Protein 5DEU (pdb70)

Radius of gyration: 21.01 Å; Cα contacts (8 Å, |Δi|>4): 962; chains: 1; bounding box: 49×50×62 Å

Secondary structure (DSSP, 8-state):
---SSSS--HHHH-----TT-EESSHHHHHHHHHHHHT--GGGEEEEEEEE-----B-TTS-B--SEEE----TT--EEEEEEEPTT--STTSEEEEEEEESS-S-HHHHHHHHHHHHHHHHHHPPP---GGGS-TTS-B-TT-S-TTTS-EEEEEE--EETTTTEETTTT-SS--TT--SS--HHHHHHHHHHHHHHHHHHHHHHHHH-HHHHHHHTTTTTT-GGG---SSS-----EEEEEES----SB--TTBPTT--EEEEEEE-TTS-STT---S----EEETTEEE-SS-TTS-HHHHHHHHHHTSEEE----EEEEEEESS------EEEEEEE-HHHHH-TTS--EEE-PPTT-EEEE-TTTS-BEEPPPSS--TTS-SEEEEEEE-BTT--SGGGGHHHHHHH-

Foldseek 3Di:
DADLDPDDDCLQFNDDDALLHFFQALVVVQVVQCVLVVHHDQQEFEFEKGFLNFFFAWPQQAADFQKAQEDQDPSHFKYWYKYQGPRGRDGGRIHTFKMKGQQAFPLVLLVVCLVLVLVLCLVWADFDDDPQLAGPQLWFQLQHDDPSFGKTKGKFFWDADPVQNFTPCLPPPDDQRQHTHDDDVVSSVVVLVSVLVVQQSNQVVCCSRRVSQQCVQCVQCVQAVSQFGYDDPRTSFRMKMKIFLGWGGWDFPAQFAPSHKKKKWKRFFPQFADPPGDRPKAKKKKQFRIAGDCATSVGHNVVSVVCCVSSSMPRDDKDKDWGWTHPDRDDPCPIDIDIMMSHVQRVDNRGHIYIYGRGRNMMMIRHRNRTTMIMHRIPHGGSSRGRMMMMMTGHGPRHNHYPRCNVVVVVVD

Solvent-accessible surface area: 19357 Å² total; per-residue (Å²): 143,45,193,45,56,149,121,64,69,69,171,89,12,0,13,60,12,58,14,0,3,24,3,56,74,7,69,18,0,31,127,50,0,26,139,31,34,63,78,158,37,146,10,3,23,2,3,38,3,73,34,32,34,101,59,1,91,9,70,42,22,11,11,5,9,7,30,0,1,66,39,58,35,69,95,2,53,0,0,0,0,0,2,82,8,73,65,22,130,23,132,12,6,4,0,0,1,0,0,0,10,4,100,17,7,76,105,90,51,0,58,101,1,15,54,45,1,6,86,16,3,108,100,68,13,60,92,41,140,72,159,7,19,26,5,147,112,31,17,10,16,12,22,25,88,70,100,126,36,20,4,3,2,4,34,8,1,1,18,55,15,130,157,56,100,11,5,85,27,2,146,44,176,147,36,74,36,6,106,2,100,62,105,54,91,133,32,15,119,95,2,68,55,33,2,19,82,2,2,28,73,0,7,65,35,0,109,116,2,0,39,80,0,10,71,52,2,45,120,74,6,140,134,0,65,68,1,8,2,12,107,119,116,12,60,0,2,0,0,0,7,2,13,0,1,8,0,10,8,37,28,97,29,126,80,11,35,131,85,4,8,3,0,8,0,0,0,3,40,102,59,30,79,132,111,67,37,201,36,109,20,44,9,16,6,0,3,3,14,1,49,21,8,95,23,14,12,148,36,44,84,102,24,0,60,91,35,68,170,89,26,7,0,65,82,53,93,37,52,191,126,140,48,118,63,38,70,124,80,68,184,117,174,97,30,90,94,35,158,8,34,2,77,129,5,44,118,44,94,49,29,0,0,1,0,2,8,7,47,14,0,0,0,1,0,2,1,2,40,72,2,19,12,0,15,15,42,11,148,119,17,46,33,41,76,0,3,5,0,7,0,26,0,20,8,14,77,52,2,45,65,62,115,17,10,49,66,79,54,112,83,122,156

Structure (mmCIF, N/CA/C/O backbone):
data_5DEU
#
_entry.id   5DEU
#
_cell.length_a   48.262
_cell.length_b   87.522
_cell.length_c   260.864
_cell.angle_alpha   90.000
_cell.angle_beta   90.000
_cell.angle_gamma   90.000
#
_symmetry.space_group_name_H-M   'C 2 2 21'
#
loop_
_entity.id
_entity.type
_entity.pdbx_description
1 polymer 'Methylcytosine dioxygenase TET2, chimeric construct'
2 polymer "DNA (5'-D(*AP*CP*CP*AP*CP*(5HC)P*GP*GP*TP*GP*GP*T)-3')"
3 polymer "DNA (5'-D(P*CP*CP*AP*CP*(5HC)P*GP*GP*TP*GP*GP*T)-3')"
4 non-polymer N-OXALYLGLYCINE
5 non-polymer '2-(N-MORPHOLINO)-ETHANESULFONIC ACID'
6 non-polymer 'FE (III) ION'
7 non-polymer 'ZINC ION'
8 non-polymer 'CHLORIDE ION'
9 water water
#
loop_
_atom_site.group_PDB
_atom_site.id
_atom_site.type_symbol
_atom_site.label_atom_id
_atom_site.label_alt_id
_atom_site.label_comp_id
_atom_site.label_asym_id
_atom_site.label_entity_id
_atom_site.label_seq_id
_atom_site.pdbx_PDB_ins_code
_atom_site.Cartn_x
_atom_site.Cartn_y
_atom_site.Cartn_z
_atom_site.occupancy
_atom_site.B_iso_or_equiv
_atom_site.auth_seq_id
_atom_site.auth_comp_id
_atom_site.auth_asym_id
_atom_site.auth_atom_id
_atom_site.pdbx_PDB_model_num
ATOM 1 N N . SER A 1 6 ? 21.807 26.346 -50.957 1.00 81.74 1132 SER A N 1
ATOM 2 C CA . SER A 1 6 ? 20.943 25.374 -50.294 1.00 81.13 1132 SER A CA 1
ATOM 3 C C . SER A 1 6 ? 19.919 26.066 -49.395 1.00 82.31 1132 SER A C 1
ATOM 4 O O . SER A 1 6 ? 20.160 26.249 -48.199 1.00 85.08 1132 SER A O 1
ATOM 7 N N . CYS A 1 7 ? 18.753 26.397 -49.950 1.00 81.69 1133 CYS A N 1
ATOM 8 C CA . CYS A 1 7 ? 18.318 25.886 -51.246 1.00 72.72 1133 CYS A CA 1
ATOM 9 C C . CYS A 1 7 ? 17.404 26.877 -51.973 1.00 68.69 1133 CYS A C 1
ATOM 10 O O . CYS A 1 7 ? 16.628 27.587 -51.333 1.00 72.31 1133 CYS A O 1
ATOM 13 N N . ARG A 1 8 ? 17.487 26.923 -53.304 1.00 59.18 1134 ARG A N 1
ATOM 14 C CA . ARG A 1 8 ? 16.644 27.838 -54.089 1.00 63.49 1134 ARG A CA 1
ATOM 15 C C . ARG A 1 8 ? 15.793 27.115 -55.138 1.00 63.84 1134 ARG A C 1
ATOM 16 O O . ARG A 1 8 ? 15.060 27.750 -55.895 1.00 70.05 1134 ARG A O 1
ATOM 24 N N . CYS A 1 9 ? 15.905 25.789 -55.177 1.00 59.99 1135 CYS A N 1
ATOM 25 C CA . CYS A 1 9 ? 15.128 24.949 -56.094 1.00 62.81 1135 CYS A CA 1
ATOM 26 C C . CYS A 1 9 ? 13.620 25.180 -55.976 1.00 69.48 1135 CYS A C 1
ATOM 27 O O . CYS A 1 9 ? 12.904 25.185 -56.978 1.00 74.70 1135 CYS A O 1
ATOM 30 N N . VAL A 1 10 ? 13.146 25.349 -54.745 1.00 76.76 1136 VAL A N 1
ATOM 31 C CA . VAL A 1 10 ? 11.745 25.660 -54.472 1.00 81.90 1136 VAL A CA 1
ATOM 32 C C . VAL A 1 10 ? 11.681 26.693 -53.350 1.00 83.52 1136 VAL A C 1
ATOM 33 O O . VAL A 1 10 ? 12.567 26.736 -52.493 1.00 80.32 1136 VAL A O 1
ATOM 37 N N . GLU A 1 11 ? 10.641 27.523 -53.350 1.00 90.09 1137 GLU A N 1
ATOM 38 C CA . GLU A 1 11 ? 10.491 28.555 -52.323 1.00 96.12 1137 GLU A CA 1
ATOM 39 C C . GLU A 1 11 ? 10.277 27.927 -50.945 1.00 94.77 1137 GLU A C 1
ATOM 40 O O . GLU A 1 11 ? 10.765 28.438 -49.936 1.00 94.75 1137 GLU A O 1
ATOM 46 N N . GLN A 1 12 ? 9.559 26.807 -50.912 1.00 90.44 1138 GLN A N 1
ATOM 47 C CA . GLN A 1 12 ? 9.309 26.092 -49.665 1.00 87.28 1138 GLN A CA 1
ATOM 48 C C . GLN A 1 12 ? 9.592 24.592 -49.783 1.00 83.97 1138 GLN A C 1
ATOM 49 O O . GLN A 1 12 ? 9.145 23.931 -50.724 1.00 81.19 1138 GLN A O 1
ATOM 55 N N . ILE A 1 13 ? 10.349 24.063 -48.827 1.00 79.75 1139 ILE A N 1
ATOM 56 C CA . ILE A 1 13 ? 10.562 22.626 -48.737 1.00 76.42 1139 ILE A CA 1
ATOM 57 C C . ILE A 1 13 ? 9.363 22.010 -48.043 1.00 75.79 1139 ILE A C 1
ATOM 58 O O . ILE A 1 13 ? 9.179 22.174 -46.835 1.00 79.72 1139 ILE A O 1
ATOM 63 N N . ILE A 1 14 ? 8.532 21.320 -48.815 1.00 64.81 1140 ILE A N 1
ATOM 64 C CA . ILE A 1 14 ? 7.327 20.721 -48.268 1.00 58.31 1140 ILE A CA 1
ATOM 65 C C . ILE A 1 14 ? 7.600 19.248 -48.014 1.00 58.89 1140 ILE A C 1
ATOM 66 O O . ILE A 1 14 ? 7.524 18.427 -48.927 1.00 55.85 1140 ILE A O 1
ATOM 71 N N . GLU A 1 15 ? 7.934 18.930 -46.766 1.00 62.31 1141 GLU A N 1
ATOM 72 C CA . GLU A 1 15 ? 8.413 17.597 -46.410 1.00 57.61 1141 GLU A CA 1
ATOM 73 C C . GLU A 1 15 ? 7.370 16.488 -46.598 1.00 55.99 1141 GLU A C 1
ATOM 74 O O . GLU A 1 15 ? 7.724 15.324 -46.785 1.00 53.40 1141 GLU A O 1
ATOM 80 N N . LYS A 1 16 ? 6.090 16.835 -46.574 1.00 58.88 1142 LYS A N 1
ATOM 81 C CA . LYS A 1 16 ? 5.061 15.827 -46.832 1.00 62.44 1142 LYS A CA 1
ATOM 82 C C . LYS A 1 16 ? 4.957 15.495 -48.327 1.00 63.13 1142 LYS A C 1
ATOM 83 O O . LYS A 1 16 ? 4.292 14.530 -48.719 1.00 65.92 1142 LYS A O 1
ATOM 89 N N . ASP A 1 17 ? 5.627 16.295 -49.151 1.00 54.86 1143 ASP A N 1
ATOM 90 C CA . ASP A 1 17 ? 5.688 16.060 -50.591 1.00 52.01 1143 ASP A CA 1
ATOM 91 C C . ASP A 1 17 ? 6.988 15.353 -50.975 1.00 51.56 1143 ASP A C 1
ATOM 92 O O . ASP A 1 17 ? 6.976 14.372 -51.720 1.00 55.58 1143 ASP A O 1
ATOM 97 N N . GLU A 1 18 ? 8.111 15.850 -50.469 1.00 45.71 1144 GLU A N 1
ATOM 98 C CA . GLU A 1 18 ? 9.410 15.329 -50.891 1.00 42.74 1144 GLU A CA 1
ATOM 99 C C . GLU A 1 18 ? 10.068 14.425 -49.855 1.00 39.37 1144 GLU A C 1
ATOM 100 O O . GLU A 1 18 ? 11.116 13.824 -50.123 1.00 40.32 1144 GLU A O 1
ATOM 106 N N . GLY A 1 19 ? 9.458 14.324 -48.679 1.00 39.52 1145 GLY A N 1
ATOM 107 C CA . GLY A 1 19 ? 10.050 13.552 -47.589 1.00 36.86 1145 GLY A CA 1
ATOM 108 C C . GLY A 1 19 ? 10.870 14.433 -46.660 1.00 43.41 1145 GLY A C 1
ATOM 109 O O . GLY A 1 19 ? 11.186 15.576 -47.010 1.00 37.88 1145 GLY A O 1
ATOM 110 N N . PRO A 1 20 ? 11.228 13.908 -45.476 1.00 34.95 1146 PRO A N 1
ATOM 111 C CA . PRO A 1 20 ? 12.010 14.692 -44.509 1.00 34.93 1146 PRO A CA 1
ATOM 112 C C . PRO A 1 20 ? 13.389 15.035 -45.063 1.00 33.73 1146 PRO A C 1
ATOM 113 O O . PRO A 1 20 ? 14.019 14.175 -45.670 1.00 32.38 1146 PRO A O 1
ATOM 117 N N . PHE A 1 21 ? 13.852 16.267 -44.865 1.00 35.13 1147 PHE A N 1
ATOM 118 C CA . PHE A 1 21 ? 15.160 16.654 -45.387 1.00 35.19 1147 PHE A CA 1
ATOM 119 C C . PHE A 1 21 ? 16.224 16.654 -44.303 1.00 33.48 1147 PHE A C 1
ATOM 120 O O . PHE A 1 21 ? 16.070 17.319 -43.274 1.00 34.88 1147 PHE A O 1
ATOM 128 N N . TYR A 1 22 ? 17.294 15.899 -44.542 1.00 36.88 1148 TYR A N 1
ATOM 129 C CA . TYR A 1 22 ? 18.464 15.878 -43.663 1.00 35.02 1148 TYR A CA 1
ATOM 130 C C . TYR A 1 22 ? 19.641 15.348 -44.474 1.00 34.24 1148 TYR A C 1
ATOM 131 O O . TYR A 1 22 ? 19.456 14.626 -45.450 1.00 40.47 1148 TYR A O 1
ATOM 140 N N . THR A 1 23 ? 20.856 15.706 -44.079 1.00 33.02 1149 THR A N 1
ATOM 141 C CA . THR A 1 23 ? 22.017 15.351 -44.882 1.00 34.43 1149 THR A CA 1
ATOM 142 C C . THR A 1 23 ? 23.077 14.617 -44.082 1.00 38.09 1149 THR A C 1
ATOM 143 O O . THR A 1 23 ? 24.133 14.290 -44.621 1.00 36.29 1149 THR A O 1
ATOM 147 N N . HIS A 1 24 ? 22.804 14.350 -42.806 1.00 33.67 1150 HIS A N 1
ATOM 148 C CA . HIS A 1 24 ? 23.843 13.830 -41.920 1.00 30.52 1150 HIS A CA 1
ATOM 149 C C . HIS A 1 24 ? 24.216 12.351 -42.135 1.00 34.21 1150 HIS A C 1
ATOM 150 O O . HIS A 1 24 ? 25.165 11.862 -41.525 1.00 33.43 1150 HIS A O 1
ATOM 157 N N . LEU A 1 25 ? 23.481 11.636 -42.983 1.00 32.77 1151 LEU A N 1
ATOM 158 C CA . LEU A 1 25 ? 23.944 10.320 -43.406 1.00 31.15 1151 LEU A CA 1
ATOM 159 C C . LEU A 1 25 ? 24.690 10.422 -44.729 1.00 35.34 1151 LEU A C 1
ATOM 160 O O . LEU A 1 25 ? 25.383 9.486 -45.138 1.00 36.72 1151 LEU A O 1
ATOM 165 N N . GLY A 1 26 ? 24.547 11.558 -45.406 1.00 38.68 1152 GLY A N 1
ATOM 166 C CA . GLY A 1 26 ? 25.208 11.742 -46.682 1.00 31.50 1152 GLY A CA 1
ATOM 167 C C . GLY A 1 26 ? 24.307 12.402 -47.706 1.00 35.56 1152 GLY A C 1
ATOM 168 O O . GLY A 1 26 ? 23.090 12.175 -47.728 1.00 33.65 1152 GLY A O 1
ATOM 169 N N . ALA A 1 27 ? 24.904 13.223 -48.566 1.00 35.78 1153 ALA A N 1
ATOM 170 C CA . ALA A 1 27 ? 24.131 13.965 -49.551 1.00 35.76 1153 ALA A CA 1
ATOM 171 C C . ALA A 1 27 ? 25.018 14.401 -50.708 1.00 37.66 1153 ALA A C 1
ATOM 172 O O . ALA A 1 27 ? 26.225 14.566 -50.536 1.00 39.85 1153 ALA A O 1
ATOM 174 N N . GLY A 1 28 ? 24.413 14.605 -51.876 1.00 36.54 1154 GLY A N 1
ATOM 175 C CA . GLY A 1 28 ? 25.146 15.019 -53.060 1.00 37.33 1154 GLY A CA 1
ATOM 176 C C . GLY A 1 28 ? 24.228 15.494 -54.169 1.00 37.92 1154 GLY A C 1
ATOM 177 O O . GLY A 1 28 ? 23.004 15.404 -54.051 1.00 38.88 1154 GLY A O 1
ATOM 178 N N . PRO A 1 29 ? 24.813 16.014 -55.259 1.00 40.38 1155 PRO A N 1
ATOM 179 C CA . PRO A 1 29 ? 24.012 16.508 -56.384 1.00 40.48 1155 PRO A CA 1
ATOM 180 C C . PRO A 1 29 ? 23.363 15.404 -57.203 1.00 45.37 1155 PRO A C 1
ATOM 181 O O . PRO A 1 29 ? 22.365 15.671 -57.864 1.00 49.11 1155 PRO A O 1
ATOM 185 N N . ASN A 1 30 ? 23.912 14.194 -57.158 1.00 42.51 1156 ASN A N 1
ATOM 186 C CA . ASN A 1 30 ? 23.368 13.085 -57.943 1.00 36.70 1156 ASN A CA 1
ATOM 187 C C . ASN A 1 30 ? 23.807 11.760 -57.346 1.00 35.08 1156 ASN A C 1
ATOM 188 O O . ASN A 1 30 ? 24.616 11.732 -56.417 1.00 34.45 1156 ASN A O 1
ATOM 193 N N . VAL A 1 31 ? 23.281 10.661 -57.880 1.00 39.19 1157 VAL A N 1
ATOM 194 C CA . VAL A 1 31 ? 23.566 9.349 -57.311 1.00 37.19 1157 VAL A CA 1
ATOM 195 C C . VAL A 1 31 ? 25.063 9.026 -57.408 1.00 35.51 1157 VAL A C 1
ATOM 196 O O . VAL A 1 31 ? 25.646 8.461 -56.479 1.00 36.36 1157 VAL A O 1
ATOM 200 N N . ALA A 1 32 ? 25.676 9.404 -58.526 1.00 35.99 1158 ALA A N 1
ATOM 201 C CA . ALA A 1 32 ? 27.110 9.187 -58.725 1.00 41.39 1158 ALA A CA 1
ATOM 202 C C . ALA A 1 32 ? 27.948 9.797 -57.599 1.00 43.45 1158 ALA A C 1
ATOM 203 O O . ALA A 1 32 ? 28.922 9.194 -57.148 1.00 40.05 1158 ALA A O 1
ATOM 205 N N . ALA A 1 33 ? 27.569 10.986 -57.142 1.00 44.74 1159 ALA A N 1
ATOM 206 C CA . ALA A 1 33 ? 28.284 11.627 -56.038 1.00 40.37 1159 ALA A CA 1
ATOM 207 C C . ALA A 1 33 ? 28.180 10.808 -54.759 1.00 41.32 1159 ALA A C 1
ATOM 208 O O . ALA A 1 33 ? 29.124 10.762 -53.968 1.00 38.96 1159 ALA A O 1
ATOM 210 N N . ILE A 1 34 ? 27.027 10.171 -54.550 1.00 36.93 1160 ILE A N 1
ATOM 211 C CA . ILE A 1 34 ? 26.841 9.342 -53.368 1.00 33.60 1160 ILE A CA 1
ATOM 212 C C . ILE A 1 34 ? 27.778 8.130 -53.418 1.00 34.47 1160 ILE A C 1
ATOM 213 O O . ILE A 1 34 ? 28.377 7.763 -52.400 1.00 38.70 1160 ILE A O 1
ATOM 218 N N . ARG A 1 35 ? 27.912 7.517 -54.595 1.00 37.01 1161 ARG A N 1
ATOM 219 C CA . ARG A 1 35 ? 28.813 6.365 -54.743 1.00 40.19 1161 ARG A CA 1
ATOM 220 C C . ARG A 1 35 ? 30.241 6.771 -54.396 1.00 38.52 1161 ARG A C 1
ATOM 221 O O . ARG A 1 35 ? 30.948 6.039 -53.702 1.00 41.41 1161 ARG A O 1
ATOM 229 N N . GLU A 1 36 ? 30.654 7.940 -54.874 1.00 33.34 1162 GLU A N 1
ATOM 230 C CA . GLU A 1 36 ? 31.979 8.473 -54.546 1.00 41.53 1162 GLU A CA 1
ATOM 231 C C . GLU A 1 36 ? 32.172 8.651 -53.045 1.00 43.55 1162 GLU A C 1
ATOM 232 O O . GLU A 1 36 ? 33.225 8.312 -52.496 1.00 40.39 1162 GLU A O 1
ATOM 238 N N . ILE A 1 37 ? 31.162 9.209 -52.386 1.00 41.21 1163 ILE A N 1
ATOM 239 C CA . ILE A 1 37 ? 31.236 9.411 -50.942 1.00 42.04 1163 ILE A CA 1
ATOM 240 C C . ILE A 1 37 ? 31.332 8.065 -50.231 1.00 42.51 1163 ILE A C 1
ATOM 241 O O . ILE A 1 37 ? 32.190 7.876 -49.360 1.00 41.28 1163 ILE A O 1
ATOM 246 N N . MET A 1 38 ? 30.472 7.123 -50.618 1.00 36.64 1164 MET A N 1
ATOM 247 C CA . MET A 1 38 ? 30.421 5.836 -49.943 1.00 33.53 1164 MET A CA 1
ATOM 248 C C . MET A 1 38 ? 31.651 4.985 -50.246 1.00 35.73 1164 MET A C 1
ATOM 249 O O . MET A 1 38 ? 32.115 4.242 -49.385 1.00 38.54 1164 MET A O 1
ATOM 254 N N . GLU A 1 39 ? 32.176 5.093 -51.464 1.00 36.57 1165 GLU A N 1
ATOM 255 C CA . GLU A 1 39 ? 33.417 4.408 -51.813 1.00 38.11 1165 GLU A CA 1
ATOM 256 C C . GLU A 1 39 ? 34.581 4.915 -50.959 1.00 40.61 1165 GLU A C 1
ATOM 257 O O . GLU A 1 39 ? 35.379 4.115 -50.451 1.00 45.02 1165 GLU A O 1
ATOM 263 N N . GLU A 1 40 ? 34.663 6.233 -50.792 1.00 38.99 1166 GLU A N 1
ATOM 264 C CA . GLU A 1 40 ? 35.689 6.844 -49.947 1.00 44.63 1166 GLU A CA 1
ATOM 265 C C . GLU A 1 40 ? 35.550 6.400 -48.494 1.00 42.42 1166 GLU A C 1
ATOM 266 O O . GLU A 1 40 ? 36.535 6.020 -47.852 1.00 44.69 1166 GLU A O 1
ATOM 272 N N . ARG A 1 41 ? 34.325 6.438 -47.977 1.00 39.40 1167 ARG A N 1
ATOM 273 C CA . ARG A 1 41 ? 34.096 6.103 -46.576 1.00 36.39 1167 ARG A CA 1
ATOM 274 C C . ARG A 1 41 ? 34.394 4.640 -46.292 1.00 35.79 1167 ARG A C 1
ATOM 275 O O . ARG A 1 41 ? 35.062 4.312 -45.320 1.00 40.88 1167 ARG A O 1
ATOM 283 N N . PHE A 1 42 ? 33.885 3.767 -47.150 1.00 37.07 1168 PHE A N 1
ATOM 284 C CA . PHE A 1 42 ? 33.991 2.335 -46.928 1.00 39.34 1168 PHE A CA 1
ATOM 285 C C . PHE A 1 42 ? 35.367 1.771 -47.283 1.00 43.09 1168 PHE A C 1
ATOM 286 O O . PHE A 1 42 ? 35.770 0.739 -46.749 1.00 41.55 1168 PHE A O 1
ATOM 294 N N . GLY A 1 43 ? 36.082 2.440 -48.183 1.00 42.95 1169 GLY A N 1
ATOM 295 C CA . GLY A 1 43 ? 37.423 2.011 -48.556 1.00 45.71 1169 GLY A CA 1
ATOM 296 C C . GLY A 1 43 ? 37.481 1.041 -49.727 1.00 49.64 1169 GLY A C 1
ATOM 297 O O . GLY A 1 43 ? 38.546 0.507 -50.039 1.00 55.49 1169 GLY A O 1
ATOM 298 N N . GLN A 1 44 ? 36.338 0.798 -50.366 1.00 44.12 1170 GLN A N 1
ATOM 299 C CA . GLN A 1 44 ? 36.290 -0.055 -51.556 1.00 54.30 1170 GLN A CA 1
ATOM 300 C C . GLN A 1 44 ? 35.452 0.593 -52.649 1.00 55.51 1170 GLN A C 1
ATOM 301 O O . GLN A 1 44 ? 34.696 1.526 -52.384 1.00 53.08 1170 GLN A O 1
ATOM 307 N N . LYS A 1 45 ? 35.569 0.080 -53.871 1.00 55.11 1171 LYS A N 1
ATOM 308 C CA . LYS A 1 45 ? 34.793 0.597 -54.993 1.00 54.11 1171 LYS A CA 1
ATOM 309 C C . LYS A 1 45 ? 33.975 -0.495 -55.676 1.00 51.71 1171 LYS A C 1
ATOM 310 O O . LYS A 1 45 ? 34.011 -1.662 -55.279 1.00 60.05 1171 LYS A O 1
ATOM 316 N N . GLY A 1 46 ? 33.221 -0.099 -56.694 1.00 44.50 1172 GLY A N 1
ATOM 317 C CA . GLY A 1 46 ? 32.501 -1.036 -57.533 1.00 47.06 1172 GLY A CA 1
ATOM 318 C C . GLY A 1 46 ? 31.480 -1.893 -56.811 1.00 42.90 1172 GLY A C 1
ATOM 319 O O . GLY A 1 46 ? 30.704 -1.410 -55.978 1.00 41.76 1172 GLY A O 1
ATOM 320 N N . LYS A 1 47 ? 31.511 -3.180 -57.135 1.00 41.08 1173 LYS A N 1
ATOM 321 C CA . LYS A 1 47 ? 30.503 -4.151 -56.716 1.00 36.70 1173 LYS A CA 1
ATOM 322 C C . LYS A 1 47 ? 30.274 -4.228 -55.206 1.00 38.33 1173 LYS A C 1
ATOM 323 O O . LYS A 1 47 ? 29.188 -4.595 -54.763 1.00 36.93 1173 LYS A O 1
ATOM 329 N N . ALA A 1 48 ? 31.286 -3.883 -54.411 1.00 33.19 1174 ALA A N 1
ATOM 330 C CA . ALA A 1 48 ? 31.154 -3.951 -52.948 1.00 37.57 1174 ALA A CA 1
ATOM 331 C C . ALA A 1 48 ? 30.062 -3.031 -52.420 1.00 33.64 1174 ALA A C 1
ATOM 332 O O . ALA A 1 48 ? 29.461 -3.278 -51.364 1.00 31.14 1174 ALA A O 1
ATOM 334 N N . ILE A 1 49 ? 29.812 -1.955 -53.150 1.00 34.66 1175 ILE A N 1
ATOM 335 C CA . ILE A 1 49 ? 28.782 -1.014 -52.745 1.00 30.68 1175 ILE A CA 1
ATOM 336 C C . ILE A 1 49 ? 27.582 -1.098 -53.675 1.00 32.05 1175 ILE A C 1
ATOM 337 O O . ILE A 1 49 ? 27.736 -1.156 -54.901 1.00 33.60 1175 ILE A O 1
ATOM 342 N N . ARG A 1 50 ? 26.388 -1.146 -53.086 1.00 31.32 1176 ARG A N 1
ATOM 343 C CA . ARG A 1 50 ? 25.150 -1.189 -53.862 1.00 31.75 1176 ARG A CA 1
ATOM 344 C C . ARG A 1 50 ? 24.282 -0.021 -53.422 1.00 30.65 1176 ARG A C 1
ATOM 345 O O . ARG A 1 50 ? 24.103 0.213 -52.222 1.00 31.08 1176 ARG A O 1
ATOM 353 N N . ILE A 1 51 ? 23.764 0.726 -54.389 1.00 29.01 1177 ILE A N 1
ATOM 354 C CA . ILE A 1 51 ? 22.867 1.835 -54.086 1.00 31.83 1177 ILE A CA 1
ATOM 355 C C . ILE A 1 51 ? 21.507 1.575 -54.711 1.00 31.08 1177 ILE A C 1
ATOM 356 O O . ILE A 1 51 ? 21.424 1.245 -55.892 1.00 33.95 1177 ILE A O 1
ATOM 361 N N . GLU A 1 52 ? 20.441 1.704 -53.922 1.00 25.30 1178 GLU A N 1
ATOM 362 C CA . GLU A 1 52 ? 19.083 1.572 -54.463 1.00 30.45 1178 GLU A CA 1
ATOM 363 C C . GLU A 1 52 ? 18.391 2.915 -54.335 1.00 29.50 1178 GLU A C 1
ATOM 364 O O . GLU A 1 52 ? 18.413 3.512 -53.263 1.00 29.97 1178 GLU A O 1
ATOM 370 N N . ARG A 1 53 ? 17.766 3.380 -55.414 1.00 30.19 1179 ARG A N 1
ATOM 371 C CA . ARG A 1 53 ? 16.973 4.601 -55.353 1.00 32.21 1179 ARG A CA 1
ATOM 372 C C . ARG A 1 53 ? 15.594 4.222 -54.857 1.00 31.73 1179 ARG A C 1
ATOM 373 O O . ARG A 1 53 ? 14.950 3.340 -55.430 1.00 31.22 1179 ARG A O 1
ATOM 381 N N . VAL A 1 54 ? 15.134 4.881 -53.803 1.00 30.76 1180 VAL A N 1
ATOM 382 C CA . VAL A 1 54 ? 13.767 4.675 -53.344 1.00 27.96 1180 VAL A CA 1
ATOM 383 C C . VAL A 1 54 ? 13.002 5.988 -53.453 1.00 33.79 1180 VAL A C 1
ATOM 384 O O . VAL A 1 54 ? 13.582 7.061 -53.346 1.00 32.78 1180 VAL A O 1
ATOM 388 N N . ILE A 1 55 ? 11.699 5.896 -53.675 1.00 31.31 1181 ILE A N 1
ATOM 389 C CA . ILE A 1 55 ? 10.895 7.077 -53.936 1.00 30.36 1181 ILE A CA 1
ATOM 390 C C . ILE A 1 55 ? 9.885 7.319 -52.818 1.00 32.58 1181 ILE A C 1
ATOM 391 O O . ILE A 1 55 ? 9.099 6.438 -52.468 1.00 30.05 1181 ILE A O 1
ATOM 396 N N . TYR A 1 56 ? 9.925 8.512 -52.239 1.00 33.36 1182 TYR A N 1
ATOM 397 C CA . TYR A 1 56 ? 8.969 8.876 -51.200 1.00 30.66 1182 TYR A CA 1
ATOM 398 C C . TYR A 1 56 ? 7.590 9.119 -51.793 1.00 34.49 1182 TYR A C 1
ATOM 399 O O . TYR A 1 56 ? 7.409 9.988 -52.652 1.00 36.97 1182 TYR A O 1
ATOM 408 N N . THR A 1 57 ? 6.607 8.345 -51.345 1.00 31.94 1183 THR A N 1
ATOM 409 C CA . THR A 1 57 ? 5.242 8.536 -51.827 1.00 37.12 1183 THR A CA 1
ATOM 410 C C . THR A 1 57 ? 4.344 9.116 -50.754 1.00 31.83 1183 THR A C 1
ATOM 411 O O . THR A 1 57 ? 3.295 9.690 -51.061 1.00 34.28 1183 THR A O 1
ATOM 415 N N . GLY A 1 58 ? 4.732 8.933 -49.495 1.00 36.10 1184 GLY A N 1
ATOM 416 C CA . GLY A 1 58 ? 3.972 9.465 -48.376 1.00 38.93 1184 GLY A CA 1
ATOM 417 C C . GLY A 1 58 ? 2.685 8.712 -48.084 1.00 37.30 1184 GLY A C 1
ATOM 418 O O . GLY A 1 58 ? 1.894 9.150 -47.253 1.00 38.07 1184 GLY A O 1
ATOM 419 N N . LYS A 1 59 ? 2.479 7.581 -48.763 1.00 34.93 1185 LYS A N 1
ATOM 420 C CA . LYS A 1 59 ? 1.269 6.782 -48.590 1.00 32.71 1185 LYS A CA 1
ATOM 421 C C . LYS A 1 59 ? 1.659 5.467 -47.948 1.00 34.93 1185 LYS A C 1
ATOM 422 O O . LYS A 1 59 ? 2.428 4.703 -48.527 1.00 34.22 1185 LYS A O 1
ATOM 428 N N . GLU A 1 60 ? 1.119 5.193 -46.763 1.00 33.26 1186 GLU A N 1
ATOM 429 C CA . GLU A 1 60 ? 1.671 4.141 -45.905 1.00 35.89 1186 GLU A CA 1
ATOM 430 C C . GLU A 1 60 ? 1.135 2.753 -46.235 1.00 34.77 1186 GLU A C 1
ATOM 431 O O . GLU A 1 60 ? -0.077 2.531 -46.227 1.00 34.43 1186 GLU A O 1
ATOM 437 N N . GLY A 1 61 ? 2.037 1.821 -46.515 1.00 33.41 1187 GLY A N 1
ATOM 438 C CA . GLY A 1 61 ? 1.646 0.434 -46.692 1.00 37.68 1187 GLY A CA 1
ATOM 439 C C . GLY A 1 61 ? 1.343 -0.188 -45.348 1.00 30.34 1187 GLY A C 1
ATOM 440 O O . GLY A 1 61 ? 2.182 -0.150 -44.453 1.00 32.01 1187 GLY A O 1
ATOM 441 N N . LYS A 1 62 ? 0.143 -0.747 -45.203 1.00 32.34 1188 LYS A N 1
ATOM 442 C CA . LYS A 1 62 ? -0.238 -1.421 -43.961 1.00 35.21 1188 LYS A CA 1
ATOM 443 C C . LYS A 1 62 ? -1.328 -2.436 -44.247 1.00 39.21 1188 LYS A C 1
ATOM 444 O O . LYS A 1 62 ? -2.038 -2.323 -45.249 1.00 36.91 1188 LYS A O 1
ATOM 450 N N . SER A 1 63 ? -1.480 -3.429 -43.374 1.00 35.69 1189 SER A N 1
ATOM 451 C CA . SER A 1 63 ? -2.543 -4.415 -43.578 1.00 37.97 1189 SER A CA 1
ATOM 452 C C . SER A 1 63 ? -3.900 -3.777 -43.301 1.00 44.52 1189 SER A C 1
ATOM 453 O O . SER A 1 63 ? -3.972 -2.640 -42.822 1.00 39.61 1189 SER A O 1
ATOM 456 N N . SER A 1 64 ? -4.974 -4.503 -43.607 1.00 42.82 1190 SER A N 1
ATOM 457 C CA . SER A 1 64 ? -6.324 -4.017 -43.342 1.00 47.39 1190 SER A CA 1
ATOM 458 C C . SER A 1 64 ? -6.534 -3.751 -41.852 1.00 46.15 1190 SER A C 1
ATOM 459 O O . SER A 1 64 ? -7.439 -3.018 -41.471 1.00 46.21 1190 SER A O 1
ATOM 462 N N . GLN A 1 65 ? -5.687 -4.345 -41.016 1.00 52.11 1191 GLN A N 1
ATOM 463 C CA . GLN A 1 65 ? -5.780 -4.184 -39.568 1.00 49.22 1191 GLN A CA 1
ATOM 464 C C . GLN A 1 65 ? -4.824 -3.113 -39.036 1.00 46.57 1191 GLN A C 1
ATOM 465 O O . GLN A 1 65 ? -4.827 -2.805 -37.844 1.00 50.27 1191 GLN A O 1
ATOM 471 N N . GLY A 1 66 ? -4.002 -2.555 -39.920 1.00 41.61 1192 GLY A N 1
ATOM 472 C CA . GLY A 1 66 ? -3.115 -1.459 -39.557 1.00 41.16 1192 GLY A CA 1
ATOM 473 C C . GLY A 1 66 ? -1.723 -1.913 -39.159 1.00 41.92 1192 GLY A C 1
ATOM 474 O O . GLY A 1 66 ? -0.971 -1.168 -38.526 1.00 40.95 1192 GLY A O 1
ATOM 475 N N . CYS A 1 67 ? -1.369 -3.132 -39.546 1.00 34.63 1193 CYS A N 1
ATOM 476 C CA . CYS A 1 67 ? -0.100 -3.717 -39.125 1.00 34.97 1193 CYS A CA 1
ATOM 477 C C . CYS A 1 67 ? 0.920 -3.754 -40.274 1.00 34.76 1193 CYS A C 1
ATOM 478 O O . CYS A 1 67 ? 0.543 -3.648 -41.440 1.00 33.67 1193 CYS A O 1
ATOM 481 N N . PRO A 1 68 ? 2.221 -3.838 -39.947 1.00 30.63 1194 PRO A N 1
ATOM 482 C CA . PRO A 1 68 ? 3.246 -3.609 -40.978 1.00 30.27 1194 PRO A CA 1
ATOM 483 C C . PRO A 1 68 ? 3.245 -4.640 -42.095 1.00 33.13 1194 PRO A C 1
ATOM 484 O O . PRO A 1 68 ? 3.043 -5.836 -41.846 1.00 30.81 1194 PRO A O 1
ATOM 488 N N . ILE A 1 69 ? 3.489 -4.180 -43.319 1.00 30.50 1195 ILE A N 1
ATOM 489 C CA . ILE A 1 69 ? 3.657 -5.088 -44.447 1.00 31.41 1195 ILE A CA 1
ATOM 490 C C . ILE A 1 69 ? 4.804 -4.598 -45.309 1.00 35.33 1195 ILE A C 1
ATOM 491 O O . ILE A 1 69 ? 5.142 -3.421 -45.290 1.00 31.69 1195 ILE A O 1
ATOM 496 N N . ALA A 1 70 ? 5.412 -5.513 -46.054 1.00 32.67 1196 ALA A N 1
ATOM 497 C CA . ALA A 1 70 ? 6.422 -5.169 -47.048 1.00 29.18 1196 ALA A CA 1
ATOM 498 C C . ALA A 1 70 ? 5.786 -5.349 -48.412 1.00 31.29 1196 ALA A C 1
ATOM 499 O O . ALA A 1 70 ? 4.993 -6.279 -48.611 1.00 31.95 1196 ALA A O 1
ATOM 501 N N . LYS A 1 71 ? 6.140 -4.501 -49.368 1.00 27.17 1197 LYS A N 1
ATOM 502 C CA . LYS A 1 71 ? 5.709 -4.733 -50.756 1.00 28.51 1197 LYS A CA 1
ATOM 503 C C . LYS A 1 71 ? 6.893 -5.153 -51.626 1.00 31.07 1197 LYS A C 1
ATOM 504 O O . LYS A 1 71 ? 6.731 -5.865 -52.636 1.00 30.01 1197 LYS A O 1
ATOM 510 N N . TRP A 1 72 ? 8.076 -4.684 -51.244 1.00 29.98 1198 TRP A N 1
ATOM 511 C CA . TRP A 1 72 ? 9.314 -5.052 -51.928 1.00 30.51 1198 TRP A CA 1
ATOM 512 C C . TRP A 1 72 ? 10.353 -5.370 -50.870 1.00 30.41 1198 TRP A C 1
ATOM 513 O O . TRP A 1 72 ? 10.382 -4.738 -49.806 1.00 30.18 1198 TRP A O 1
ATOM 524 N N . VAL A 1 73 ? 11.214 -6.339 -51.153 1.00 26.36 1199 VAL A N 1
ATOM 525 C CA . VAL A 1 73 ? 12.301 -6.634 -50.226 1.00 26.58 1199 VAL A CA 1
ATOM 526 C C . VAL A 1 73 ? 13.640 -6.513 -50.919 1.00 28.29 1199 VAL A C 1
ATOM 527 O O . VAL A 1 73 ? 13.911 -7.233 -51.893 1.00 31.94 1199 VAL A O 1
ATOM 531 N N . VAL A 1 74 ? 14.473 -5.617 -50.408 1.00 26.50 1200 VAL A N 1
ATOM 532 C CA . VAL A 1 74 ? 15.850 -5.490 -50.874 1.00 26.08 1200 VAL A CA 1
ATOM 533 C C . VAL A 1 74 ? 16.684 -6.522 -50.119 1.00 24.30 1200 VAL A C 1
ATOM 534 O O . VAL A 1 74 ? 16.765 -6.482 -48.891 1.00 27.65 1200 VAL A O 1
ATOM 538 N N . ARG A 1 75 ? 17.287 -7.452 -50.851 1.00 29.07 1201 ARG A N 1
ATOM 539 C CA . ARG A 1 75 ? 18.046 -8.531 -50.229 1.00 28.71 1201 ARG A CA 1
ATOM 540 C C . ARG A 1 75 ? 19.483 -8.487 -50.713 1.00 36.64 1201 ARG A C 1
ATOM 541 O O . ARG A 1 75 ? 19.746 -8.067 -51.842 1.00 34.08 1201 ARG A O 1
ATOM 549 N N . ARG A 1 76 ? 20.411 -8.922 -49.866 1.00 32.39 1202 ARG A N 1
ATOM 550 C CA . ARG A 1 76 ? 21.822 -8.942 -50.251 1.00 31.48 1202 ARG A CA 1
ATOM 551 C C . ARG A 1 76 ? 21.991 -9.749 -51.527 1.00 32.31 1202 ARG A C 1
ATOM 552 O O . ARG A 1 76 ? 21.554 -10.906 -51.605 1.00 30.08 1202 ARG A O 1
ATOM 560 N N . SER A 1 77 ? 22.603 -9.140 -52.538 1.00 31.88 1203 SER A N 1
ATOM 561 C CA . SER A 1 77 ? 22.641 -9.739 -53.875 1.00 33.09 1203 SER A CA 1
ATOM 562 C C . SER A 1 77 ? 23.630 -10.890 -53.977 1.00 37.04 1203 SER A C 1
ATOM 563 O O . SER A 1 77 ? 23.368 -11.869 -54.671 1.00 37.40 1203 SER A O 1
ATOM 566 N N . SER A 1 78 ? 24.776 -10.747 -53.313 1.00 33.56 1204 SER A N 1
ATOM 567 C CA . SER A 1 78 ? 25.791 -11.800 -53.269 1.00 37.68 1204 SER A CA 1
ATOM 568 C C . SER A 1 78 ? 26.726 -11.531 -52.104 1.00 35.30 1204 SER A C 1
ATOM 569 O O . SER A 1 78 ? 26.655 -10.470 -51.476 1.00 32.02 1204 SER A O 1
ATOM 572 N N . SER A 1 79 ? 27.614 -12.476 -51.813 1.00 39.47 1205 SER A N 1
ATOM 573 C CA . SER A 1 79 ? 28.608 -12.256 -50.766 1.00 41.64 1205 SER A CA 1
ATOM 574 C C . SER A 1 79 ? 29.585 -11.139 -51.147 1.00 40.80 1205 SER A C 1
ATOM 575 O O . SER A 1 79 ? 30.277 -10.595 -50.288 1.00 43.53 1205 SER A O 1
ATOM 578 N N . GLU A 1 80 ? 29.633 -10.790 -52.431 1.00 36.27 1206 GLU A N 1
ATOM 579 C CA . GLU A 1 80 ? 30.469 -9.674 -52.879 1.00 40.72 1206 GLU A CA 1
ATOM 580 C C . GLU A 1 80 ? 29.915 -8.307 -52.495 1.00 35.75 1206 GLU A C 1
ATOM 581 O O . GLU A 1 80 ? 30.673 -7.342 -52.361 1.00 40.07 1206 GLU A O 1
ATOM 587 N N . GLU A 1 81 ? 28.594 -8.214 -52.345 1.00 33.67 1207 GLU A N 1
ATOM 588 C CA . GLU A 1 81 ? 27.963 -6.971 -51.899 1.00 33.90 1207 GLU A CA 1
ATOM 589 C C . GLU A 1 81 ? 28.246 -6.771 -50.412 1.00 35.55 1207 GLU A C 1
ATOM 590 O O . GLU A 1 81 ? 27.869 -7.617 -49.593 1.00 34.35 1207 GLU A O 1
ATOM 596 N N . LYS A 1 82 ? 28.907 -5.662 -50.068 1.00 28.31 1208 LYS A N 1
ATOM 597 C CA . LYS A 1 82 ? 29.347 -5.405 -48.692 1.00 30.66 1208 LYS A CA 1
ATOM 598 C C . LYS A 1 82 ? 28.547 -4.316 -48.007 1.00 29.55 1208 LYS A C 1
ATOM 599 O O . LYS A 1 82 ? 28.373 -4.341 -46.786 1.00 29.65 1208 LYS A O 1
ATOM 605 N N . LEU A 1 83 ? 28.082 -3.347 -48.794 1.00 29.11 1209 LEU A N 1
ATOM 606 C CA . LEU A 1 83 ? 27.407 -2.169 -48.248 1.00 25.33 1209 LEU A CA 1
ATOM 607 C C . LEU A 1 83 ? 26.226 -1.774 -49.120 1.00 29.17 1209 LEU A C 1
ATOM 608 O O . LEU A 1 83 ? 26.379 -1.592 -50.335 1.00 31.20 1209 LEU A O 1
ATOM 613 N N . LEU A 1 84 ? 25.056 -1.636 -48.501 1.00 26.26 1210 LEU A N 1
ATOM 614 C CA . LEU A 1 84 ? 23.848 -1.214 -49.217 1.00 24.07 1210 LEU A CA 1
ATOM 615 C C . LEU A 1 84 ? 23.485 0.182 -48.758 1.00 26.22 1210 LEU A C 1
ATOM 616 O O . LEU A 1 84 ? 23.467 0.450 -47.565 1.00 33.38 1210 LEU A O 1
ATOM 621 N N . CYS A 1 85 ? 23.192 1.070 -49.700 1.00 28.10 1211 CYS A N 1
ATOM 622 C CA . CYS A 1 85 ? 22.744 2.422 -49.353 1.00 25.25 1211 CYS A CA 1
ATOM 623 C C . CYS A 1 85 ? 21.429 2.672 -50.069 1.00 27.54 1211 CYS A C 1
ATOM 624 O O . CYS A 1 85 ? 21.340 2.461 -51.280 1.00 32.68 1211 CYS A O 1
ATOM 627 N N . LEU A 1 86 ? 20.409 3.097 -49.329 1.00 26.97 1212 LEU A N 1
ATOM 628 C CA . LEU A 1 86 ? 19.173 3.545 -49.965 1.00 28.44 1212 LEU A CA 1
ATOM 629 C C . LEU A 1 86 ? 19.263 5.053 -50.054 1.00 27.10 1212 LEU A C 1
ATOM 630 O O . LEU A 1 86 ? 19.636 5.708 -49.080 1.00 28.75 1212 LEU A O 1
ATOM 635 N N . VAL A 1 87 ? 18.959 5.601 -51.228 1.00 28.14 1213 VAL A N 1
ATOM 636 C CA . VAL A 1 87 ? 19.021 7.043 -51.436 1.00 28.34 1213 VAL A CA 1
ATOM 637 C C . VAL A 1 87 ? 17.685 7.566 -51.936 1.00 29.33 1213 VAL A C 1
ATOM 638 O O . VAL A 1 87 ? 16.959 6.875 -52.658 1.00 29.64 1213 VAL A O 1
ATOM 642 N N . ARG A 1 88 ? 17.375 8.802 -51.550 1.00 27.67 1214 ARG A N 1
ATOM 643 C CA . ARG A 1 88 ? 16.187 9.482 -52.035 1.00 30.61 1214 ARG A CA 1
ATOM 644 C C . ARG A 1 88 ? 16.631 10.630 -52.914 1.00 35.05 1214 ARG A C 1
ATOM 645 O O . ARG A 1 88 ? 17.383 11.511 -52.469 1.00 31.88 1214 ARG A O 1
ATOM 653 N N . GLU A 1 89 ? 16.200 10.615 -54.170 1.00 34.39 1215 GLU A N 1
ATOM 654 C CA . GLU A 1 89 ? 16.389 11.783 -55.020 1.00 38.34 1215 GLU A CA 1
ATOM 655 C C . GLU A 1 89 ? 15.206 12.690 -54.734 1.00 45.48 1215 GLU A C 1
ATOM 656 O O . GLU A 1 89 ? 14.055 12.303 -54.922 1.00 40.03 1215 GLU A O 1
ATOM 662 N N . ARG A 1 90 ? 15.485 13.889 -54.249 1.00 43.35 1216 ARG A N 1
ATOM 663 C CA . ARG A 1 90 ? 14.425 14.751 -53.770 1.00 42.45 1216 ARG A CA 1
ATOM 664 C C . ARG A 1 90 ? 13.682 15.372 -54.942 1.00 47.80 1216 ARG A C 1
ATOM 665 O O . ARG A 1 90 ? 14.292 16.001 -55.819 1.00 52.99 1216 ARG A O 1
ATOM 673 N N . ALA A 1 91 ? 12.365 15.159 -54.961 1.00 52.20 1217 ALA A N 1
ATOM 674 C CA . ALA A 1 91 ? 11.500 15.608 -56.051 1.00 55.78 1217 ALA A CA 1
ATOM 675 C C . ALA A 1 91 ? 11.743 17.060 -56.413 1.00 59.08 1217 ALA A C 1
ATOM 676 O O . ALA A 1 91 ? 11.551 17.947 -55.586 1.00 54.75 1217 ALA A O 1
ATOM 678 N N . GLY A 1 92 ? 12.185 17.285 -57.647 1.00 62.03 1218 GLY A N 1
ATOM 679 C CA . GLY A 1 92 ? 12.361 18.623 -58.181 1.00 64.48 1218 GLY A CA 1
ATOM 680 C C . GLY A 1 92 ? 13.523 19.449 -57.653 1.00 63.73 1218 GLY A C 1
ATOM 681 O O . GLY A 1 92 ? 13.410 20.672 -57.564 1.00 64.66 1218 GLY A O 1
ATOM 682 N N . HIS A 1 93 ? 14.638 18.799 -57.315 1.00 53.15 1219 HIS A N 1
ATOM 683 C CA . HIS A 1 93 ? 15.838 19.505 -56.840 1.00 53.85 1219 HIS A CA 1
ATOM 684 C C . HIS A 1 93 ? 17.051 19.329 -57.765 1.00 56.12 1219 HIS A C 1
ATOM 685 O O . HIS A 1 93 ? 17.276 18.242 -58.313 1.00 55.79 1219 HIS A O 1
ATOM 692 N N . THR A 1 94 ? 17.834 20.401 -57.903 1.00 52.31 1220 THR A N 1
ATOM 693 C CA . THR A 1 94 ? 18.989 20.457 -58.797 1.00 60.21 1220 THR A CA 1
ATOM 694 C C . THR A 1 94 ? 20.237 20.916 -58.038 1.00 59.93 1220 THR A C 1
ATOM 695 O O . THR A 1 94 ? 21.251 21.268 -58.646 1.00 63.55 1220 THR A O 1
ATOM 699 N N . CYS A 1 95 ? 20.155 20.922 -56.711 1.00 54.79 1221 CYS A N 1
ATOM 700 C CA . CYS A 1 95 ? 21.191 21.524 -55.870 1.00 53.67 1221 CYS A CA 1
ATOM 701 C C . CYS A 1 95 ? 22.186 20.502 -55.321 1.00 52.18 1221 CYS A C 1
ATOM 702 O O . CYS A 1 95 ? 22.068 19.293 -55.573 1.00 49.64 1221 CYS A O 1
ATOM 705 N N . GLU A 1 96 ? 23.148 20.985 -54.539 1.00 45.88 1222 GLU A N 1
ATOM 706 C CA . GLU A 1 96 ? 24.213 20.122 -54.016 1.00 48.67 1222 GLU A CA 1
ATOM 707 C C . GLU A 1 96 ? 23.752 19.054 -53.024 1.00 45.70 1222 GLU A C 1
ATOM 708 O O . GLU A 1 96 ? 24.517 18.155 -52.674 1.00 42.42 1222 GLU A O 1
ATOM 714 N N . ALA A 1 97 ? 22.508 19.151 -52.570 1.00 44.22 1223 ALA A N 1
ATOM 715 C CA . ALA A 1 97 ? 21.953 18.141 -51.675 1.00 42.32 1223 ALA A CA 1
ATOM 716 C C . ALA A 1 97 ? 20.659 17.573 -52.255 1.00 42.25 1223 ALA A C 1
ATOM 717 O O . ALA A 1 97 ? 19.718 17.273 -51.521 1.00 39.30 1223 ALA A O 1
ATOM 719 N N . ALA A 1 98 ? 20.631 17.423 -53.579 1.00 39.53 1224 ALA A N 1
ATOM 720 C CA . ALA A 1 98 ? 19.453 16.939 -54.293 1.00 39.67 1224 ALA A CA 1
ATOM 721 C C . ALA A 1 98 ? 19.156 15.491 -53.951 1.00 35.23 1224 ALA A C 1
ATOM 722 O O . ALA A 1 98 ? 18.000 15.064 -53.963 1.00 40.67 1224 ALA A O 1
ATOM 724 N N . VAL A 1 99 ? 20.207 14.725 -53.682 1.00 34.73 1225 VAL A N 1
ATOM 725 C CA . VAL A 1 99 ? 20.061 13.322 -53.310 1.00 30.10 1225 VAL A CA 1
ATOM 726 C C . VAL A 1 99 ? 20.593 13.129 -51.887 1.00 33.25 1225 VAL A C 1
ATOM 727 O O . VAL A 1 99 ? 21.676 13.614 -51.550 1.00 37.54 1225 VAL A O 1
ATOM 731 N N . ILE A 1 100 ? 19.833 12.442 -51.040 1.00 30.70 1226 ILE A N 1
ATOM 732 C CA . ILE A 1 100 ? 20.283 12.198 -49.669 1.00 31.53 1226 ILE A CA 1
ATOM 733 C C . ILE A 1 100 ? 20.252 10.710 -49.353 1.00 33.78 1226 ILE A C 1
ATOM 734 O O . ILE A 1 100 ? 19.475 9.945 -49.936 1.00 29.38 1226 ILE A O 1
ATOM 739 N N . VAL A 1 101 ? 21.123 10.298 -48.441 1.00 30.56 1227 VAL A N 1
ATOM 740 C CA . VAL A 1 101 ? 21.170 8.914 -47.989 1.00 30.77 1227 VAL A CA 1
ATOM 741 C C . VAL A 1 101 ? 20.156 8.744 -46.872 1.00 27.58 1227 VAL A C 1
ATOM 742 O O . VAL A 1 101 ? 20.150 9.536 -45.935 1.00 27.24 1227 VAL A O 1
ATOM 746 N N . ILE A 1 102 ? 19.304 7.721 -46.955 1.00 27.21 1228 ILE A N 1
ATOM 747 C CA . ILE A 1 102 ? 18.323 7.501 -45.890 1.00 21.92 1228 ILE A CA 1
ATOM 748 C C . ILE A 1 102 ? 18.525 6.176 -45.133 1.00 28.19 1228 ILE A C 1
ATOM 749 O O . ILE A 1 102 ? 17.915 5.961 -44.083 1.00 25.47 1228 ILE A O 1
ATOM 754 N N . LEU A 1 103 ? 19.364 5.292 -45.659 1.00 23.55 1229 LEU A N 1
ATOM 755 C CA . LEU A 1 103 ? 19.641 4.035 -44.945 1.00 25.68 1229 LEU A CA 1
ATOM 756 C C . LEU A 1 103 ? 20.976 3.471 -45.394 1.00 21.50 1229 LEU A C 1
ATOM 757 O O . LEU A 1 103 ? 21.274 3.446 -46.595 1.00 27.15 1229 LEU A O 1
ATOM 762 N N . ILE A 1 104 ? 21.783 3.005 -44.438 1.00 23.88 1230 ILE A N 1
ATOM 763 C CA . ILE A 1 104 ? 23.041 2.351 -44.769 1.00 21.58 1230 ILE A CA 1
ATOM 764 C C . ILE A 1 104 ? 23.050 1.002 -44.079 1.00 23.36 1230 ILE A C 1
ATOM 765 O O . ILE A 1 104 ? 22.744 0.920 -42.893 1.00 28.63 1230 ILE A O 1
ATOM 770 N N . LEU A 1 105 ? 23.376 -0.054 -44.820 1.00 23.83 1231 LEU A N 1
ATOM 771 C CA . LEU A 1 105 ? 23.397 -1.403 -44.243 1.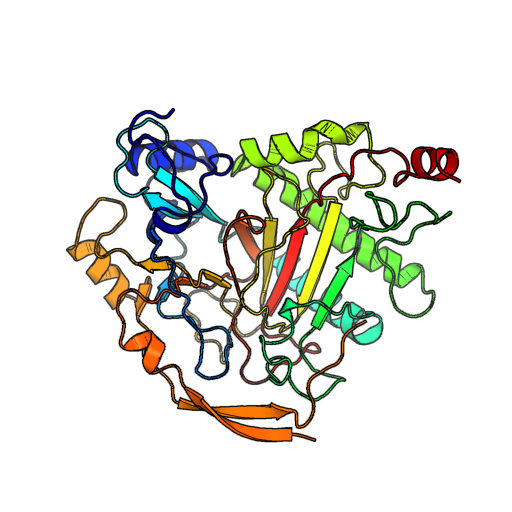00 22.93 1231 LEU A CA 1
ATOM 772 C C . LEU A 1 105 ? 24.750 -2.049 -44.522 1.00 27.20 1231 LEU A C 1
ATOM 773 O O .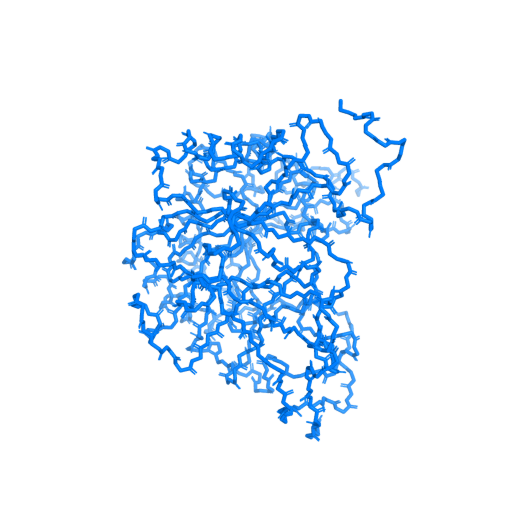 LEU A 1 105 ? 25.099 -2.276 -45.682 1.00 28.33 1231 LEU A O 1
ATOM 778 N N . VAL A 1 106 ? 25.519 -2.309 -43.459 1.00 27.24 1232 VAL A N 1
ATOM 779 C CA . VAL A 1 106 ? 26.775 -3.044 -43.572 1.00 29.77 1232 VAL A CA 1
ATOM 780 C C . VAL A 1 106 ? 26.441 -4.496 -43.334 1.00 25.17 1232 VAL A C 1
ATOM 781 O O . VAL A 1 106 ? 26.113 -4.862 -42.200 1.00 28.28 1232 VAL A O 1
ATOM 785 N N . TRP A 1 107 ? 26.537 -5.320 -44.374 1.00 27.55 1233 TRP A N 1
ATOM 786 C CA . TRP A 1 107 ? 26.113 -6.712 -44.267 1.00 26.29 1233 TRP A CA 1
ATOM 787 C C . TRP A 1 107 ? 26.981 -7.466 -43.276 1.00 27.84 1233 TRP A C 1
ATOM 788 O O . TRP A 1 107 ? 26.483 -8.252 -42.464 1.00 29.85 1233 TRP A O 1
ATOM 799 N N . GLU A 1 108 ? 28.284 -7.212 -43.332 1.00 28.90 1234 GLU A N 1
ATOM 800 C CA . GLU A 1 108 ? 29.221 -7.875 -42.437 1.00 31.35 1234 GLU A CA 1
ATOM 801 C C . GLU A 1 108 ? 29.634 -6.894 -41.347 1.00 37.35 1234 GLU A C 1
ATOM 802 O O . GLU A 1 108 ? 30.714 -6.315 -41.403 1.00 38.30 1234 GLU A O 1
ATOM 808 N N . GLY A 1 109 ? 28.757 -6.703 -40.362 1.00 31.25 1235 GLY A N 1
ATOM 809 C CA . GLY A 1 109 ? 28.933 -5.660 -39.365 1.00 33.58 1235 GLY A CA 1
ATOM 810 C C . GLY A 1 109 ? 29.808 -6.030 -38.188 1.00 32.86 1235 GLY A C 1
ATOM 811 O O . GLY A 1 109 ? 30.752 -5.302 -37.861 1.00 31.02 1235 GLY A O 1
ATOM 812 N N . ILE A 1 110 ? 29.492 -7.142 -37.525 1.00 26.01 1236 ILE A N 1
ATOM 813 C CA . ILE A 1 110 ? 30.315 -7.613 -36.422 1.00 27.24 1236 ILE A CA 1
ATOM 814 C C . ILE A 1 110 ? 30.765 -9.039 -36.734 1.00 29.76 1236 ILE A C 1
ATOM 815 O O . ILE A 1 110 ? 30.175 -9.686 -37.602 1.00 36.48 1236 ILE A O 1
ATOM 820 N N . PRO A 1 111 ? 31.806 -9.525 -36.045 1.00 30.28 1237 PRO A N 1
ATOM 821 C CA . PRO A 1 111 ? 32.257 -10.890 -36.353 1.00 37.86 1237 PRO A CA 1
ATOM 822 C C . PRO A 1 111 ? 31.160 -11.931 -36.100 1.00 35.16 1237 PRO A C 1
ATOM 823 O O . PRO A 1 111 ? 30.404 -11.797 -35.139 1.00 33.54 1237 PRO A O 1
ATOM 827 N N . LEU A 1 112 ? 31.084 -12.966 -36.932 1.00 36.65 1238 LEU A N 1
ATOM 828 C CA . LEU A 1 112 ? 29.977 -13.910 -36.821 1.00 29.87 1238 LEU A CA 1
ATOM 829 C C . LEU A 1 112 ? 30.025 -14.721 -35.519 1.00 33.22 1238 LEU A C 1
ATOM 830 O O . LEU A 1 112 ? 28.982 -15.115 -34.990 1.00 36.07 1238 LEU A O 1
ATOM 835 N N . SER A 1 113 ? 31.226 -14.965 -35.003 1.00 35.19 1239 SER A N 1
ATOM 836 C CA . SER A 1 113 ? 31.362 -15.727 -33.764 1.00 37.28 1239 SER A CA 1
ATOM 837 C C . SER A 1 113 ? 30.767 -14.918 -32.616 1.00 40.36 1239 SER A C 1
ATOM 838 O O . SER A 1 113 ? 30.130 -15.479 -31.711 1.00 33.22 1239 SER A O 1
ATOM 841 N N . LEU A 1 114 ? 30.948 -13.596 -32.674 1.00 33.36 1240 LEU A N 1
ATOM 842 C CA . LEU A 1 114 ? 30.378 -12.688 -31.677 1.00 33.18 1240 LEU A CA 1
ATOM 843 C C . LEU A 1 114 ? 28.851 -12.621 -31.796 1.00 31.08 1240 LEU A C 1
ATOM 844 O O . LEU A 1 114 ? 28.124 -12.664 -30.796 1.00 30.29 1240 LEU A O 1
ATOM 849 N N . ALA A 1 115 ? 28.361 -12.509 -33.026 1.00 27.66 1241 ALA A N 1
ATOM 850 C CA . ALA A 1 115 ? 26.920 -12.489 -33.258 1.00 29.66 1241 ALA A CA 1
ATOM 851 C C . ALA A 1 115 ? 26.265 -13.781 -32.769 1.00 27.30 1241 ALA A C 1
ATOM 852 O O . ALA A 1 115 ? 25.164 -13.737 -32.213 1.00 27.66 1241 ALA A O 1
ATOM 854 N N . ASP A 1 116 ? 26.919 -14.918 -33.011 1.00 30.14 1242 ASP A N 1
ATOM 855 C CA . ASP A 1 116 ? 26.407 -16.212 -32.542 1.00 29.78 1242 ASP A CA 1
ATOM 856 C C . ASP A 1 116 ? 26.273 -16.209 -31.018 1.00 33.14 1242 ASP A C 1
ATOM 857 O O . ASP A 1 116 ? 25.290 -16.703 -30.446 1.00 31.25 1242 ASP A O 1
ATOM 862 N N . LYS A 1 117 ? 27.291 -15.672 -30.357 1.00 32.95 1243 LYS A N 1
ATOM 863 C CA . LYS A 1 117 ? 27.358 -15.710 -28.902 1.00 31.39 1243 LYS A CA 1
ATOM 864 C C . LYS A 1 117 ? 26.353 -14.752 -28.258 1.00 33.04 1243 LYS A C 1
ATOM 865 O O . LYS A 1 117 ? 25.698 -15.103 -27.276 1.00 32.78 1243 LYS A O 1
ATOM 871 N N . LEU A 1 118 ? 26.235 -13.540 -28.802 1.00 27.47 1244 LEU A N 1
ATOM 872 C CA . LEU A 1 118 ? 25.264 -12.580 -28.292 1.00 29.35 1244 LEU A CA 1
ATOM 873 C C . LEU A 1 118 ? 23.844 -13.133 -28.407 1.00 27.82 1244 LEU A C 1
ATOM 874 O O . LEU A 1 118 ? 23.027 -12.954 -27.510 1.00 29.48 1244 LEU A O 1
ATOM 879 N N . TYR A 1 119 ? 23.561 -13.827 -29.498 1.00 27.38 1245 TYR A N 1
ATOM 880 C CA . TYR A 1 119 ? 22.214 -14.339 -29.710 1.00 27.58 1245 TYR A CA 1
ATOM 881 C C . TYR A 1 119 ? 21.851 -15.318 -28.580 1.00 27.31 1245 TYR A C 1
ATOM 882 O O . TYR A 1 119 ? 20.787 -15.198 -27.984 1.00 29.85 1245 TYR A O 1
ATOM 891 N N . SER A 1 120 ? 22.750 -16.253 -28.278 1.00 28.01 1246 SER A N 1
ATOM 892 C CA . SER A 1 120 ? 22.551 -17.224 -27.190 1.00 31.29 1246 SER A CA 1
ATOM 893 C C . SER A 1 120 ? 22.385 -16.532 -25.847 1.00 36.45 1246 SER A C 1
ATOM 894 O O . SER A 1 120 ? 21.449 -16.809 -25.090 1.00 38.09 1246 SER A O 1
ATOM 897 N N . GLU A 1 121 ? 23.335 -15.654 -25.545 1.00 32.47 1247 GLU A N 1
ATOM 898 C CA . GLU A 1 121 ? 23.476 -15.119 -24.199 1.00 34.93 1247 GLU A CA 1
ATOM 899 C C . GLU A 1 121 ? 22.389 -14.114 -23.888 1.00 29.18 1247 GLU A C 1
ATOM 900 O O . GLU A 1 121 ? 21.875 -14.078 -22.768 1.00 40.03 1247 GLU A O 1
ATOM 906 N N . LEU A 1 122 ? 22.031 -13.312 -24.880 1.00 27.47 1248 LEU A N 1
ATOM 907 C CA . LEU A 1 122 ? 20.960 -12.336 -24.684 1.00 32.12 1248 LEU A CA 1
ATOM 908 C C . LEU A 1 122 ? 19.600 -13.030 -24.569 1.00 27.36 1248 LEU A C 1
ATOM 909 O O . LEU A 1 122 ? 18.786 -12.683 -23.708 1.00 33.76 1248 LEU A O 1
ATOM 914 N N . THR A 1 123 ? 19.364 -14.016 -25.419 1.00 29.03 1249 THR A N 1
ATOM 915 C CA . THR A 1 123 ? 18.113 -14.780 -25.324 1.00 31.92 1249 THR A CA 1
ATOM 916 C C . THR A 1 123 ? 17.958 -15.398 -23.937 1.00 32.12 1249 THR A C 1
ATOM 917 O O . THR A 1 123 ? 16.916 -15.242 -23.298 1.00 33.76 1249 THR A O 1
ATOM 921 N N . GLU A 1 124 ? 18.995 -16.086 -23.464 1.00 30.03 1250 GLU A N 1
ATOM 922 C CA . GLU A 1 124 ? 18.932 -16.746 -22.160 1.00 35.25 1250 GLU A CA 1
ATOM 923 C C . GLU A 1 124 ? 18.755 -15.755 -21.014 1.00 37.17 1250 GLU A C 1
ATOM 924 O O . GLU A 1 124 ? 17.959 -15.982 -20.099 1.00 36.42 1250 GLU A O 1
ATOM 930 N N . THR A 1 125 ? 19.522 -14.673 -21.045 1.00 35.69 1251 THR A N 1
ATOM 931 C CA . THR A 1 125 ? 19.463 -13.693 -19.965 1.00 38.10 1251 THR A CA 1
ATOM 932 C C . THR A 1 125 ? 18.111 -12.991 -19.910 1.00 31.16 1251 THR A C 1
ATOM 933 O O . THR A 1 125 ? 17.526 -12.846 -18.835 1.00 38.46 1251 THR A O 1
ATOM 937 N N . LEU A 1 126 ? 17.615 -12.570 -21.067 1.00 29.18 1252 LEU A N 1
ATOM 938 C CA . LEU A 1 126 ? 16.391 -11.769 -21.124 1.00 30.67 1252 LEU A CA 1
ATOM 939 C C . LEU A 1 126 ? 15.141 -12.610 -20.884 1.00 37.22 1252 LEU A C 1
ATOM 940 O O . LEU A 1 126 ? 14.145 -12.115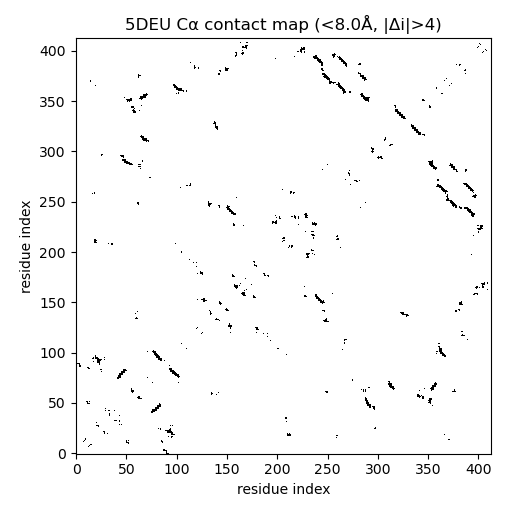 -20.366 1.00 43.96 1252 LEU A O 1
ATOM 945 N N . ARG A 1 127 ? 15.186 -13.876 -21.269 1.00 37.35 1253 ARG A N 1
ATOM 946 C CA . ARG A 1 127 ? 14.052 -14.755 -21.006 1.00 42.73 1253 ARG A CA 1
ATOM 947 C C . ARG A 1 127 ? 13.945 -15.059 -19.509 1.00 43.53 1253 ARG A C 1
ATOM 948 O O . ARG A 1 127 ? 12.841 -15.176 -18.978 1.00 55.53 1253 ARG A O 1
ATOM 956 N N . LYS A 1 128 ? 15.085 -15.161 -18.827 1.00 43.20 1254 LYS A N 1
ATOM 957 C CA . LYS A 1 128 ? 15.108 -15.476 -17.395 1.00 53.38 1254 LYS A CA 1
ATOM 958 C C . LYS A 1 128 ? 14.999 -14.252 -16.474 1.00 52.52 1254 LYS A C 1
ATOM 959 O O . LYS A 1 128 ? 14.437 -14.345 -15.381 1.00 49.88 1254 LYS A O 1
ATOM 965 N N . TYR A 1 129 ? 15.536 -13.113 -16.906 1.00 44.98 1255 TYR A N 1
ATOM 966 C CA . TYR A 1 129 ? 15.654 -11.966 -16.008 1.00 44.49 1255 TYR A CA 1
ATOM 967 C C . TYR A 1 129 ? 15.177 -10.633 -16.585 1.00 36.70 1255 TYR A C 1
ATOM 968 O O . TYR A 1 129 ? 15.160 -9.631 -15.874 1.00 40.35 1255 TYR A O 1
ATOM 977 N N . GLY A 1 130 ? 14.800 -10.612 -17.858 1.00 35.87 1256 GLY A N 1
ATOM 978 C CA . GLY A 1 130 ? 14.404 -9.366 -18.500 1.00 37.34 1256 GLY A CA 1
ATOM 979 C C . GLY A 1 130 ? 13.101 -8.771 -17.987 1.00 41.10 1256 GLY A C 1
ATOM 980 O O . GLY A 1 130 ? 12.118 -9.484 -17.791 1.00 43.60 1256 GLY A O 1
ATOM 981 N N . THR A 1 131 ? 13.089 -7.458 -17.759 1.00 40.38 1257 THR A N 1
ATOM 982 C CA . THR A 1 131 ? 11.831 -6.776 -17.464 1.00 46.81 1257 THR A CA 1
ATOM 983 C C . THR A 1 131 ? 11.416 -6.032 -18.726 1.00 40.86 1257 THR A C 1
ATOM 984 O O . THR A 1 131 ? 12.155 -5.188 -19.224 1.00 46.64 1257 THR A O 1
ATOM 988 N N . LEU A 1 132 ? 10.268 -6.384 -19.292 1.00 45.66 1258 LEU A N 1
ATOM 989 C CA . LEU A 1 132 ? 9.935 -5.816 -20.592 1.00 48.90 1258 LEU A CA 1
ATOM 990 C C . LEU A 1 132 ? 9.559 -4.343 -20.500 1.00 40.50 1258 LEU A C 1
ATOM 991 O O . LEU A 1 132 ? 9.064 -3.873 -19.477 1.00 44.22 1258 LEU A O 1
ATOM 996 N N A THR A 1 133 ? 9.826 -3.599 -21.564 0.12 36.16 1259 THR A N 1
ATOM 997 N N B THR A 1 133 ? 9.827 -3.627 -21.588 0.88 34.62 1259 THR A N 1
ATOM 998 C CA A THR A 1 133 ? 9.432 -2.201 -21.605 0.12 36.75 1259 THR A CA 1
ATOM 999 C CA B THR A 1 133 ? 9.498 -2.213 -21.718 0.88 36.16 1259 THR A CA 1
ATOM 1000 C C A THR A 1 133 ? 8.331 -2.040 -22.630 0.12 37.67 1259 THR A C 1
ATOM 1001 C C B THR A 1 133 ? 8.307 -2.076 -22.660 0.88 37.38 1259 THR A C 1
ATOM 1002 O O A THR A 1 133 ? 8.503 -2.380 -23.800 0.12 36.83 1259 THR A O 1
ATOM 1003 O O B THR A 1 133 ? 8.394 -2.467 -23.822 0.88 37.84 1259 THR A O 1
ATOM 1010 N N . ASN A 1 134 ? 7.189 -1.540 -22.180 1.00 40.55 1260 ASN A N 1
ATOM 1011 C CA . ASN A 1 134 ? 6.050 -1.340 -23.067 1.00 42.66 1260 ASN A CA 1
ATOM 1012 C C . ASN A 1 134 ? 6.232 -0.076 -23.899 1.00 47.22 1260 ASN A C 1
ATOM 1013 O O . ASN A 1 134 ? 6.525 0.990 -23.359 1.00 55.50 1260 ASN A O 1
ATOM 1018 N N . ARG A 1 135 ? 6.071 -0.205 -25.213 1.00 39.12 1261 ARG A N 1
ATOM 1019 C CA . ARG A 1 135 ? 6.184 0.939 -26.119 1.00 33.81 1261 ARG A CA 1
ATOM 1020 C C . ARG A 1 135 ? 4.926 1.075 -26.955 1.00 35.24 1261 ARG A C 1
ATOM 1021 O O . ARG A 1 135 ? 4.188 0.095 -27.156 1.00 32.29 1261 ARG A O 1
ATOM 1029 N N . ARG A 1 136 ? 4.694 2.290 -27.434 1.00 34.20 1262 ARG A N 1
ATOM 1030 C CA . ARG A 1 136 ? 3.536 2.607 -28.259 1.00 37.89 1262 ARG A CA 1
ATOM 1031 C C . ARG A 1 136 ? 3.490 1.710 -29.480 1.00 33.49 1262 ARG A C 1
ATOM 1032 O O . ARG A 1 136 ? 2.424 1.235 -29.866 1.00 35.42 1262 ARG A O 1
ATOM 1040 N N . CYS A 1 137 ? 4.653 1.475 -30.085 1.00 30.98 1263 CYS A N 1
ATOM 1041 C CA . CYS A 1 137 ? 4.703 0.810 -31.387 1.00 34.19 1263 CYS A CA 1
ATOM 1042 C C . CYS A 1 137 ? 4.551 -0.708 -31.277 1.00 33.31 1263 CYS A C 1
ATOM 1043 O O . CYS A 1 137 ? 4.629 -1.419 -32.274 1.00 31.35 1263 CYS A O 1
ATOM 1046 N N . ALA A 1 138 ? 4.319 -1.200 -30.062 1.00 30.99 1264 ALA A N 1
ATOM 1047 C CA . ALA A 1 138 ? 4.049 -2.621 -29.851 1.00 34.78 1264 ALA A CA 1
ATOM 1048 C C . ALA A 1 138 ? 2.661 -3.000 -30.370 1.00 37.67 1264 ALA A C 1
ATOM 1049 O O . ALA A 1 138 ? 2.373 -4.179 -30.629 1.00 36.49 1264 ALA A O 1
ATOM 1051 N N . LEU A 1 139 ? 1.795 -2.002 -30.525 1.00 33.45 1265 LEU A N 1
ATOM 1052 C CA . LEU A 1 139 ? 0.433 -2.265 -30.972 1.00 36.20 1265 LEU A CA 1
ATOM 1053 C C . LEU A 1 139 ? 0.039 -1.397 -32.158 1.00 37.54 1265 LEU A C 1
ATOM 1054 O O . LEU A 1 139 ? 0.675 -0.372 -32.426 1.00 38.42 1265 LEU A O 1
ATOM 1059 N N . ASN A 1 140 ? -1.016 -1.802 -32.861 1.00 38.99 1266 ASN A N 1
ATOM 1060 C CA . ASN A 1 140 ? -1.553 -0.982 -33.932 1.00 40.75 1266 ASN A CA 1
ATOM 1061 C C . ASN A 1 140 ? -2.321 0.197 -33.351 1.00 43.14 1266 ASN A C 1
ATOM 1062 O O . ASN A 1 140 ? -2.405 0.345 -32.135 1.00 43.31 1266 ASN A O 1
ATOM 1067 N N . GLU A 1 141 ? -2.892 1.017 -34.226 1.00 45.27 1267 GLU A N 1
ATOM 1068 C CA . GLU A 1 141 ? -3.630 2.207 -33.825 1.00 47.98 1267 GLU A CA 1
ATOM 1069 C C . GLU A 1 141 ? -4.798 1.872 -32.896 1.00 51.24 1267 GLU A C 1
ATOM 1070 O O . GLU A 1 141 ? -5.017 2.542 -31.882 1.00 55.70 1267 GLU A O 1
ATOM 1076 N N . GLU A 1 142 ? -5.549 0.831 -33.250 1.00 51.64 1268 GLU A N 1
ATOM 1077 C CA . GLU A 1 142 ? -6.729 0.424 -32.486 1.00 54.43 1268 GLU A CA 1
ATOM 1078 C C . GLU A 1 142 ? -6.386 -0.233 -31.144 1.00 57.44 1268 GLU A C 1
ATOM 1079 O O . GLU A 1 142 ? -7.279 -0.470 -30.323 1.00 55.25 1268 GLU A O 1
ATOM 1085 N N . ARG A 1 143 ? -5.102 -0.530 -30.937 1.00 55.09 1269 ARG A N 1
ATOM 1086 C CA . ARG A 1 143 ? -4.617 -1.180 -29.713 1.00 53.66 1269 ARG A CA 1
ATOM 1087 C C . ARG A 1 143 ? -5.236 -2.565 -29.475 1.00 53.20 1269 ARG A C 1
ATOM 1088 O O . ARG A 1 143 ? -5.428 -2.970 -28.329 1.00 49.32 1269 ARG A O 1
ATOM 1096 N N . THR A 1 144 ? -5.543 -3.286 -30.553 1.00 57.25 1270 THR A N 1
ATOM 1097 C CA . THR A 1 144 ? -6.244 -4.567 -30.438 1.00 53.60 1270 THR A CA 1
ATOM 1098 C C . THR A 1 144 ? -5.592 -5.745 -31.167 1.00 54.13 1270 THR A C 1
ATOM 1099 O O . THR A 1 144 ? -6.094 -6.867 -31.090 1.00 61.19 1270 THR A O 1
ATOM 1103 N N . CYS A 1 145 ? -4.493 -5.502 -31.876 1.00 45.96 1271 CYS A N 1
ATOM 1104 C CA . CYS A 1 145 ? -3.828 -6.581 -32.602 1.00 47.27 1271 CYS A CA 1
ATOM 1105 C C . CYS A 1 145 ? -3.072 -7.505 -31.647 1.00 51.98 1271 CYS A C 1
ATOM 1106 O O . CYS A 1 145 ? -2.932 -7.205 -30.460 1.00 51.37 1271 CYS A O 1
ATOM 1109 N N . ALA A 1 146 ? -2.588 -8.627 -32.177 1.00 46.58 1272 ALA A N 1
ATOM 1110 C CA . ALA A 1 146 ? -1.855 -9.622 -31.389 1.00 42.50 1272 ALA A CA 1
ATOM 1111 C C . ALA A 1 146 ? -0.583 -10.030 -32.121 1.00 44.06 1272 ALA A C 1
ATOM 1112 O O . ALA A 1 146 ? -0.181 -11.204 -32.113 1.00 46.10 1272 ALA A O 1
ATOM 1114 N N . CYS A 1 147 ? 0.055 -9.040 -32.739 1.00 41.91 1273 CYS A N 1
ATOM 1115 C CA . CYS A 1 147 ? 1.240 -9.265 -33.551 1.00 37.61 1273 CYS A CA 1
ATOM 1116 C C . CYS A 1 147 ? 2.423 -9.826 -32.766 1.00 38.59 1273 CYS A C 1
ATOM 1117 O O . CYS A 1 147 ? 3.292 -10.479 -33.346 1.00 34.45 1273 CYS A O 1
ATOM 1120 N N . GLN A 1 148 ? 2.475 -9.549 -31.464 1.00 35.50 1274 GLN A N 1
ATOM 1121 C CA . GLN A 1 148 ? 3.583 -10.038 -30.644 1.00 32.01 1274 GLN A CA 1
ATOM 1122 C C . GLN A 1 148 ? 3.349 -11.479 -30.223 1.00 35.94 1274 GLN A C 1
ATOM 1123 O O . GLN A 1 148 ? 4.277 -12.158 -29.779 1.00 33.83 1274 GLN A O 1
ATOM 1129 N N . GLY A 1 149 ? 2.117 -11.937 -30.388 1.00 33.90 1275 GLY A N 1
ATOM 1130 C CA . GLY A 1 149 ? 1.691 -13.225 -29.867 1.00 38.33 1275 GLY A CA 1
ATOM 1131 C C . GLY A 1 149 ? 0.871 -13.005 -28.607 1.00 41.65 1275 GLY A C 1
ATOM 1132 O O . GLY A 1 149 ? 0.924 -11.928 -28.017 1.00 44.26 1275 GLY A O 1
ATOM 1133 N N . LEU A 1 150 ? 0.125 -14.020 -28.181 1.00 44.69 1276 LEU A N 1
ATOM 1134 C CA . LEU A 1 150 ? -0.761 -13.866 -27.027 1.00 56.97 1276 LEU A CA 1
ATOM 1135 C C . LEU A 1 150 ? -0.285 -14.598 -25.774 1.00 58.29 1276 LEU A C 1
ATOM 1136 O O . LEU A 1 150 ? -0.853 -14.420 -24.690 1.00 58.30 1276 LEU A O 1
ATOM 1141 N N . ASP A 1 151 ? 0.741 -15.429 -25.926 1.00 49.65 1277 ASP A N 1
ATOM 1142 C CA . ASP A 1 151 ? 1.314 -16.129 -24.786 1.00 48.70 1277 ASP A CA 1
ATOM 1143 C C . ASP A 1 151 ? 2.313 -15.194 -24.133 1.00 45.47 1277 ASP A C 1
ATOM 1144 O O . ASP A 1 151 ? 3.361 -14.902 -24.708 1.00 42.15 1277 ASP A O 1
ATOM 1149 N N . PRO A 1 152 ? 1.990 -14.707 -22.927 1.00 50.23 1278 PRO A N 1
ATOM 1150 C CA . PRO A 1 152 ? 2.858 -13.700 -22.304 1.00 49.38 1278 PRO A CA 1
ATOM 1151 C C . PRO A 1 152 ? 4.251 -14.244 -21.993 1.00 49.72 1278 PRO A C 1
ATOM 1152 O O . PRO A 1 152 ? 5.198 -13.469 -21.869 1.00 47.42 1278 PRO A O 1
ATOM 1156 N N . GLU A 1 153 ? 4.370 -15.563 -21.882 1.00 50.52 1279 GLU A N 1
ATOM 1157 C CA . GLU A 1 153 ? 5.663 -16.182 -21.616 1.00 50.47 1279 GLU A CA 1
ATOM 1158 C C . GLU A 1 153 ? 6.557 -16.129 -22.842 1.00 45.50 1279 GLU A C 1
ATOM 1159 O O . GLU A 1 153 ? 7.777 -16.070 -22.722 1.00 49.83 1279 GLU A O 1
ATOM 1165 N N . THR A 1 154 ? 5.951 -16.160 -24.026 1.00 42.53 1280 THR A N 1
ATOM 1166 C CA . THR A 1 154 ? 6.725 -16.286 -25.260 1.00 33.49 1280 THR A CA 1
ATOM 1167 C C . THR A 1 154 ? 6.580 -15.138 -26.257 1.00 34.88 1280 THR A C 1
ATOM 1168 O O . THR A 1 154 ? 7.317 -15.092 -27.237 1.00 32.51 1280 THR A O 1
ATOM 1172 N N . CYS A 1 155 ? 5.640 -14.223 -26.034 1.00 35.36 1281 CYS A N 1
ATOM 1173 C CA . CYS A 1 155 ? 5.406 -13.155 -27.015 1.00 34.76 1281 CYS A CA 1
ATOM 1174 C C . CYS A 1 155 ? 6.623 -12.273 -27.297 1.00 36.33 1281 CYS A C 1
ATOM 1175 O O . CYS A 1 155 ? 7.510 -12.104 -26.444 1.00 33.89 1281 CYS A O 1
ATOM 1178 N N . GLY A 1 156 ? 6.657 -11.692 -28.495 1.00 31.90 1282 GLY A N 1
ATOM 1179 C CA . GLY A 1 156 ? 7.703 -10.742 -28.838 1.00 29.18 1282 GLY A CA 1
ATOM 1180 C C . GLY A 1 156 ? 7.736 -9.599 -27.841 1.00 31.52 1282 GLY A C 1
ATOM 1181 O O . GLY A 1 156 ? 6.698 -9.222 -27.290 1.00 32.64 1282 GLY A O 1
ATOM 1182 N N . ALA A 1 157 ? 8.919 -9.055 -27.583 1.00 30.47 1283 ALA A N 1
ATOM 1183 C CA . ALA A 1 157 ? 9.055 -8.017 -26.560 1.00 31.50 1283 ALA A CA 1
ATOM 1184 C C . ALA A 1 157 ? 10.265 -7.121 -26.796 1.00 32.93 1283 ALA A C 1
ATOM 1185 O O . ALA A 1 157 ? 11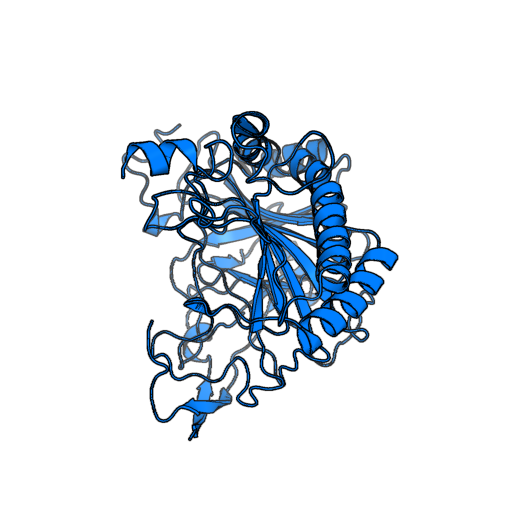.207 -7.502 -27.496 1.00 29.66 1283 ALA A O 1
ATOM 1187 N N . SER A 1 158 ? 10.228 -5.937 -26.195 1.00 28.91 1284 SER A N 1
ATOM 1188 C CA . SER A 1 158 ? 11.346 -4.998 -26.206 1.00 27.79 1284 SER A CA 1
ATOM 1189 C C . SER A 1 158 ? 11.888 -4.849 -24.794 1.00 26.66 1284 SER A C 1
ATOM 1190 O O . SER A 1 158 ? 11.112 -4.793 -23.834 1.00 33.68 1284 SER A O 1
ATOM 1193 N N . PHE A 1 159 ? 13.212 -4.762 -24.664 1.00 24.02 1285 PHE A N 1
ATOM 1194 C CA . PHE A 1 159 ? 13.848 -4.568 -23.359 1.00 26.97 1285 PHE A CA 1
ATOM 1195 C C . PHE A 1 159 ? 14.824 -3.402 -23.471 1.00 30.05 1285 PHE A C 1
ATOM 1196 O O . PHE A 1 159 ? 15.770 -3.472 -24.256 1.00 32.21 1285 PHE A O 1
ATOM 1204 N N . SER A 1 160 ? 14.619 -2.334 -22.700 1.00 27.73 1286 SER A N 1
ATOM 1205 C CA . SER A 1 160 ? 15.424 -1.128 -22.886 1.00 27.76 1286 SER A CA 1
ATOM 1206 C C . SER A 1 160 ? 16.463 -0.972 -21.786 1.00 31.67 1286 SER A C 1
ATOM 1207 O O . SER A 1 160 ? 16.202 -1.276 -20.617 1.00 34.78 1286 SER A O 1
ATOM 1210 N N . PHE A 1 161 ? 17.643 -0.502 -22.169 1.00 29.79 1287 PHE A N 1
ATOM 1211 C CA . PHE A 1 161 ? 18.753 -0.369 -21.244 1.00 27.31 1287 PHE A CA 1
ATOM 1212 C C . PHE A 1 161 ? 19.445 0.958 -21.492 1.00 26.82 1287 PHE A C 1
ATOM 1213 O O . PHE A 1 161 ? 19.128 1.654 -22.467 1.00 29.95 1287 PHE A O 1
ATOM 1221 N N . GLY A 1 162 ? 20.389 1.307 -20.624 1.00 30.11 1288 GLY A N 1
ATOM 1222 C CA . GLY A 1 162 ? 21.091 2.577 -20.762 1.00 34.53 1288 GLY A CA 1
ATOM 1223 C C . GLY A 1 162 ? 20.271 3.741 -20.235 1.00 36.52 1288 GLY A C 1
ATOM 1224 O O . GLY A 1 162 ? 19.426 3.565 -19.349 1.00 33.74 1288 GLY A O 1
ATOM 1225 N N . CYS A 1 163 ? 20.526 4.938 -20.763 1.00 31.43 1289 CYS A N 1
ATOM 1226 C CA . CYS A 1 163 ? 19.796 6.121 -20.323 1.00 26.63 1289 CYS A CA 1
ATOM 1227 C C . CYS A 1 163 ? 18.701 6.476 -21.307 1.00 28.87 1289 CYS A C 1
ATOM 1228 O O . CYS A 1 163 ? 18.802 6.177 -22.499 1.00 32.42 1289 CYS A O 1
ATOM 1231 N N . SER A 1 164 ? 17.658 7.126 -20.803 1.00 29.99 1290 SER A N 1
ATOM 1232 C CA . SER A 1 164 ? 16.559 7.584 -21.640 1.00 28.44 1290 SER A CA 1
ATOM 1233 C C . SER A 1 164 ? 16.130 8.944 -21.149 1.00 28.81 1290 SER A C 1
ATOM 1234 O O . SER A 1 164 ? 16.232 9.234 -19.959 1.00 31.33 1290 SER A O 1
ATOM 1237 N N . TRP A 1 165 ? 15.620 9.747 -22.070 1.00 34.29 1291 TRP A N 1
ATOM 1238 C CA . TRP A 1 165 ? 15.047 11.040 -21.749 1.00 33.22 1291 TRP A CA 1
ATOM 1239 C C . TRP A 1 165 ? 13.701 10.876 -21.056 1.00 32.65 1291 TRP A C 1
ATOM 1240 O O . TRP A 1 165 ? 12.946 9.938 -21.344 1.00 32.14 1291 TRP A O 1
ATOM 1251 N N . SER A 1 166 ? 13.411 11.803 -20.150 1.00 34.33 1292 SER A N 1
ATOM 1252 C CA . SER A 1 166 ? 12.176 11.796 -19.382 1.00 35.44 1292 SER A CA 1
ATOM 1253 C C . SER A 1 166 ? 11.579 13.187 -19.399 1.00 35.67 1292 SER A C 1
ATOM 1254 O O . SER A 1 166 ? 12.262 14.171 -19.080 1.00 36.84 1292 SER A O 1
ATOM 1257 N N . MET A 1 167 ? 10.305 13.276 -19.772 1.00 33.37 1293 MET A N 1
ATOM 1258 C CA . MET A 1 167 ? 9.600 14.556 -19.764 1.00 41.62 1293 MET A CA 1
ATOM 1259 C C . MET A 1 167 ? 9.553 15.159 -18.368 1.00 40.26 1293 MET A C 1
ATOM 1260 O O . MET A 1 167 ? 9.482 16.382 -18.205 1.00 43.16 1293 MET A O 1
ATOM 1265 N N . TYR A 1 168 ? 9.601 14.304 -17.354 1.00 37.31 1294 TYR A N 1
ATOM 1266 C CA . TYR A 1 168 ? 9.465 14.773 -15.981 1.00 39.74 1294 TYR A CA 1
ATOM 1267 C C . TYR A 1 168 ? 10.661 15.613 -15.544 1.00 43.73 1294 TYR A C 1
ATOM 1268 O O . TYR A 1 168 ? 10.526 16.505 -14.714 1.00 44.98 1294 TYR A O 1
ATOM 1277 N N . TYR A 1 169 ? 11.826 15.333 -16.120 1.00 40.75 1295 TYR A N 1
ATOM 1278 C CA . TYR A 1 169 ? 13.047 16.035 -15.744 1.00 45.93 1295 TYR A CA 1
ATOM 1279 C C . TYR A 1 169 ? 13.564 16.904 -16.893 1.00 47.20 1295 TYR A C 1
ATOM 1280 O O . TYR A 1 169 ? 14.487 17.698 -16.721 1.00 46.79 1295 TYR A O 1
ATOM 1289 N N . ASN A 1 170 ? 12.918 16.778 -18.047 1.00 45.03 1296 ASN A N 1
ATOM 1290 C CA . ASN A 1 170 ? 13.457 17.259 -19.322 1.00 47.00 1296 ASN A CA 1
ATOM 1291 C C . ASN A 1 170 ? 14.932 16.897 -19.461 1.00 47.57 1296 ASN A C 1
ATOM 1292 O O . ASN A 1 170 ? 15.773 17.742 -19.769 1.00 45.92 1296 ASN A O 1
ATOM 1297 N N . GLY A 1 171 ? 15.232 15.627 -19.211 1.00 42.11 1297 GLY A N 1
ATOM 1298 C CA . GLY A 1 171 ? 16.594 15.140 -19.230 1.00 38.55 1297 GLY A CA 1
ATOM 1299 C C . GLY A 1 171 ? 16.586 13.688 -18.814 1.00 34.54 1297 GLY A C 1
ATOM 1300 O O . GLY A 1 171 ? 15.530 13.042 -18.826 1.00 35.72 1297 GLY A O 1
ATOM 1301 N N . CYS A 1 172 ? 17.747 13.170 -18.432 1.00 32.88 1298 CYS A N 1
ATOM 1302 C CA . CYS A 1 172 ? 17.862 11.738 -18.155 1.00 31.93 1298 CYS A CA 1
ATOM 1303 C C . CYS A 1 172 ? 16.910 11.259 -17.060 1.00 32.77 1298 CYS A C 1
ATOM 1304 O O . CYS A 1 172 ? 16.680 11.954 -16.061 1.00 34.70 1298 CYS A O 1
ATOM 1307 N N . LYS A 1 173 ? 16.359 10.062 -17.256 1.00 31.67 1299 LYS A N 1
ATOM 1308 C CA . LYS A 1 173 ? 15.421 9.480 -16.303 1.00 34.74 1299 LYS A CA 1
ATOM 1309 C C . LYS A 1 173 ? 16.089 9.089 -14.977 1.00 40.01 1299 LYS A C 1
ATOM 1310 O O . LYS A 1 173 ? 15.405 8.751 -14.003 1.00 36.05 1299 LYS A O 1
ATOM 1316 N N . PHE A 1 174 ? 17.420 9.130 -14.930 1.00 35.98 1300 PHE A N 1
ATOM 1317 C CA . PHE A 1 174 ? 18.129 8.769 -13.705 1.00 35.17 1300 PHE A CA 1
ATOM 1318 C C . PHE A 1 174 ? 18.495 9.988 -12.861 1.00 38.21 1300 PHE A C 1
ATOM 1319 O O . PHE A 1 174 ? 19.323 9.892 -11.965 1.00 38.68 1300 PHE A O 1
ATOM 1327 N N . ALA A 1 175 ? 17.853 11.121 -13.139 1.00 40.31 1301 ALA A N 1
ATOM 1328 C CA . ALA A 1 175 ? 18.103 12.371 -12.405 1.00 40.62 1301 ALA A CA 1
ATOM 1329 C C . ALA A 1 175 ? 18.121 12.231 -10.888 1.00 45.76 1301 ALA A C 1
ATOM 1330 O O . ALA A 1 175 ? 18.839 12.958 -10.190 1.00 51.96 1301 ALA A O 1
ATOM 1332 N N . ARG A 1 176 ? 17.312 11.314 -10.377 1.00 44.14 1302 ARG A N 1
ATOM 1333 C CA . ARG A 1 176 ? 17.138 11.174 -8.937 1.00 46.27 1302 ARG A CA 1
ATOM 1334 C C . ARG A 1 176 ? 17.696 9.865 -8.391 1.00 48.41 1302 ARG A C 1
ATOM 1335 O O . ARG A 1 176 ? 17.499 9.543 -7.222 1.00 47.57 1302 ARG A O 1
ATOM 1343 N N . SER A 1 177 ? 18.394 9.116 -9.236 1.00 45.21 1303 SER A N 1
ATOM 1344 C CA . SER A 1 177 ? 18.928 7.822 -8.830 1.00 45.70 1303 SER A CA 1
ATOM 1345 C C . SER A 1 177 ? 20.344 7.933 -8.300 1.00 49.77 1303 SER A C 1
ATOM 1346 O O . SER A 1 177 ? 21.258 8.277 -9.051 1.00 52.22 1303 SER A O 1
ATOM 1349 N N . LYS A 1 178 ? 20.519 7.638 -7.012 1.00 53.16 1304 LYS A N 1
ATOM 1350 C CA . LYS A 1 178 ? 21.845 7.587 -6.400 1.00 68.22 1304 LYS A CA 1
ATOM 1351 C C . LYS A 1 178 ? 22.780 6.665 -7.185 1.00 69.57 1304 LYS A C 1
ATOM 1352 O O . LYS A 1 178 ? 23.833 7.092 -7.667 1.00 72.15 1304 LYS A O 1
ATOM 1358 N N . ILE A 1 179 ? 22.381 5.405 -7.320 1.00 66.63 1305 ILE A N 1
ATOM 1359 C CA . ILE A 1 179 ? 23.184 4.422 -8.037 1.00 66.34 1305 ILE A CA 1
ATOM 1360 C C . ILE A 1 179 ? 22.366 3.814 -9.175 1.00 58.88 1305 ILE A C 1
ATOM 1361 O O . ILE A 1 179 ? 21.752 2.758 -9.005 1.00 61.51 1305 ILE A O 1
ATOM 1366 N N . PRO A 1 180 ? 22.356 4.483 -10.345 1.00 49.74 1306 PRO A N 1
ATOM 1367 C CA . PRO A 1 180 ? 21.549 4.038 -11.488 1.00 43.38 1306 PRO A CA 1
ATOM 1368 C C . PRO A 1 180 ? 21.990 2.673 -12.006 1.00 44.66 1306 PRO A C 1
ATOM 1369 O O . PRO A 1 180 ? 23.191 2.394 -12.085 1.00 41.03 1306 PRO A O 1
ATOM 1373 N N . ARG A 1 181 ? 21.027 1.824 -12.344 1.00 46.32 1307 ARG A N 1
ATOM 1374 C CA . ARG A 1 181 ? 21.349 0.534 -12.934 1.00 45.07 1307 ARG A CA 1
ATOM 1375 C C . ARG A 1 181 ? 20.886 0.544 -14.383 1.00 40.45 1307 ARG A C 1
ATOM 1376 O O . ARG A 1 181 ? 19.702 0.342 -14.683 1.00 39.15 1307 ARG A O 1
ATOM 1384 N N . LYS A 1 182 ? 21.831 0.813 -15.279 1.00 39.61 1308 LYS A N 1
ATOM 1385 C CA . LYS A 1 182 ? 21.541 0.924 -16.704 1.00 35.53 1308 LYS A CA 1
ATOM 1386 C C . LYS A 1 182 ? 21.082 -0.406 -17.293 1.00 32.66 1308 LYS A C 1
ATOM 1387 O O . LYS A 1 182 ? 20.464 -0.440 -18.355 1.00 35.41 1308 LYS A O 1
ATOM 1393 N N . PHE A 1 183 ? 21.395 -1.499 -16.602 1.00 34.57 1309 PHE A N 1
ATOM 1394 C CA . PHE A 1 183 ? 21.147 -2.830 -17.143 1.00 34.81 1309 PHE A CA 1
ATOM 1395 C C . PHE A 1 183 ? 20.330 -3.649 -16.170 1.00 37.31 1309 PHE A C 1
ATOM 1396 O O . PHE A 1 183 ? 20.577 -4.843 -15.948 1.00 37.87 1309 PHE A O 1
ATOM 1404 N N . LYS A 1 184 ? 19.332 -2.970 -15.611 1.00 42.99 1310 LYS A N 1
ATOM 1405 C CA . LYS A 1 184 ? 18.436 -3.532 -14.614 1.00 43.08 1310 LYS A CA 1
ATOM 1406 C C . LYS A 1 184 ? 17.689 -4.744 -15.140 1.00 41.01 1310 LYS A C 1
ATOM 1407 O O . LYS A 1 184 ? 17.014 -4.673 -16.175 1.00 41.81 1310 LYS A O 1
ATOM 1413 N N . LEU A 1 185 ? 17.830 -5.844 -14.412 1.00 43.10 1311 LEU A N 1
ATOM 1414 C CA . LEU A 1 185 ? 17.110 -7.083 -14.682 1.00 48.66 1311 LEU A CA 1
ATOM 1415 C C . LEU A 1 185 ? 16.229 -7.376 -13.480 1.00 55.45 1311 LEU A C 1
ATOM 1416 O O . LEU A 1 185 ? 16.300 -6.674 -12.470 1.00 59.38 1311 LEU A O 1
ATOM 1421 N N . LEU A 1 186 ? 15.405 -8.411 -13.586 1.00 54.20 1312 LEU A N 1
ATOM 1422 C CA . LEU A 1 186 ? 14.517 -8.788 -12.494 1.00 57.21 1312 LEU A CA 1
ATOM 1423 C C . LEU A 1 186 ? 15.278 -9.074 -11.212 1.00 55.42 1312 LEU A C 1
ATOM 1424 O O . LEU A 1 186 ? 16.401 -9.583 -11.240 1.00 53.05 1312 LEU A O 1
ATOM 1429 N N . GLY A 1 187 ? 14.655 -8.733 -10.089 1.00 62.88 1313 GLY A N 1
ATOM 1430 C CA . GLY A 1 187 ? 15.269 -8.902 -8.787 1.00 62.66 1313 GLY A CA 1
ATOM 1431 C C . GLY A 1 187 ? 16.440 -7.965 -8.573 1.00 66.73 1313 GLY A C 1
ATOM 1432 O O . GLY A 1 187 ? 16.398 -6.785 -8.938 1.00 65.24 1313 GLY A O 1
ATOM 1433 N N . ASP A 1 188 ? 17.492 -8.507 -7.976 1.00 71.45 1314 ASP A N 1
ATOM 1434 C CA . ASP A 1 188 ? 18.707 -7.759 -7.710 1.00 75.65 1314 ASP A CA 1
ATOM 1435 C C . ASP A 1 188 ? 19.855 -8.758 -7.752 1.00 70.89 1314 ASP A C 1
ATOM 1436 O O . ASP A 1 188 ? 20.344 -9.213 -6.712 1.00 76.60 1314 ASP A O 1
ATOM 1441 N N . ASP A 1 189 ? 20.252 -9.116 -8.970 1.00 59.45 1315 ASP A N 1
ATOM 1442 C CA . ASP A 1 189 ? 21.334 -10.064 -9.211 1.00 65.81 1315 ASP A CA 1
ATOM 1443 C C . ASP A 1 189 ? 22.451 -9.329 -9.944 1.00 65.21 1315 ASP A C 1
ATOM 1444 O O . ASP A 1 189 ? 22.530 -9.384 -11.177 1.00 61.12 1315 ASP A O 1
ATOM 1449 N N . PRO A 1 190 ? 23.313 -8.627 -9.185 1.00 68.27 1316 PRO A N 1
ATOM 1450 C CA . PRO A 1 190 ? 24.383 -7.805 -9.761 1.00 64.47 1316 PRO A CA 1
ATOM 1451 C C . PRO A 1 190 ? 25.255 -8.591 -10.738 1.00 57.81 1316 PRO A C 1
ATOM 1452 O O . PRO A 1 190 ? 25.721 -8.019 -11.718 1.00 53.48 1316 PRO A O 1
ATOM 1456 N N . LYS A 1 191 ? 25.451 -9.884 -10.492 1.00 54.80 1317 LYS A N 1
ATOM 1457 C CA . LYS A 1 191 ? 26.301 -10.684 -11.368 1.00 54.29 1317 LYS A CA 1
ATOM 1458 C C . LYS A 1 191 ? 25.713 -10.847 -12.775 1.00 48.88 1317 LYS A C 1
ATOM 1459 O O . LYS A 1 191 ? 26.431 -10.721 -13.770 1.00 53.86 1317 LYS A O 1
ATOM 1465 N N . GLU A 1 192 ? 24.412 -11.120 -12.866 1.00 44.45 1318 GLU A N 1
ATOM 1466 C CA . GLU A 1 192 ? 23.770 -11.252 -14.174 1.00 48.43 1318 GLU A CA 1
ATOM 1467 C C . GLU A 1 192 ? 23.708 -9.911 -14.884 1.00 45.39 1318 GLU A C 1
ATOM 1468 O O . GLU A 1 192 ? 23.857 -9.840 -16.108 1.00 43.53 1318 GLU A O 1
ATOM 1474 N N . GLU A 1 193 ? 23.470 -8.847 -14.123 1.00 44.04 1319 GLU A N 1
ATOM 1475 C CA . GLU A 1 193 ? 23.433 -7.511 -14.712 1.00 42.72 1319 GLU A CA 1
ATOM 1476 C C . GLU A 1 193 ? 24.821 -7.131 -15.193 1.00 34.63 1319 GLU A C 1
ATOM 1477 O O . GLU A 1 193 ? 24.967 -6.466 -16.217 1.00 39.60 1319 GLU A O 1
ATOM 1483 N N . GLU A 1 194 ? 25.839 -7.564 -14.457 1.00 38.21 1320 GLU A N 1
ATOM 1484 C CA . GLU A 1 194 ? 27.214 -7.257 -14.823 1.00 43.01 1320 GLU A CA 1
ATOM 1485 C C . GLU A 1 194 ? 27.565 -7.928 -16.149 1.00 37.53 1320 GLU A C 1
ATOM 1486 O O . GLU A 1 194 ? 28.173 -7.307 -17.016 1.00 38.51 1320 GLU A O 1
ATOM 1492 N N . LYS A 1 195 ? 27.188 -9.198 -16.294 1.00 41.58 1321 LYS A N 1
ATOM 1493 C CA . LYS A 1 195 ? 27.388 -9.932 -17.542 1.00 40.03 1321 LYS A CA 1
ATOM 1494 C C . LYS A 1 195 ? 26.684 -9.259 -18.716 1.00 37.73 1321 LYS A C 1
ATOM 1495 O O . LYS A 1 195 ? 27.257 -9.108 -19.805 1.00 33.72 1321 LYS A O 1
ATOM 1501 N N . LEU A 1 196 ? 25.431 -8.866 -18.510 1.00 38.40 1322 LEU A N 1
ATOM 1502 C CA . LEU A 1 196 ? 24.676 -8.212 -19.566 1.00 34.20 1322 LEU A CA 1
ATOM 1503 C C . LEU A 1 196 ? 25.296 -6.867 -19.938 1.00 34.84 1322 LEU A C 1
ATOM 1504 O O . LEU A 1 196 ? 25.429 -6.526 -21.126 1.00 32.37 1322 LEU A O 1
ATOM 1509 N N . GLU A 1 197 ? 25.658 -6.090 -18.925 1.00 34.02 1323 GLU A N 1
ATOM 1510 C CA . GLU A 1 197 ? 26.341 -4.816 -19.169 1.00 37.25 1323 GLU A CA 1
ATOM 1511 C C . GLU A 1 197 ? 27.597 -5.010 -20.020 1.00 34.36 1323 GLU A C 1
ATOM 1512 O O . GLU A 1 197 ? 27.803 -4.309 -21.015 1.00 35.42 1323 GLU A O 1
ATOM 1518 N N . SER A 1 198 ? 28.417 -5.980 -19.634 1.00 32.72 1324 SER A N 1
ATOM 1519 C CA . SER A 1 198 ? 29.649 -6.276 -20.363 1.00 38.64 1324 SER A CA 1
ATOM 1520 C C . SER A 1 198 ? 29.365 -6.571 -21.841 1.00 36.54 1324 SER A C 1
ATOM 1521 O O . SER A 1 198 ? 30.056 -6.068 -22.727 1.00 37.65 1324 SER A O 1
ATOM 1524 N N . HIS A 1 199 ? 28.341 -7.368 -22.120 1.00 33.16 1325 HIS A N 1
ATOM 1525 C CA . HIS A 1 199 ? 28.040 -7.675 -23.516 1.00 32.98 1325 HIS A CA 1
ATOM 1526 C C . HIS A 1 199 ? 27.669 -6.415 -24.298 1.00 30.54 1325 HIS A C 1
ATOM 1527 O O . HIS A 1 199 ? 28.181 -6.176 -25.396 1.00 36.54 1325 HIS A O 1
ATOM 1534 N N . LEU A 1 200 ? 26.741 -5.635 -23.755 1.00 29.71 1326 LEU A N 1
ATOM 1535 C CA . LEU A 1 200 ? 26.234 -4.467 -24.468 1.00 28.69 1326 LEU A CA 1
ATOM 1536 C C . LEU A 1 200 ? 27.242 -3.316 -24.520 1.00 29.49 1326 LEU A C 1
ATOM 1537 O O . LEU A 1 200 ? 27.284 -2.583 -25.505 1.00 32.03 1326 LEU A O 1
ATOM 1542 N N . GLN A 1 201 ? 28.057 -3.171 -23.479 1.00 31.94 1327 GLN A N 1
ATOM 1543 C CA . GLN A 1 201 ? 29.139 -2.181 -23.485 1.00 30.94 1327 GLN A CA 1
ATOM 1544 C C . GLN A 1 201 ? 30.203 -2.532 -24.526 1.00 33.77 1327 GLN A C 1
ATOM 1545 O O . GLN A 1 201 ? 30.666 -1.664 -25.268 1.00 35.22 1327 GLN A O 1
ATOM 1551 N N . ASN A 1 202 ? 30.608 -3.800 -24.557 1.00 34.29 1328 ASN A N 1
ATOM 1552 C CA . ASN A 1 202 ? 31.551 -4.255 -25.572 1.00 35.92 1328 ASN A CA 1
ATOM 1553 C C . ASN A 1 202 ? 31.020 -4.037 -26.986 1.00 35.43 1328 ASN A C 1
ATOM 1554 O O . ASN A 1 202 ? 31.762 -3.599 -27.869 1.00 33.48 1328 ASN A O 1
ATOM 1559 N N . LEU A 1 203 ? 29.739 -4.341 -27.206 1.00 31.99 1329 LEU A N 1
ATOM 1560 C CA . LEU A 1 203 ? 29.132 -4.113 -28.510 1.00 28.83 1329 LEU A CA 1
ATOM 1561 C C . LEU A 1 203 ? 29.063 -2.621 -28.847 1.00 30.25 1329 LEU A C 1
ATOM 1562 O O . LEU A 1 203 ? 29.321 -2.224 -29.987 1.00 30.04 1329 LEU A O 1
ATOM 1567 N N . SER A 1 204 ? 28.738 -1.785 -27.866 1.00 29.36 1330 SER A N 1
ATOM 1568 C CA . SER A 1 204 ? 28.723 -0.339 -28.100 1.00 32.81 1330 SER A CA 1
ATOM 1569 C C . SER A 1 204 ? 30.098 0.125 -28.545 1.00 31.62 1330 SER A C 1
ATOM 1570 O O . SER A 1 204 ? 30.238 0.954 -29.448 1.00 31.19 1330 SER A O 1
ATOM 1573 N N . THR A 1 205 ? 31.110 -0.419 -27.885 1.00 28.06 1331 THR A N 1
ATOM 1574 C CA . THR A 1 205 ? 32.491 -0.026 -28.121 1.00 31.34 1331 THR A CA 1
ATOM 1575 C C . THR A 1 205 ? 32.897 -0.416 -29.531 1.00 38.19 1331 THR A C 1
ATOM 1576 O O . THR A 1 205 ? 33.565 0.350 -30.233 1.00 32.89 1331 THR A O 1
ATOM 1580 N N . LEU A 1 206 ? 32.456 -1.600 -29.951 1.00 29.62 1332 LEU A N 1
ATOM 1581 C CA . LEU A 1 206 ? 32.785 -2.131 -31.267 1.00 38.05 1332 LEU A CA 1
ATOM 1582 C C . LEU A 1 206 ? 32.082 -1.360 -32.380 1.00 37.34 1332 LEU A C 1
ATOM 1583 O O . LEU A 1 206 ? 32.666 -1.104 -33.434 1.00 38.75 1332 LEU A O 1
ATOM 1588 N N . MET A 1 207 ? 30.827 -0.994 -32.151 1.00 31.83 1333 MET A N 1
ATOM 1589 C CA . MET A 1 207 ? 30.046 -0.353 -33.199 1.00 31.75 1333 MET A CA 1
ATOM 1590 C C . MET A 1 207 ? 30.382 1.115 -33.415 1.00 31.65 1333 MET A C 1
ATOM 1591 O O . MET A 1 207 ? 30.138 1.648 -34.493 1.00 34.87 1333 MET A O 1
ATOM 1596 N N . ALA A 1 208 ? 30.954 1.767 -32.410 1.00 29.23 1334 ALA A N 1
ATOM 1597 C CA . ALA A 1 208 ? 31.251 3.191 -32.548 1.00 31.47 1334 ALA A CA 1
ATOM 1598 C C . ALA A 1 208 ? 32.156 3.546 -33.754 1.00 40.80 1334 ALA A C 1
ATOM 1599 O O . ALA A 1 208 ? 31.810 4.441 -34.532 1.00 38.40 1334 ALA A O 1
ATOM 1601 N N . PRO A 1 209 ? 33.290 2.834 -33.936 1.00 39.38 1335 PRO A N 1
ATOM 1602 C CA . PRO A 1 209 ? 34.157 3.169 -35.076 1.00 35.17 1335 PRO A CA 1
ATOM 1603 C C . PRO A 1 209 ? 33.523 2.905 -36.454 1.00 34.92 1335 PRO A C 1
ATOM 1604 O O . PRO A 1 209 ? 33.834 3.613 -37.420 1.00 34.56 1335 PRO A O 1
ATOM 1608 N N . THR A 1 210 ? 32.667 1.894 -36.552 1.00 34.23 1336 THR A N 1
ATOM 1609 C CA . THR A 1 210 ? 31.942 1.644 -37.792 1.00 31.22 1336 THR A CA 1
ATOM 1610 C C . THR A 1 210 ? 30.983 2.792 -38.078 1.00 32.79 1336 THR A C 1
ATOM 1611 O O . THR A 1 210 ? 30.874 3.248 -39.215 1.00 31.45 1336 THR A O 1
ATOM 1615 N N . TYR A 1 211 ? 30.300 3.260 -37.037 1.00 30.17 1337 TYR A N 1
ATOM 1616 C CA . TYR A 1 211 ? 29.437 4.436 -37.136 1.00 30.04 1337 TYR A CA 1
ATOM 1617 C C . TYR A 1 211 ? 30.235 5.648 -37.616 1.00 35.62 1337 TYR A C 1
ATOM 1618 O O . TYR A 1 211 ? 29.825 6.338 -38.552 1.00 33.15 1337 TYR A O 1
ATOM 1627 N N . LYS A 1 212 ? 31.379 5.914 -36.992 1.00 32.34 1338 LYS A N 1
ATOM 1628 C CA . LYS A 1 212 ? 32.194 7.049 -37.415 1.00 31.66 1338 LYS A CA 1
ATOM 1629 C C . LYS A 1 212 ? 32.625 6.915 -38.880 1.00 40.83 1338 LYS A C 1
ATOM 1630 O O . LYS A 1 212 ? 32.623 7.895 -39.638 1.00 39.78 1338 LYS A O 1
ATOM 1636 N N . LYS A 1 213 ? 32.971 5.693 -39.276 1.00 36.48 1339 LYS A N 1
ATOM 1637 C CA . LYS A 1 213 ? 33.459 5.432 -40.626 1.00 40.42 1339 LYS A CA 1
ATOM 1638 C C . LYS A 1 213 ? 32.389 5.702 -41.681 1.00 37.10 1339 LYS A C 1
ATOM 1639 O O . LYS A 1 213 ? 32.657 6.344 -42.695 1.00 36.37 1339 LYS A O 1
ATOM 1645 N N . LEU A 1 214 ? 31.179 5.219 -41.430 1.00 34.73 1340 LEU A N 1
ATOM 1646 C CA . LEU A 1 214 ? 30.148 5.191 -42.470 1.00 32.94 1340 LEU A CA 1
ATOM 1647 C C . LEU A 1 214 ? 29.146 6.343 -42.430 1.00 30.75 1340 LEU A C 1
ATOM 1648 O O . LEU A 1 214 ? 28.532 6.656 -43.445 1.00 33.26 1340 LEU A O 1
ATOM 1653 N N . ALA A 1 215 ? 28.966 6.957 -41.264 1.00 29.85 1341 ALA A N 1
ATOM 1654 C CA . ALA A 1 215 ? 28.083 8.120 -41.149 1.00 32.79 1341 ALA A CA 1
ATOM 1655 C C . ALA A 1 215 ? 28.739 9.168 -40.264 1.00 31.86 1341 ALA A C 1
ATOM 1656 O O . ALA A 1 215 ? 28.231 9.470 -39.184 1.00 33.15 1341 ALA A O 1
ATOM 1658 N N . PRO A 1 216 ? 29.871 9.718 -40.720 1.00 32.42 1342 PRO A N 1
ATOM 1659 C CA . PRO A 1 216 ? 30.712 10.576 -39.872 1.00 35.49 1342 PRO A CA 1
ATOM 1660 C C . PRO A 1 216 ? 30.008 11.824 -39.337 1.00 38.80 1342 PRO A C 1
ATOM 1661 O O . PRO A 1 216 ? 30.292 12.244 -38.212 1.00 35.34 1342 PRO A O 1
ATOM 1665 N N . ASP A 1 217 ? 29.116 12.421 -40.121 1.00 37.36 1343 ASP A N 1
ATOM 1666 C CA . ASP A 1 217 ? 28.444 13.643 -39.671 1.00 35.36 1343 ASP A CA 1
ATOM 1667 C C . ASP A 1 217 ? 27.476 13.373 -38.513 1.00 35.92 1343 ASP A C 1
ATOM 1668 O O . ASP A 1 217 ? 27.468 14.097 -37.515 1.00 36.57 1343 ASP A O 1
ATOM 1673 N N . ALA A 1 218 ? 26.674 12.315 -38.640 1.00 34.82 1344 ALA A N 1
ATOM 1674 C CA . ALA A 1 218 ? 25.767 11.922 -37.571 1.00 33.99 1344 ALA A CA 1
ATOM 1675 C C . ALA A 1 218 ? 26.554 11.533 -36.329 1.00 34.62 1344 ALA A C 1
ATOM 1676 O O . ALA A 1 218 ? 26.184 11.888 -35.206 1.00 33.06 1344 ALA A O 1
ATOM 1678 N N . TYR A 1 219 ? 27.638 10.791 -36.534 1.00 34.95 1345 TYR A N 1
ATOM 1679 C CA . TYR A 1 219 ? 28.477 10.340 -35.427 1.00 33.83 1345 TYR A CA 1
ATOM 1680 C C . TYR A 1 219 ? 28.990 11.558 -34.688 1.00 35.47 1345 TYR A C 1
ATOM 1681 O O . TYR A 1 219 ? 28.867 11.672 -33.460 1.00 32.45 1345 TYR A O 1
ATOM 1690 N N . ASN A 1 220 ? 29.580 12.470 -35.443 1.00 32.06 1346 ASN A N 1
ATOM 1691 C CA . ASN A 1 220 ? 30.212 13.623 -34.820 1.00 35.48 1346 ASN A CA 1
ATOM 1692 C C . ASN A 1 220 ? 29.195 14.472 -34.052 1.00 36.69 1346 ASN A C 1
ATOM 1693 O O . ASN A 1 220 ? 29.513 15.015 -32.992 1.00 35.85 1346 ASN A O 1
ATOM 1698 N N . ASN A 1 221 ? 27.952 14.502 -34.531 1.00 37.39 1347 ASN A N 1
ATOM 1699 C CA . ASN A 1 221 ? 26.870 15.155 -33.794 1.00 37.59 1347 ASN A CA 1
ATOM 1700 C C . ASN A 1 221 ? 26.607 14.515 -32.433 1.00 40.67 1347 ASN A C 1
ATOM 1701 O O . ASN A 1 221 ? 26.363 15.212 -31.446 1.00 35.59 1347 ASN A O 1
ATOM 1706 N N . GLN A 1 222 ? 26.674 13.187 -32.382 1.00 34.44 1348 GLN A N 1
ATOM 1707 C CA . GLN A 1 222 ? 26.339 12.449 -31.163 1.00 33.07 1348 GLN A CA 1
ATOM 1708 C C . GLN A 1 222 ? 27.479 12.416 -30.144 1.00 31.39 1348 GLN A C 1
ATOM 1709 O O . GLN A 1 222 ? 27.253 12.104 -28.978 1.00 37.62 1348 GLN A O 1
ATOM 1715 N N . ILE A 1 223 ? 28.697 12.745 -30.565 1.00 32.94 1349 ILE A N 1
ATOM 1716 C CA . ILE A 1 223 ? 29.795 12.805 -29.596 1.00 33.53 1349 ILE A CA 1
ATOM 1717 C C . ILE A 1 223 ? 30.152 14.217 -29.151 1.00 39.37 1349 ILE A C 1
ATOM 1718 O O . ILE A 1 223 ? 31.107 14.394 -28.404 1.00 39.81 1349 ILE A O 1
ATOM 1723 N N . GLU A 1 224 ? 29.382 15.217 -29.575 1.00 40.85 1350 GLU A N 1
ATOM 1724 C CA . GLU A 1 224 ? 29.727 16.617 -29.274 1.00 39.46 1350 GLU A CA 1
ATOM 1725 C C . GLU A 1 224 ? 29.826 16.909 -27.774 1.00 41.80 1350 GLU A C 1
ATOM 1726 O O . GLU A 1 224 ? 30.645 17.726 -27.354 1.00 48.36 1350 GLU A O 1
ATOM 1732 N N . TYR A 1 225 ? 29.010 16.232 -26.964 1.00 40.33 1351 TYR A N 1
ATOM 1733 C CA . TYR A 1 225 ? 29.018 16.486 -25.517 1.00 42.47 1351 TYR A CA 1
ATOM 1734 C C . TYR A 1 225 ? 29.446 15.277 -24.693 1.00 44.50 1351 TYR A C 1
ATOM 1735 O O . TYR A 1 225 ? 29.070 15.149 -23.523 1.00 38.38 1351 TYR A O 1
ATOM 1744 N N . GLU A 1 226 ? 30.250 14.410 -25.298 1.00 39.60 1352 GLU A N 1
ATOM 1745 C CA . GLU A 1 226 ? 30.676 13.178 -24.646 1.00 44.33 1352 GLU A CA 1
ATOM 1746 C C . GLU A 1 226 ? 31.342 13.471 -23.307 1.00 43.04 1352 GLU A C 1
ATOM 1747 O O . GLU A 1 226 ? 31.134 12.754 -22.328 1.00 46.96 1352 GLU A O 1
ATOM 1753 N N . HIS A 1 227 ? 32.131 14.536 -23.254 1.00 39.51 1353 HIS A N 1
ATOM 1754 C CA . HIS A 1 227 ? 32.872 14.834 -22.033 1.00 46.66 1353 HIS A CA 1
ATOM 1755 C C . HIS A 1 227 ? 32.078 15.648 -21.018 1.00 49.90 1353 HIS A C 1
ATOM 1756 O O . HIS A 1 227 ? 32.491 15.783 -19.866 1.00 48.80 1353 HIS A O 1
ATOM 1763 N N . ARG A 1 228 ? 30.939 16.183 -21.443 1.00 46.80 1354 ARG A N 1
ATOM 1764 C CA . ARG A 1 228 ? 30.076 16.919 -20.527 1.00 45.57 1354 ARG A CA 1
ATOM 1765 C C . ARG A 1 228 ? 29.146 15.972 -19.772 1.00 44.44 1354 ARG A C 1
ATOM 1766 O O . ARG A 1 228 ? 28.866 16.188 -18.592 1.00 48.12 1354 ARG A O 1
ATOM 1774 N N . ALA A 1 229 ? 28.690 14.918 -20.449 1.00 42.69 1355 ALA A N 1
ATOM 1775 C CA . ALA A 1 229 ? 27.728 13.977 -19.863 1.00 39.98 1355 ALA A CA 1
ATOM 1776 C C . ALA A 1 229 ? 28.170 12.519 -19.976 1.00 35.66 1355 ALA A C 1
ATOM 1777 O O . ALA A 1 229 ? 27.442 11.678 -20.529 1.00 37.70 1355 ALA A O 1
ATOM 1779 N N . PRO A 1 230 ? 29.351 12.201 -19.434 1.00 38.26 1356 PRO A N 1
ATOM 1780 C CA . PRO A 1 230 ? 29.878 10.849 -19.640 1.00 41.86 1356 PRO A CA 1
ATOM 1781 C C . PRO A 1 230 ? 28.998 9.762 -19.025 1.00 42.95 1356 PRO A C 1
ATOM 1782 O O . PRO A 1 230 ? 28.952 8.655 -19.558 1.00 37.87 1356 PRO A O 1
ATOM 1786 N N . GLU A 1 231 ? 28.316 10.066 -17.925 1.00 39.92 1357 GLU A N 1
ATOM 1787 C CA . GLU A 1 231 ? 27.443 9.075 -17.291 1.00 35.61 1357 GLU A CA 1
ATOM 1788 C C . GLU A 1 231 ? 26.231 8.700 -18.140 1.00 32.83 1357 GLU A C 1
ATOM 1789 O O . GLU A 1 231 ? 25.642 7.639 -17.929 1.00 38.73 1357 GLU A O 1
ATOM 1795 N N . CYS A 1 232 ? 25.858 9.560 -19.089 1.00 32.25 1358 CYS A N 1
ATOM 1796 C CA . CYS A 1 232 ? 24.760 9.236 -20.004 1.00 33.62 1358 CYS A CA 1
ATOM 1797 C C . CYS A 1 232 ? 25.259 8.690 -21.337 1.00 34.92 1358 CYS A C 1
ATOM 1798 O O . CYS A 1 232 ? 24.536 8.726 -22.334 1.00 32.02 1358 CYS A O 1
ATOM 1801 N N . ARG A 1 233 ? 26.480 8.158 -21.363 1.00 33.18 1359 ARG A N 1
ATOM 1802 C CA . ARG A 1 233 ? 26.959 7.479 -22.576 1.00 31.24 1359 ARG A CA 1
ATOM 1803 C C . ARG A 1 233 ? 27.364 6.025 -22.307 1.00 31.00 1359 ARG A C 1
ATOM 1804 O O . ARG A 1 233 ? 27.884 5.700 -21.235 1.00 32.84 1359 ARG A O 1
ATOM 1812 N N . LEU A 1 234 ? 27.125 5.169 -23.294 1.00 30.91 1360 LEU A N 1
ATOM 1813 C CA . LEU A 1 234 ? 27.639 3.803 -23.295 1.00 32.66 1360 LEU A CA 1
ATOM 1814 C C . LEU A 1 234 ? 29.029 3.768 -23.931 1.00 32.28 1360 LEU A C 1
ATOM 1815 O O . LEU A 1 234 ? 29.485 4.757 -24.516 1.00 33.98 1360 LEU A O 1
ATOM 1820 N N . GLY A 1 235 ? 29.712 2.636 -23.824 1.00 36.25 1361 GLY A N 1
ATOM 1821 C CA . GLY A 1 235 ? 30.984 2.482 -24.505 1.00 32.63 1361 GLY A CA 1
ATOM 1822 C C . GLY A 1 235 ? 32.179 2.610 -23.587 1.00 38.11 1361 GLY A C 1
ATOM 1823 O O . GLY A 1 235 ? 32.142 3.341 -22.593 1.00 38.26 1361 GLY A O 1
ATOM 1824 N N . LEU A 1 236 ? 33.255 1.913 -23.938 1.00 33.95 1362 LEU A N 1
ATOM 1825 C CA . LEU A 1 236 ? 34.399 1.770 -23.041 1.00 39.05 1362 LEU A CA 1
ATOM 1826 C C . LEU A 1 236 ? 35.658 2.470 -23.535 1.00 37.11 1362 LEU A C 1
ATOM 1827 O O . LEU A 1 236 ? 36.703 2.439 -22.865 1.00 38.28 1362 LEU A O 1
ATOM 1832 N N . LYS A 1 237 ? 35.563 3.112 -24.695 1.00 44.13 1363 LYS A N 1
ATOM 1833 C CA . LYS A 1 237 ? 36.722 3.767 -25.305 1.00 46.16 1363 LYS A CA 1
ATOM 1834 C C . LYS A 1 237 ? 36.318 5.165 -25.766 1.00 45.64 1363 LYS A C 1
ATOM 1835 O O . LYS A 1 237 ? 35.132 5.442 -25.962 1.00 39.98 1363 LYS A O 1
ATOM 1841 N N . GLU A 1 238 ? 37.300 6.047 -25.908 1.00 39.29 1364 GLU A N 1
ATOM 1842 C CA . GLU A 1 238 ? 37.079 7.382 -26.465 1.00 46.13 1364 GLU A CA 1
ATOM 1843 C C . GLU A 1 238 ? 36.234 7.308 -27.731 1.00 41.39 1364 GLU A C 1
ATOM 1844 O O . GLU A 1 238 ? 36.545 6.536 -28.641 1.00 44.46 1364 GLU A O 1
ATOM 1850 N N . GLY A 1 239 ? 35.154 8.089 -27.779 1.00 40.15 1365 GLY A N 1
ATOM 1851 C CA . GLY A 1 239 ? 34.217 8.051 -28.894 1.00 34.31 1365 GLY A CA 1
ATOM 1852 C C . GLY A 1 239 ? 32.938 7.309 -28.536 1.00 35.32 1365 GLY A C 1
ATOM 1853 O O . GLY A 1 239 ? 32.819 6.117 -28.813 1.00 39.91 1365 GLY A O 1
ATOM 1854 N N . ARG A 1 240 ? 31.981 8.011 -27.925 1.00 35.34 1366 ARG A N 1
ATOM 1855 C CA . ARG A 1 240 ? 30.817 7.359 -27.311 1.00 32.80 1366 ARG A CA 1
ATOM 1856 C C . ARG A 1 240 ? 29.516 7.996 -27.764 1.00 31.72 1366 ARG A C 1
ATOM 1857 O O . ARG A 1 240 ? 28.933 8.806 -27.041 1.00 32.39 1366 ARG A O 1
ATOM 1865 N N . PRO A 1 241 ? 29.048 7.629 -28.959 1.00 30.17 1367 PRO A N 1
ATOM 1866 C CA . PRO A 1 241 ? 27.859 8.301 -29.504 1.00 28.67 1367 PRO A CA 1
ATOM 1867 C C . PRO A 1 241 ? 26.542 7.789 -28.923 1.00 34.20 1367 PRO A C 1
ATOM 1868 O O . PRO A 1 241 ? 25.525 8.483 -29.050 1.00 31.22 1367 PRO A O 1
ATOM 1872 N N . PHE A 1 242 ? 26.555 6.612 -28.298 1.00 29.82 1368 PHE A N 1
ATOM 1873 C CA . PHE A 1 242 ? 25.315 5.967 -27.863 1.00 28.85 1368 PHE A CA 1
ATOM 1874 C C . PHE A 1 242 ? 24.986 6.248 -26.404 1.00 31.87 1368 PHE A C 1
ATOM 1875 O O . PHE A 1 242 ? 25.880 6.400 -25.570 1.00 33.28 1368 PHE A O 1
ATOM 1883 N N . SER A 1 243 ? 23.694 6.300 -26.094 1.00 32.39 1369 SER A N 1
ATOM 1884 C CA . SER A 1 243 ? 23.246 6.609 -24.736 1.00 30.63 1369 SER A CA 1
ATOM 1885 C C . SER A 1 243 ? 22.303 5.521 -24.224 1.00 31.26 1369 SER A C 1
ATOM 1886 O O . SER A 1 243 ? 22.363 5.116 -23.053 1.00 31.72 1369 SER A O 1
ATOM 1889 N N . GLY A 1 244 ? 21.424 5.054 -25.105 1.00 27.55 1370 GLY A N 1
ATOM 1890 C CA . GLY A 1 244 ? 20.505 3.984 -24.755 1.00 30.63 1370 GLY A CA 1
ATOM 1891 C C . GLY A 1 244 ? 20.605 2.826 -25.723 1.00 27.13 1370 GLY A C 1
ATOM 1892 O O . GLY A 1 244 ? 21.099 2.986 -26.848 1.00 26.43 1370 GLY A O 1
ATOM 1893 N N . VAL A 1 245 ? 20.148 1.656 -25.289 1.00 25.03 1371 VAL A N 1
ATOM 1894 C CA . VAL A 1 245 ? 20.054 0.519 -26.195 1.00 26.67 1371 VAL A CA 1
ATOM 1895 C C . VAL A 1 245 ? 18.834 -0.326 -25.859 1.00 27.42 1371 VAL A C 1
ATOM 1896 O O . VAL A 1 245 ? 18.553 -0.604 -24.681 1.00 29.18 1371 VAL A O 1
ATOM 1900 N N . THR A 1 246 ? 18.096 -0.716 -26.895 1.00 22.86 1372 THR A N 1
ATOM 1901 C CA . THR A 1 246 ? 16.944 -1.602 -26.722 1.00 21.14 1372 THR A CA 1
ATOM 1902 C C . THR A 1 246 ? 17.145 -2.886 -27.494 1.00 29.04 1372 THR A C 1
ATOM 1903 O O . THR A 1 246 ? 17.587 -2.865 -28.644 1.00 28.19 1372 THR A O 1
ATOM 1907 N N . ALA A 1 247 ? 16.840 -4.005 -26.840 1.00 27.07 1373 ALA A N 1
ATOM 1908 C CA . ALA A 1 247 ? 16.909 -5.317 -27.458 1.00 26.97 1373 ALA A CA 1
ATOM 1909 C C . ALA A 1 247 ? 15.485 -5.712 -27.809 1.00 29.80 1373 ALA A C 1
ATOM 1910 O O . ALA A 1 247 ? 14.610 -5.699 -26.949 1.00 28.89 1373 ALA A O 1
ATOM 1912 N N . CYS A 1 248 ? 15.255 -6.059 -29.071 1.00 26.35 1374 CYS A N 1
ATOM 1913 C CA . CYS A 1 248 ? 13.929 -6.428 -29.53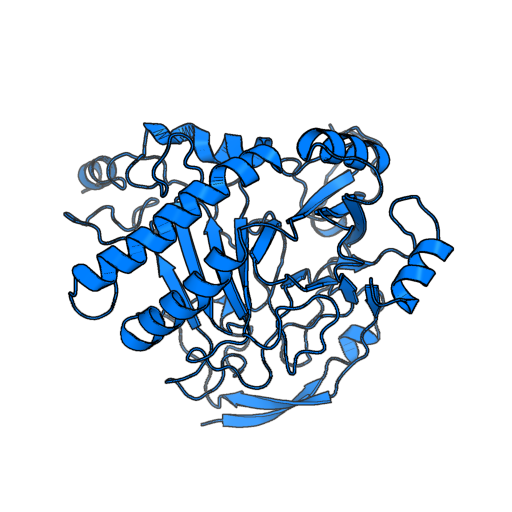1 1.00 25.55 1374 CYS A CA 1
ATOM 1914 C C . CYS A 1 248 ? 13.962 -7.876 -29.945 1.00 28.28 1374 CYS A C 1
ATOM 1915 O O . CYS A 1 248 ? 14.707 -8.235 -30.848 1.00 28.48 1374 CYS A O 1
ATOM 1918 N N . LEU A 1 249 ? 13.137 -8.704 -29.306 1.00 28.08 1375 LEU A N 1
ATOM 1919 C CA . LEU A 1 249 ? 13.150 -10.138 -29.561 1.00 28.41 1375 LEU A CA 1
ATOM 1920 C C . LEU A 1 249 ? 11.817 -10.557 -30.166 1.00 30.97 1375 LEU A C 1
ATOM 1921 O O . LEU A 1 249 ? 10.788 -10.568 -29.476 1.00 29.93 1375 LEU A O 1
ATOM 1926 N N . ASP A 1 250 ? 11.840 -10.895 -31.453 1.00 26.38 1376 ASP A N 1
ATOM 1927 C CA . ASP A 1 250 ? 10.622 -11.273 -32.198 1.00 26.60 1376 ASP A CA 1
ATOM 1928 C C . ASP A 1 250 ? 9.541 -10.209 -32.070 1.00 32.57 1376 ASP A C 1
ATOM 1929 O O . ASP A 1 250 ? 8.345 -10.504 -32.032 1.00 32.83 1376 ASP A O 1
ATOM 1934 N N . PHE A 1 251 ? 9.992 -8.967 -32.016 1.00 30.59 1377 PHE A N 1
ATOM 1935 C CA . PHE A 1 251 ? 9.125 -7.834 -31.728 1.00 32.70 1377 PHE A CA 1
ATOM 1936 C C . PHE A 1 251 ? 8.640 -7.172 -33.009 1.00 32.89 1377 PHE A C 1
ATOM 1937 O O . PHE A 1 251 ? 9.438 -6.782 -33.867 1.00 29.42 1377 PHE A O 1
ATOM 1945 N N . CYS A 1 252 ? 7.323 -7.051 -33.142 1.00 29.60 1378 CYS A N 1
ATOM 1946 C CA . CYS A 1 252 ? 6.762 -6.348 -34.277 1.00 29.11 1378 CYS A CA 1
ATOM 1947 C C . CYS A 1 252 ? 6.641 -4.856 -33.942 1.00 33.11 1378 CYS A C 1
ATOM 1948 O O . CYS A 1 252 ? 5.796 -4.466 -33.142 1.00 31.96 1378 CYS A O 1
ATOM 1951 N N . ALA A 1 253 ? 7.499 -4.023 -34.532 1.00 25.22 1379 ALA A N 1
ATOM 1952 C CA . ALA A 1 253 ? 7.439 -2.584 -34.283 1.00 28.58 1379 ALA A CA 1
ATOM 1953 C C . ALA A 1 253 ? 6.496 -1.981 -35.301 1.00 28.09 1379 ALA A C 1
ATOM 1954 O O . ALA A 1 253 ? 6.796 -1.961 -36.497 1.00 29.36 1379 ALA A O 1
ATOM 1956 N N . HIS A 1 254 ? 5.328 -1.538 -34.860 1.00 29.96 1380 HIS A N 1
ATOM 1957 C CA . HIS A 1 254 ? 4.380 -0.987 -35.816 1.00 25.81 1380 HIS A CA 1
ATOM 1958 C C . HIS A 1 254 ? 4.934 0.333 -36.315 1.00 25.35 1380 HIS A C 1
ATOM 1959 O O . HIS A 1 254 ? 5.824 0.897 -35.690 1.00 26.28 1380 HIS A O 1
ATOM 1966 N N . ALA A 1 255 ? 4.399 0.818 -37.439 1.00 26.04 1381 ALA A N 1
ATOM 1967 C CA . ALA A 1 255 ? 4.957 2.008 -38.089 1.00 28.89 1381 ALA A CA 1
ATOM 1968 C C . ALA A 1 255 ? 5.079 3.128 -37.071 1.00 30.40 1381 ALA A C 1
ATOM 1969 O O . ALA A 1 255 ? 4.093 3.472 -36.417 1.00 28.87 1381 ALA A O 1
ATOM 1971 N N . HIS A 1 256 ? 6.293 3.665 -36.919 1.00 23.55 1382 HIS A N 1
ATOM 1972 C CA . HIS A 1 256 ? 6.555 4.749 -35.967 1.00 23.47 1382 HIS A CA 1
ATOM 1973 C C . HIS A 1 256 ? 7.813 5.539 -36.305 1.00 27.38 1382 HIS A C 1
ATOM 1974 O O . HIS A 1 256 ? 8.622 5.123 -37.137 1.00 26.59 1382 HIS A O 1
ATOM 1981 N N . ARG A 1 257 ? 7.973 6.686 -35.650 1.00 25.55 1383 ARG A N 1
ATOM 1982 C CA . ARG A 1 257 ? 9.244 7.398 -35.626 1.00 26.08 1383 ARG A CA 1
ATOM 1983 C C . ARG A 1 257 ? 9.679 7.412 -34.173 1.00 31.61 1383 ARG A C 1
ATOM 1984 O O . ARG A 1 257 ? 8.834 7.354 -33.272 1.00 29.10 1383 ARG A O 1
ATOM 1992 N N . ASP A 1 258 ? 10.986 7.447 -33.929 1.00 28.79 1384 ASP A N 1
ATOM 1993 C CA . ASP A 1 258 ? 11.478 7.507 -32.557 1.00 25.40 1384 ASP A CA 1
ATOM 1994 C C . ASP A 1 258 ? 11.667 8.972 -32.162 1.00 28.94 1384 ASP A C 1
ATOM 1995 O O . ASP A 1 258 ? 12.741 9.571 -32.318 1.00 27.36 1384 ASP A O 1
ATOM 2000 N N . LEU A 1 259 ? 10.579 9.539 -31.656 1.00 28.20 1385 LEU A N 1
ATOM 2001 C CA . LEU A 1 259 ? 10.404 10.986 -31.602 1.00 28.67 1385 LEU A CA 1
ATOM 2002 C C . LEU A 1 259 ? 11.297 11.692 -30.593 1.00 34.34 1385 LEU A C 1
ATOM 2003 O O . LEU A 1 259 ? 11.573 12.872 -30.746 1.00 35.77 1385 LEU A O 1
ATOM 2008 N N . HIS A 1 260 ? 11.758 10.992 -29.564 1.00 34.06 1386 HIS A N 1
ATOM 2009 C CA . HIS A 1 260 ? 12.607 11.694 -28.596 1.00 39.02 1386 HIS A CA 1
ATOM 2010 C C . HIS A 1 260 ? 14.089 11.373 -28.749 1.00 32.92 1386 HIS A C 1
ATOM 2011 O O . HIS A 1 260 ? 14.893 11.663 -27.858 1.00 34.38 1386 HIS A O 1
ATOM 2018 N N . ASN A 1 261 ? 14.446 10.814 -29.900 1.00 31.24 1387 ASN A N 1
ATOM 2019 C CA . ASN A 1 261 ? 15.848 10.700 -30.283 1.00 30.94 1387 ASN A CA 1
ATOM 2020 C C . ASN A 1 261 ? 16.355 12.099 -30.552 1.00 32.94 1387 ASN A C 1
ATOM 2021 O O . ASN A 1 261 ? 15.557 12.983 -30.867 1.00 34.23 1387 ASN A O 1
ATOM 2026 N N . MET A 1 262 ? 17.658 12.307 -30.424 1.00 33.68 1388 MET A N 1
ATOM 2027 C CA . MET A 1 262 ? 18.207 13.644 -30.616 1.00 37.90 1388 MET A CA 1
ATOM 2028 C C . MET A 1 262 ? 18.177 14.073 -32.078 1.00 35.75 1388 MET A C 1
ATOM 2029 O O . MET A 1 262 ? 18.244 13.238 -32.992 1.00 33.82 1388 MET A O 1
ATOM 2034 N N . GLN A 1 263 ? 18.090 15.381 -32.287 1.00 39.04 1389 GLN A N 1
ATOM 2035 C CA . GLN A 1 263 ? 18.094 15.935 -33.635 1.00 45.41 1389 GLN A CA 1
ATOM 2036 C C . GLN A 1 263 ? 19.440 15.667 -34.291 1.00 43.93 1389 GLN A C 1
ATOM 2037 O O . GLN A 1 263 ? 20.482 15.769 -33.636 1.00 47.79 1389 GLN A O 1
ATOM 2043 N N . ASN A 1 264 ? 19.409 15.315 -35.573 1.00 40.40 1390 ASN A N 1
ATOM 2044 C CA . ASN A 1 264 ? 20.628 15.168 -36.361 1.00 39.56 1390 ASN A CA 1
ATOM 2045 C C . ASN A 1 264 ? 21.510 14.031 -35.866 1.00 35.71 1390 ASN A C 1
ATOM 2046 O O . ASN A 1 264 ? 22.731 14.093 -35.959 1.00 36.54 1390 ASN A O 1
ATOM 2051 N N . GLY A 1 265 ? 20.882 12.992 -35.332 1.00 36.39 1391 GLY A N 1
ATOM 2052 C CA . GLY A 1 265 ? 21.610 11.804 -34.948 1.00 38.20 1391 GLY A CA 1
ATOM 2053 C C . GLY A 1 265 ? 21.016 10.674 -35.747 1.00 39.47 1391 GLY A C 1
ATOM 2054 O O . GLY A 1 265 ? 20.172 10.911 -36.613 1.00 35.12 1391 GLY A O 1
ATOM 2055 N N . SER A 1 266 ? 21.450 9.447 -35.484 1.00 29.79 1392 SER A N 1
ATOM 2056 C CA . SER A 1 266 ? 20.831 8.322 -36.150 1.00 28.61 1392 SER A CA 1
ATOM 2057 C C . SER A 1 266 ? 20.769 7.136 -35.218 1.00 26.70 1392 SER A C 1
ATOM 2058 O O . SER A 1 266 ? 21.263 7.173 -34.090 1.00 30.99 1392 SER A O 1
ATOM 2061 N N . THR A 1 267 ? 20.112 6.091 -35.697 1.00 24.30 1393 THR A N 1
ATOM 2062 C CA . THR A 1 267 ? 19.993 4.867 -34.937 1.00 23.80 1393 THR A CA 1
ATOM 2063 C C . THR A 1 267 ? 20.796 3.792 -35.639 1.00 23.04 1393 THR A C 1
ATOM 2064 O O . THR A 1 267 ? 20.792 3.716 -36.876 1.00 27.63 1393 THR A O 1
ATOM 2068 N N . LEU A 1 268 ? 21.507 2.980 -34.861 1.00 25.08 1394 LEU A N 1
ATOM 2069 C CA . LEU A 1 268 ? 22.191 1.809 -35.420 1.00 22.94 1394 LEU A CA 1
ATOM 2070 C C . LEU A 1 268 ? 21.496 0.576 -34.916 1.00 26.85 1394 LEU A C 1
ATOM 2071 O O . LEU A 1 268 ? 21.227 0.459 -33.714 1.00 29.55 1394 LEU A O 1
ATOM 2076 N N . VAL A 1 269 ? 21.199 -0.344 -35.828 1.00 24.18 1395 VAL A N 1
ATOM 2077 C CA . VAL A 1 269 ? 20.534 -1.583 -35.446 1.00 20.41 1395 VAL A CA 1
ATOM 2078 C C . VAL A 1 269 ? 21.437 -2.744 -35.805 1.00 24.20 1395 VAL A C 1
ATOM 2079 O O . VAL A 1 269 ? 21.777 -2.940 -36.976 1.00 26.11 1395 VAL A O 1
ATOM 2083 N N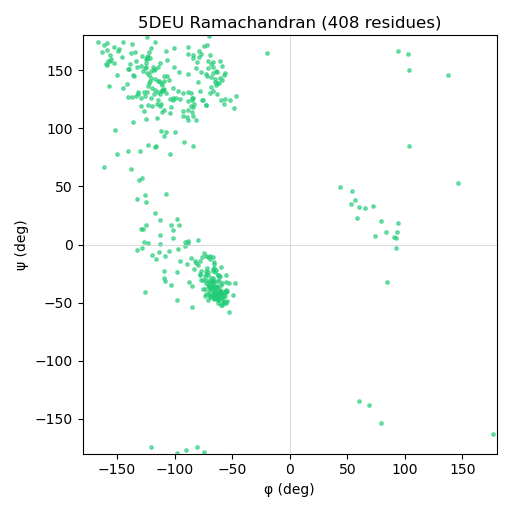 . CYS A 1 270 ? 21.836 -3.509 -34.797 1.00 24.22 1396 CYS A N 1
ATOM 2084 C CA . CYS A 1 270 ? 22.612 -4.724 -35.044 1.00 22.87 1396 CYS A CA 1
ATOM 2085 C C . CYS A 1 270 ? 21.644 -5.892 -34.995 1.00 25.19 1396 CYS A C 1
ATOM 2086 O O . CYS A 1 270 ? 20.899 -6.024 -34.026 1.00 26.37 1396 CYS A O 1
ATOM 2089 N N . THR A 1 271 ? 21.631 -6.709 -36.052 1.00 23.47 1397 THR A N 1
ATOM 2090 C CA . THR A 1 271 ? 20.698 -7.837 -36.172 1.00 24.31 1397 THR A CA 1
ATOM 2091 C C . THR A 1 271 ? 21.369 -9.166 -35.846 1.00 24.88 1397 THR A C 1
ATOM 2092 O O . THR A 1 271 ? 22.473 -9.442 -36.331 1.00 25.18 1397 THR A O 1
ATOM 2096 N N . LEU A 1 272 ? 20.689 -9.995 -35.041 1.00 22.61 1398 LEU A N 1
ATOM 2097 C CA . LEU A 1 272 ? 21.113 -11.372 -34.775 1.00 24.75 1398 LEU A CA 1
ATOM 2098 C C . LEU A 1 272 ? 19.944 -12.268 -35.189 1.00 23.83 1398 LEU A C 1
ATOM 2099 O O . LEU A 1 272 ? 18.778 -11.939 -34.933 1.00 25.45 1398 LEU A O 1
ATOM 2104 N N . THR A 1 273 ? 20.229 -13.393 -35.826 1.00 25.07 1399 THR A N 1
ATOM 2105 C CA . THR A 1 273 ? 19.136 -14.247 -36.303 1.00 25.94 1399 THR A CA 1
ATOM 2106 C C . THR A 1 273 ? 19.193 -15.654 -35.729 1.00 27.11 1399 THR A C 1
ATOM 2107 O O . THR A 1 273 ? 20.250 -16.115 -35.284 1.00 29.55 1399 THR A O 1
ATOM 2111 N N . ARG A 1 274 ? 18.053 -16.343 -35.778 1.00 25.95 1400 ARG A N 1
ATOM 2112 C CA . ARG A 1 274 ? 17.943 -17.737 -35.368 1.00 29.00 1400 ARG A CA 1
ATOM 2113 C C . ARG A 1 274 ? 18.872 -18.589 -36.228 1.00 35.17 1400 ARG A C 1
ATOM 2114 O O . ARG A 1 274 ? 19.235 -18.187 -37.336 1.00 33.14 1400 ARG A O 1
ATOM 2122 N N . GLU A 1 275 ? 19.237 -19.766 -35.729 1.00 30.18 1401 GLU A N 1
ATOM 2123 C CA . GLU A 1 275 ? 20.290 -20.575 -36.337 1.00 35.16 1401 GLU A CA 1
ATOM 2124 C C . GLU A 1 275 ? 19.966 -21.107 -37.743 1.00 37.74 1401 GLU A C 1
ATOM 2125 O O . GLU A 1 275 ? 20.861 -21.558 -38.460 1.00 41.72 1401 GLU A O 1
ATOM 2131 N N . ASP A 1 276 ? 18.695 -21.051 -38.136 1.00 38.02 1402 ASP A N 1
ATOM 2132 C CA . ASP A 1 276 ? 18.285 -21.527 -39.457 1.00 43.53 1402 ASP A CA 1
ATOM 2133 C C . ASP A 1 276 ? 18.396 -20.417 -40.505 1.00 39.11 1402 ASP A C 1
ATOM 2134 O O . ASP A 1 276 ? 18.081 -20.619 -41.678 1.00 43.13 1402 ASP A O 1
ATOM 2139 N N . ASN A 1 277 ? 18.854 -19.244 -40.085 1.00 32.25 1403 ASN A N 1
ATOM 2140 C CA . ASN A 1 277 ? 18.973 -18.124 -41.006 1.00 30.95 1403 ASN A CA 1
ATOM 2141 C C . ASN A 1 277 ? 20.342 -17.496 -40.894 1.00 33.90 1403 ASN A C 1
ATOM 2142 O O . ASN A 1 277 ? 20.443 -16.307 -40.628 1.00 30.53 1403 ASN A O 1
ATOM 2147 N N . ARG A 1 278 ? 21.398 -18.288 -41.075 1.00 34.22 1404 ARG A N 1
ATOM 2148 C CA . ARG A 1 278 ? 22.740 -17.728 -40.929 1.00 38.35 1404 ARG A CA 1
ATOM 2149 C C . ARG A 1 278 ? 23.666 -18.025 -42.099 1.00 44.19 1404 ARG A C 1
ATOM 2150 O O . ARG A 1 278 ? 24.876 -17.815 -42.015 1.00 44.97 1404 ARG A O 1
ATOM 2158 N N . GLU A 1 279 ? 23.091 -18.502 -43.194 1.00 50.14 1405 GLU A N 1
ATOM 2159 C CA . GLU A 1 279 ? 23.872 -18.837 -44.378 1.00 60.84 1405 GLU A CA 1
ATOM 2160 C C . GLU A 1 279 ? 23.349 -18.054 -45.578 1.00 65.60 1405 GLU A C 1
ATOM 2161 O O . GLU A 1 279 ? 22.135 -17.934 -45.759 1.00 66.17 1405 GLU A O 1
ATOM 2167 N N . PHE A 1 280 ? 24.252 -17.500 -46.383 1.00 60.21 1406 PHE A N 1
ATOM 2168 C CA . PHE A 1 280 ? 23.823 -16.779 -47.572 1.00 59.88 1406 PHE A CA 1
ATOM 2169 C C . PHE A 1 280 ? 23.109 -17.727 -48.524 1.00 63.54 1406 PHE A C 1
ATOM 2170 O O . PHE A 1 280 ? 23.626 -18.791 -48.854 1.00 62.94 1406 PHE A O 1
ATOM 2178 N N . GLY A 1 281 ? 21.919 -17.327 -48.964 1.00 69.63 1407 GLY A N 1
ATOM 2179 C CA . GLY A 1 281 ? 21.159 -18.106 -49.924 1.00 77.47 1407 GLY A CA 1
ATOM 2180 C C . GLY A 1 281 ? 20.333 -19.223 -49.313 1.00 81.70 1407 GLY A C 1
ATOM 2181 O O . GLY A 1 281 ? 19.813 -20.082 -50.028 1.00 85.64 1407 GLY A O 1
ATOM 2182 N N . GLY A 1 282 ? 20.220 -19.222 -47.989 1.00 78.59 1408 GLY A N 1
ATOM 2183 C CA . GLY A 1 282 ? 19.388 -20.191 -47.302 1.00 72.15 1408 GLY A CA 1
ATOM 2184 C C . GLY A 1 282 ? 17.920 -19.823 -47.405 1.00 68.17 1408 GLY A C 1
ATOM 2185 O O . GLY A 1 282 ? 17.576 -18.692 -47.757 1.00 65.69 1408 GLY A O 1
ATOM 2186 N N . LYS A 1 283 ? 17.055 -20.787 -47.111 1.00 68.11 1409 LYS A N 1
ATOM 2187 C CA . LYS A 1 283 ? 15.617 -20.549 -47.099 1.00 69.41 1409 LYS A CA 1
ATOM 2188 C C . LYS A 1 283 ? 15.093 -20.751 -45.689 1.00 64.29 1409 LYS A C 1
ATOM 2189 O O . LYS A 1 283 ? 14.620 -21.837 -45.352 1.00 66.41 1409 LYS A O 1
ATOM 2195 N N . PRO A 1 284 ? 15.179 -19.709 -44.852 1.00 54.41 1410 PRO A N 1
ATOM 2196 C CA . PRO A 1 284 ? 14.701 -19.859 -43.473 1.00 52.24 1410 PRO A CA 1
ATOM 2197 C C . PRO A 1 284 ? 13.191 -20.065 -43.423 1.00 50.06 1410 PRO A C 1
ATOM 2198 O O . PRO A 1 284 ? 12.484 -19.603 -44.320 1.00 50.93 1410 PRO A O 1
ATOM 2202 N N . GLU A 1 285 ? 12.717 -20.742 -42.380 1.00 49.86 1411 GLU A N 1
ATOM 2203 C CA . GLU A 1 285 ? 11.292 -21.014 -42.193 1.00 53.09 1411 GLU A CA 1
ATOM 2204 C C . GLU A 1 285 ? 10.485 -19.726 -41.931 1.00 50.83 1411 GLU A C 1
ATOM 2205 O O . GLU A 1 285 ? 9.296 -19.651 -42.260 1.00 56.53 1411 GLU A O 1
ATOM 2211 N N . ASP A 1 286 ? 11.132 -18.721 -41.344 1.00 43.49 1412 ASP A N 1
ATOM 2212 C CA . ASP A 1 286 ? 10.517 -17.400 -41.162 1.00 38.23 1412 ASP A CA 1
ATOM 2213 C C . ASP A 1 286 ? 11.622 -16.370 -41.047 1.00 36.67 1412 ASP A C 1
ATOM 2214 O O . ASP A 1 286 ? 12.782 -16.721 -40.802 1.00 35.75 1412 ASP A O 1
ATOM 2219 N N . GLU A 1 287 ? 11.274 -15.100 -41.220 1.00 35.27 1413 GLU A N 1
ATOM 2220 C CA . GLU A 1 287 ? 12.250 -14.033 -41.052 1.00 31.16 1413 GLU A CA 1
ATOM 2221 C C . GLU A 1 287 ? 11.533 -12.732 -40.770 1.00 28.80 1413 GLU A C 1
ATOM 2222 O O . GLU A 1 287 ? 10.354 -12.573 -41.099 1.00 36.13 1413 GLU A O 1
ATOM 2228 N N . GLN A 1 288 ? 12.246 -11.803 -40.164 1.00 28.46 1414 GLN A N 1
ATOM 2229 C CA . GLN A 1 288 ? 11.691 -10.473 -39.932 1.00 27.52 1414 GLN A CA 1
ATOM 2230 C C . GLN A 1 288 ? 12.370 -9.442 -40.837 1.00 29.05 1414 GLN A C 1
ATOM 2231 O O . GLN A 1 288 ? 13.588 -9.494 -41.068 1.00 27.74 1414 GLN A O 1
ATOM 2237 N N . LEU A 1 289 ? 11.575 -8.506 -41.345 1.00 24.17 1415 LEU A N 1
ATOM 2238 C CA . LEU A 1 289 ? 12.057 -7.494 -42.261 1.00 23.52 1415 LEU A CA 1
ATOM 2239 C C . LEU A 1 289 ? 11.952 -6.141 -41.570 1.00 25.88 1415 LEU A C 1
ATOM 2240 O O . LEU A 1 289 ? 11.130 -5.962 -40.675 1.00 28.41 1415 LEU A O 1
ATOM 2245 N N . HIS A 1 290 ? 12.808 -5.211 -41.979 1.00 22.14 1416 HIS A N 1
ATOM 2246 C CA . HIS A 1 290 ? 12.749 -3.821 -41.533 1.00 21.71 1416 HIS A CA 1
ATOM 2247 C C . HIS A 1 290 ? 12.159 -3.018 -42.690 1.00 24.26 1416 HIS A C 1
ATOM 2248 O O . HIS A 1 290 ? 12.674 -3.095 -43.807 1.00 25.72 1416 HIS A O 1
ATOM 2255 N N . VAL A 1 291 ? 11.079 -2.268 -42.450 1.00 23.91 1417 VAL A N 1
ATOM 2256 C CA . VAL A 1 291 ? 10.293 -1.709 -43.560 1.00 21.09 1417 VAL A CA 1
ATOM 2257 C C . VAL A 1 291 ? 10.245 -0.183 -43.467 1.00 22.80 1417 VAL A C 1
ATOM 2258 O O . VAL A 1 291 ? 10.146 0.350 -42.361 1.00 24.80 1417 VAL A O 1
ATOM 2262 N N . LEU A 1 292 ? 10.329 0.500 -44.619 1.00 26.12 1418 LEU A N 1
ATOM 2263 C CA . LEU A 1 292 ? 10.036 1.940 -44.743 1.00 26.94 1418 LEU A CA 1
ATOM 2264 C C . LEU A 1 292 ? 8.708 2.079 -45.484 1.00 23.50 1418 LEU A C 1
ATOM 2265 O O . LEU A 1 292 ? 8.653 2.012 -46.719 1.00 25.56 1418 LEU A O 1
ATOM 2270 N N . PRO A 1 293 ? 7.616 2.243 -44.732 1.00 22.47 1419 PRO A N 1
ATOM 2271 C CA . PRO A 1 293 ? 6.265 2.139 -45.303 1.00 25.96 1419 PRO A CA 1
ATOM 2272 C C . PRO A 1 293 ? 5.864 3.268 -46.252 1.00 29.53 1419 PRO A C 1
ATOM 2273 O O . PRO A 1 293 ? 4.830 3.138 -46.931 1.00 29.08 1419 PRO A O 1
ATOM 2277 N N . LEU A 1 294 ? 6.639 4.351 -46.294 1.00 26.25 1420 LEU A N 1
ATOM 2278 C CA . LEU A 1 294 ? 6.270 5.503 -47.123 1.00 25.06 1420 LEU A CA 1
ATOM 2279 C C . LEU A 1 294 ? 7.041 5.568 -48.438 1.00 28.30 1420 LEU A C 1
ATOM 2280 O O . LEU A 1 294 ? 6.992 6.585 -49.136 1.00 28.45 1420 LEU A O 1
ATOM 2285 N N . TYR A 1 295 ? 7.738 4.489 -48.796 1.00 24.41 1421 TYR A N 1
ATOM 2286 C CA . TYR A 1 295 ? 8.593 4.514 -49.983 1.00 26.06 1421 TYR A CA 1
ATOM 2287 C C . TYR A 1 295 ? 8.248 3.398 -50.943 1.00 32.10 1421 TYR A C 1
ATOM 2288 O O . TYR A 1 295 ? 7.773 2.342 -50.522 1.00 27.24 1421 TYR A O 1
ATOM 2297 N N . LYS A 1 296 ? 8.519 3.625 -52.226 1.00 27.63 1422 LYS A N 1
ATOM 2298 C CA . LYS A 1 296 ? 8.423 2.564 -53.235 1.00 29.17 1422 LYS A CA 1
ATOM 2299 C C . LYS A 1 296 ? 9.777 2.421 -53.929 1.00 35.69 1422 LYS A C 1
ATOM 2300 O O . LYS A 1 296 ? 10.651 3.289 -53.785 1.00 28.68 1422 LYS A O 1
ATOM 2306 N N . VAL A 1 297 ? 9.974 1.324 -54.656 1.00 31.46 1423 VAL A N 1
ATOM 2307 C CA . VAL A 1 297 ? 11.237 1.123 -55.354 1.00 31.49 1423 VAL A CA 1
ATOM 2308 C C . VAL A 1 297 ? 11.187 1.847 -56.688 1.00 30.51 1423 VAL A C 1
ATOM 2309 O O . VAL A 1 297 ? 10.106 2.190 -57.189 1.00 31.53 1423 VAL A O 1
ATOM 2313 N N . SER A 1 298 ? 12.366 2.102 -57.246 1.00 37.46 1424 SER A N 1
ATOM 2314 C CA . SER A 1 298 ? 12.484 2.795 -58.526 1.00 38.36 1424 SER A CA 1
ATOM 2315 C C . SER A 1 298 ? 12.335 1.794 -59.663 1.00 37.16 1424 SER A C 1
ATOM 2316 O O . SER A 1 298 ? 12.449 0.591 -59.454 1.00 43.20 1424 SER A O 1
ATOM 2319 N N . ASP A 1 299 ? 12.072 2.292 -60.864 1.00 38.55 1425 ASP A N 1
ATOM 2320 C CA . ASP A 1 299 ? 12.007 1.425 -62.039 1.00 40.82 1425 ASP A CA 1
ATOM 2321 C C . ASP A 1 299 ? 13.396 1.291 -62.642 1.00 43.56 1425 ASP A C 1
ATOM 2322 O O . ASP A 1 299 ? 13.594 0.621 -63.656 1.00 47.47 1425 ASP A O 1
ATOM 2327 N N . VAL A 1 300 ? 14.364 1.908 -61.976 1.00 39.84 1426 VAL A N 1
ATOM 2328 C CA . VAL A 1 300 ? 15.695 2.078 -62.528 1.00 38.58 1426 VAL A CA 1
ATOM 2329 C C . VAL A 1 300 ? 16.739 1.763 -61.452 1.00 39.41 1426 VAL A C 1
ATOM 2330 O O . VAL A 1 300 ? 16.496 2.010 -60.270 1.00 39.91 1426 VAL A O 1
ATOM 2334 N N . ASP A 1 301 ? 17.878 1.188 -61.840 1.00 35.15 1427 ASP A N 1
ATOM 2335 C CA . ASP A 1 301 ? 18.926 0.862 -60.865 1.00 35.23 1427 ASP A CA 1
ATOM 2336 C C . ASP A 1 301 ? 19.780 2.083 -60.512 1.00 36.57 1427 ASP A C 1
ATOM 2337 O O . ASP A 1 301 ? 19.474 3.199 -60.950 1.00 41.07 1427 ASP A O 1
ATOM 2342 N N . GLU A 1 302 ? 20.834 1.879 -59.721 1.00 34.39 1428 GLU A N 1
ATOM 2343 C CA . GLU A 1 302 ? 21.722 2.979 -59.326 1.00 36.08 1428 GLU A CA 1
ATOM 2344 C C . GLU A 1 302 ? 22.164 3.817 -60.521 1.00 36.80 1428 GLU A C 1
ATOM 2345 O O . GLU A 1 302 ? 22.172 5.061 -60.466 1.00 35.15 1428 GLU A O 1
ATOM 2351 N N . PHE A 1 303 ? 22.522 3.134 -61.605 1.00 33.31 1429 PHE A N 1
ATOM 2352 C CA . PHE A 1 303 ? 23.140 3.803 -62.754 1.00 35.15 1429 PHE A CA 1
ATOM 2353 C C . PHE A 1 303 ? 22.137 4.284 -63.799 1.00 37.07 1429 PHE A C 1
ATOM 2354 O O . PHE A 1 303 ? 22.519 4.844 -64.832 1.00 40.23 1429 PHE A O 1
ATOM 2362 N N . GLY A 1 304 ? 20.852 4.079 -63.520 1.00 38.84 1430 GLY A N 1
ATOM 2363 C CA . GLY A 1 304 ? 19.800 4.570 -64.394 1.00 38.27 1430 GLY A CA 1
ATOM 2364 C C . GLY A 1 304 ? 19.299 3.599 -65.448 1.00 37.44 1430 GLY A C 1
ATOM 2365 O O . GLY A 1 304 ? 18.549 3.999 -66.343 1.00 38.87 1430 GLY A O 1
ATOM 2366 N N . SER A 1 305 ? 19.696 2.330 -65.353 1.00 39.48 1431 SER A N 1
ATOM 2367 C CA . SER A 1 305 ? 19.239 1.318 -66.313 1.00 40.48 1431 SER A CA 1
ATOM 2368 C C . SER A 1 305 ? 17.931 0.656 -65.879 1.00 37.46 1431 SER A C 1
ATOM 2369 O O . SER A 1 305 ? 17.812 0.206 -64.739 1.00 39.91 1431 SER A O 1
ATOM 2372 N N . VAL A 1 306 ? 16.967 0.580 -66.794 1.00 40.89 1432 VAL A N 1
ATOM 2373 C CA . VAL A 1 306 ? 15.726 -0.148 -66.534 1.00 45.69 1432 VAL A CA 1
ATOM 2374 C C . VAL A 1 306 ? 16.024 -1.644 -66.511 1.00 45.25 1432 VAL A C 1
ATOM 2375 O O . VAL A 1 306 ? 15.621 -2.358 -65.586 1.00 45.84 1432 VAL A O 1
ATOM 2379 N N . GLU A 1 307 ? 16.757 -2.114 -67.517 1.00 42.15 1433 GLU A N 1
ATOM 2380 C CA . GLU A 1 307 ? 17.081 -3.541 -67.618 1.00 45.34 1433 GLU A CA 1
ATOM 2381 C C . GLU A 1 307 ? 17.783 -4.093 -66.376 1.00 42.70 1433 GLU A C 1
ATOM 2382 O O . GLU A 1 307 ? 17.479 -5.199 -65.921 1.00 43.47 1433 GLU A O 1
ATOM 2388 N N . ALA A 1 308 ? 18.712 -3.321 -65.820 1.00 38.36 1434 ALA A N 1
ATOM 2389 C CA . ALA A 1 308 ? 19.445 -3.759 -64.641 1.00 39.33 1434 ALA A CA 1
ATOM 2390 C C . ALA A 1 308 ? 18.519 -3.930 -63.438 1.00 39.18 1434 ALA A C 1
ATOM 2391 O O . ALA A 1 308 ? 18.704 -4.835 -62.620 1.00 37.17 1434 ALA A O 1
ATOM 2393 N N . GLN A 1 309 ? 17.532 -3.047 -63.325 1.00 39.58 1435 GLN A N 1
ATOM 2394 C CA . GLN A 1 309 ? 16.553 -3.137 -62.244 1.00 37.74 1435 GLN A CA 1
ATOM 2395 C C . GLN A 1 309 ? 15.638 -4.360 -62.457 1.00 39.88 1435 GLN A C 1
ATOM 2396 O O . GLN A 1 309 ? 15.268 -5.058 -61.508 1.00 44.20 1435 GLN A O 1
ATOM 2402 N N . GLU A 1 310 ? 15.304 -4.643 -63.710 1.00 37.12 1436 GLU A N 1
ATOM 2403 C CA . GLU A 1 310 ? 14.515 -5.835 -64.018 1.00 39.18 1436 GLU A CA 1
ATOM 2404 C C . GLU A 1 310 ? 15.311 -7.107 -63.736 1.00 40.56 1436 GLU A C 1
ATOM 2405 O O . GLU A 1 310 ? 14.739 -8.131 -63.353 1.00 46.20 1436 GLU A O 1
ATOM 2411 N N . GLU A 1 311 ? 16.629 -7.043 -63.919 1.00 41.59 1437 GLU A N 1
ATOM 2412 C CA . GLU A 1 311 ? 17.490 -8.189 -63.632 1.00 48.84 1437 GLU A CA 1
ATOM 2413 C C . GLU A 1 311 ? 17.398 -8.541 -62.155 1.00 46.58 1437 GLU A C 1
ATOM 2414 O O . GLU A 1 311 ? 17.245 -9.707 -61.781 1.00 47.64 1437 GLU A O 1
ATOM 2420 N N . LYS A 1 312 ? 17.520 -7.510 -61.325 1.00 37.28 1438 LYS A N 1
ATOM 2421 C CA . LYS A 1 312 ? 17.475 -7.642 -59.873 1.00 38.43 1438 LYS A CA 1
ATOM 2422 C C . LYS A 1 312 ? 16.140 -8.184 -59.375 1.00 41.65 1438 LYS A C 1
ATOM 2423 O O . LYS A 1 312 ? 16.099 -8.933 -58.395 1.00 39.72 1438 LYS A O 1
ATOM 2429 N N . LYS A 1 313 ? 15.050 -7.786 -60.029 1.00 41.88 1439 LYS A N 1
ATOM 2430 C CA . LYS A 1 313 ? 13.731 -8.273 -59.644 1.00 40.42 1439 LYS A CA 1
ATOM 2431 C C . LYS A 1 313 ? 13.602 -9.759 -59.963 1.00 42.32 1439 LYS A C 1
ATOM 2432 O O . LYS A 1 313 ? 12.987 -10.513 -59.208 1.00 47.97 1439 LYS A O 1
ATOM 2438 N N . ARG A 1 314 ? 14.205 -10.170 -61.078 1.00 43.49 1440 ARG A N 1
ATOM 2439 C CA . ARG A 1 314 ? 14.164 -11.548 -61.556 1.00 52.54 1440 ARG A CA 1
ATOM 2440 C C . ARG A 1 314 ? 15.134 -12.439 -60.777 1.00 52.24 1440 ARG A C 1
ATOM 2441 O O . ARG A 1 314 ? 14.933 -13.651 -60.664 1.00 54.19 1440 ARG A O 1
ATOM 2449 N N . SER A 1 315 ? 16.183 -11.834 -60.226 1.00 47.51 1441 SER A N 1
ATOM 2450 C CA . SER A 1 315 ? 17.185 -12.591 -59.477 1.00 47.85 1441 SER A CA 1
ATOM 2451 C C . SER A 1 315 ? 16.805 -12.698 -58.003 1.00 46.66 1441 SER A C 1
ATOM 2452 O O . SER A 1 315 ? 17.352 -13.526 -57.276 1.00 50.74 1441 SER A O 1
ATOM 2455 N N . GLY A 1 316 ? 15.875 -11.853 -57.563 1.00 43.32 1442 GLY A N 1
ATOM 2456 C CA . GLY A 1 316 ? 15.449 -11.853 -56.174 1.00 45.31 1442 GLY A CA 1
ATOM 2457 C C . GLY A 1 316 ? 16.227 -10.887 -55.289 1.00 42.08 1442 GLY A C 1
ATOM 2458 O O . GLY A 1 316 ? 16.038 -10.859 -54.074 1.00 38.99 1442 GLY A O 1
ATOM 2459 N N . ALA A 1 317 ? 17.103 -10.091 -55.896 1.00 41.98 1443 ALA A N 1
ATOM 2460 C CA . ALA A 1 317 ? 17.811 -9.033 -55.169 1.00 37.52 1443 ALA A CA 1
ATOM 2461 C C . ALA A 1 317 ? 16.847 -7.908 -54.807 1.00 35.66 1443 ALA A C 1
ATOM 2462 O O . ALA A 1 317 ? 17.069 -7.153 -53.851 1.00 33.10 1443 ALA A O 1
ATOM 2464 N N . ILE A 1 318 ? 15.787 -7.780 -55.599 1.00 30.85 1444 ILE A N 1
ATOM 2465 C CA . ILE A 1 318 ? 14.628 -7.002 -55.197 1.00 33.01 1444 ILE A CA 1
ATOM 2466 C C . ILE A 1 318 ? 13.437 -7.947 -55.325 1.00 39.19 1444 ILE A C 1
ATOM 2467 O O . ILE A 1 318 ? 13.047 -8.311 -56.434 1.00 43.92 1444 ILE A O 1
ATOM 2472 N N . GLN A 1 319 ? 12.884 -8.381 -54.198 1.00 33.68 1445 GLN A N 1
ATOM 2473 C CA . GLN A 1 319 ? 11.781 -9.341 -54.239 1.00 32.26 1445 GLN A CA 1
ATOM 2474 C C . GLN A 1 319 ? 10.480 -8.572 -54.338 1.00 31.57 1445 GLN A C 1
ATOM 2475 O O . GLN A 1 319 ? 10.131 -7.819 -53.430 1.00 29.87 1445 GLN A O 1
ATOM 2481 N N . VAL A 1 320 ? 9.767 -8.740 -55.445 1.00 34.49 1446 VAL A N 1
ATOM 2482 C CA . VAL A 1 320 ? 8.453 -8.119 -55.585 1.00 38.40 1446 VAL A CA 1
ATOM 2483 C C . VAL A 1 320 ? 7.414 -9.031 -54.941 1.00 35.05 1446 VAL A C 1
ATOM 2484 O O . VAL A 1 320 ? 7.192 -10.150 -55.402 1.00 34.75 1446 VAL A O 1
ATOM 2488 N N . LEU A 1 321 ? 6.802 -8.567 -53.857 1.00 31.57 1447 LEU A N 1
ATOM 2489 C CA . LEU A 1 321 ? 5.834 -9.392 -53.134 1.00 33.85 1447 LEU A CA 1
ATOM 2490 C C . LEU A 1 321 ? 4.422 -9.209 -53.693 1.00 38.85 1447 LEU A C 1
ATOM 2491 O O . LEU A 1 321 ? 4.153 -8.263 -54.433 1.00 38.20 1447 LEU A O 1
ATOM 2496 N N . SER A 1 322 ? 3.532 -10.129 -53.351 1.00 38.72 1448 SER A N 1
ATOM 2497 C CA . SER A 1 322 ? 2.126 -9.990 -53.712 1.00 44.04 1448 SER A CA 1
ATOM 2498 C C . SER A 1 322 ? 1.269 -9.979 -52.447 1.00 46.66 1448 SER A C 1
ATOM 2499 O O . SER A 1 322 ? 1.758 -10.268 -51.350 1.00 39.37 1448 SER A O 1
ATOM 2502 N N . SER A 1 323 ? -0.007 -9.637 -52.594 1.00 46.72 1449 SER A N 1
ATOM 2503 C CA . SER A 1 323 ? -0.855 -9.438 -51.425 1.00 41.81 1449 SER A CA 1
ATOM 2504 C C . SER A 1 323 ? -1.158 -10.764 -50.747 1.00 40.86 1449 SER A C 1
ATOM 2505 O O . SER A 1 323 ? -1.063 -11.819 -51.365 1.00 42.89 1449 SER A O 1
ATOM 2508 N N . PHE A 1 324 ? -1.509 -10.705 -49.467 1.00 53.01 1450 PHE A N 1
ATOM 2509 C CA . P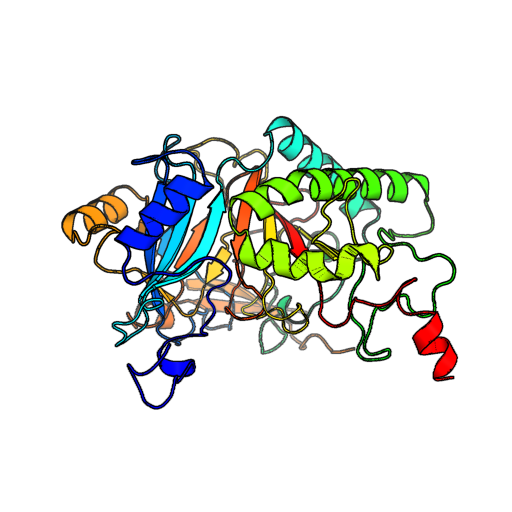HE A 1 324 ? -1.903 -11.902 -48.734 1.00 53.16 1450 PHE A CA 1
ATOM 2510 C C . PHE A 1 324 ? -3.285 -11.736 -48.124 1.00 54.57 1450 PHE A C 1
ATOM 2511 O O . PHE A 1 324 ? -3.783 -10.619 -47.978 1.00 52.65 1450 PHE A O 1
ATOM 2519 N N . ARG A 1 325 ? -3.899 -12.858 -47.775 1.00 53.73 1451 ARG A N 1
ATOM 2520 C CA . ARG A 1 325 ? -5.123 -12.846 -46.993 1.00 55.94 1451 ARG A CA 1
ATOM 2521 C C . ARG A 1 325 ? -4.987 -13.927 -45.935 1.00 60.90 1451 ARG A C 1
ATOM 2522 O O . ARG A 1 325 ? -5.067 -15.120 -46.233 1.00 65.28 1451 ARG A O 1
ATOM 2530 N N . ARG A 1 326 ? -4.753 -13.503 -44.699 1.00 62.49 1452 ARG A N 1
ATOM 2531 C CA . ARG A 1 326 ? -4.412 -14.432 -43.632 1.00 67.87 1452 ARG A CA 1
ATOM 2532 C C . ARG A 1 326 ? -5.277 -14.228 -42.393 1.00 62.96 1452 ARG A C 1
ATOM 2533 O O . ARG A 1 326 ? -5.796 -13.132 -42.143 1.00 56.84 1452 ARG A O 1
ATOM 2541 N N . LYS A 1 327 ? -5.439 -15.301 -41.629 1.00 59.31 1453 LYS A N 1
ATOM 2542 C CA . LYS A 1 327 ? -6.175 -15.246 -40.377 1.00 64.15 1453 LYS A CA 1
ATOM 2543 C C . LYS A 1 327 ? -5.284 -14.664 -39.286 1.00 60.81 1453 LYS A C 1
ATOM 2544 O O . LYS A 1 327 ? -4.088 -14.954 -39.227 1.00 56.07 1453 LYS A O 1
ATOM 2550 N N . VAL A 1 328 ? -5.863 -13.824 -38.435 1.00 58.03 1454 VAL A N 1
ATOM 2551 C CA . VAL A 1 328 ? -5.113 -13.223 -37.342 1.00 56.22 1454 VAL A CA 1
ATOM 2552 C C . VAL A 1 328 ? -5.999 -13.045 -36.108 1.00 59.67 1454 VAL A C 1
ATOM 2553 O O . VAL A 1 328 ? -7.231 -13.083 -36.201 1.00 61.58 1454 VAL A O 1
ATOM 2557 N N . ARG A 1 329 ? -5.369 -12.871 -34.951 1.00 53.70 1455 ARG A N 1
ATOM 2558 C CA . ARG A 1 329 ? -6.092 -12.636 -33.706 1.00 57.07 1455 ARG A CA 1
ATOM 2559 C C . ARG A 1 329 ? -6.350 -11.148 -33.481 1.00 53.62 1455 ARG A C 1
ATOM 2560 O O . ARG A 1 329 ? -5.548 -10.306 -33.884 1.00 52.53 1455 ARG A O 1
ATOM 2568 N N . MET A 1 330 ? -7.482 -10.831 -32.856 1.00 50.32 1456 MET A N 1
ATOM 2569 C CA . MET A 1 330 ? -7.771 -9.464 -32.422 1.00 45.98 1456 MET A CA 1
ATOM 2570 C C . MET A 1 330 ? -8.372 -9.487 -31.023 1.00 57.12 1456 MET A C 1
ATOM 2571 O O . MET A 1 330 ? -9.355 -10.192 -30.774 1.00 50.06 1456 MET A O 1
ATOM 2576 N N . LEU A 1 331 ? -7.779 -8.711 -30.117 1.00 47.02 1457 LEU A N 1
ATOM 2577 C CA . LEU A 1 331 ? -8.222 -8.655 -28.724 1.00 48.81 1457 LEU A CA 1
ATOM 2578 C C . LEU A 1 331 ? -9.631 -8.104 -28.607 1.00 50.19 1457 LEU A C 1
ATOM 2579 O O . LEU A 1 331 ? -10.044 -7.278 -29.415 1.00 49.39 1457 LEU A O 1
ATOM 2584 N N . ALA A 1 332 ? -10.357 -8.563 -27.591 1.00 55.71 1458 ALA A N 1
ATOM 2585 C CA . ALA A 1 332 ? -11.734 -8.141 -27.360 1.00 60.29 1458 ALA A CA 1
ATOM 2586 C C . ALA A 1 332 ? -11.786 -6.758 -26.729 1.00 61.54 1458 ALA A C 1
ATOM 2587 O O . ALA A 1 332 ? -12.750 -6.019 -26.926 1.00 61.55 1458 ALA A O 1
ATOM 2589 N N . GLU A 1 333 ? -10.760 -6.430 -25.946 1.00 55.90 1459 GLU A N 1
ATOM 2590 C CA . GLU A 1 333 ? -10.631 -5.105 -25.351 1.00 56.56 1459 GLU A CA 1
ATOM 2591 C C . GLU A 1 333 ? -9.327 -4.494 -25.831 1.00 51.07 1459 GLU A C 1
ATOM 2592 O O . GLU A 1 333 ? -8.331 -5.202 -25.976 1.00 50.92 1459 GLU A O 1
ATOM 2598 N N . PRO A 1 334 ? -9.320 -3.173 -26.073 1.00 50.61 1460 PRO A N 1
ATOM 2599 C CA . PRO A 1 334 ? -8.043 -2.541 -26.426 1.00 48.79 1460 PRO A CA 1
ATOM 2600 C C . PRO A 1 334 ? -7.107 -2.583 -25.229 1.00 49.57 1460 PRO A C 1
ATOM 2601 O O . PRO A 1 334 ? -7.576 -2.535 -24.089 1.00 51.80 1460 PRO A O 1
ATOM 2605 N N . VAL A 1 335 ? -5.810 -2.692 -25.482 1.00 48.14 1461 VAL A N 1
ATOM 2606 C CA . VAL A 1 335 ? -4.822 -2.617 -24.411 1.00 57.96 1461 VAL A CA 1
ATOM 2607 C C . VAL A 1 335 ? -4.765 -1.191 -23.868 1.00 55.89 1461 VAL A C 1
ATOM 2608 O O . VAL A 1 335 ? -4.662 -0.232 -24.633 1.00 59.08 1461 VAL A O 1
ATOM 2612 N N . LYS A 1 336 ? -4.838 -1.056 -22.548 1.00 61.66 1462 LYS A N 1
ATOM 2613 C CA . LYS A 1 336 ? -4.887 0.260 -21.919 1.00 69.26 1462 LYS A CA 1
ATOM 2614 C C . LYS A 1 336 ? -3.581 1.051 -22.003 1.00 76.02 1462 LYS A C 1
ATOM 2615 O O . LYS A 1 336 ? -2.580 0.589 -22.557 1.00 72.79 1462 LYS A O 1
ATOM 2621 N N . THR A 1 337 ? -3.625 2.254 -21.440 1.00 88.51 1463 THR A N 1
ATOM 2622 C CA . THR A 1 337 ? -2.513 3.198 -21.417 1.00 97.04 1463 THR A CA 1
ATOM 2623 C C . THR A 1 337 ? -1.952 3.243 -19.987 1.00 105.18 1463 THR A C 1
ATOM 2624 O O . THR A 1 337 ? -2.575 2.707 -19.065 1.00 109.52 1463 THR A O 1
ATOM 2628 N N . CYS A 1 338 ? -0.764 3.833 -19.828 1.00 104.82 1464 CYS A N 1
ATOM 2629 C CA . CYS A 1 338 ? -0.187 4.215 -18.532 1.00 104.05 1464 CYS A CA 1
ATOM 2630 C C . CYS A 1 338 ? 0.548 3.074 -17.838 1.00 103.57 1464 CYS A C 1
ATOM 2631 O O . CYS A 1 338 ? 1.720 2.827 -18.120 1.00 102.39 1464 CYS A O 1
ATOM 2634 N N . GLY A 1 368 ? -9.826 -12.040 -23.767 1.00 80.26 1842 GLY A N 1
ATOM 2635 C CA . GLY A 1 368 ? -10.168 -12.938 -24.854 1.00 79.83 1842 GLY A CA 1
ATOM 2636 C C . GLY A 1 368 ? -9.815 -12.371 -26.216 1.00 77.41 1842 GLY A C 1
ATOM 2637 O O . GLY A 1 368 ? -9.556 -11.172 -26.354 1.00 73.59 1842 GLY A O 1
ATOM 2638 N N . SER A 1 369 ? -9.802 -13.235 -27.228 1.00 71.84 1843 SER A N 1
ATOM 2639 C CA . SER A 1 369 ? -9.527 -12.797 -28.592 1.00 62.68 1843 SER A CA 1
ATOM 2640 C C . SER A 1 369 ? -10.460 -13.475 -29.589 1.00 59.26 1843 SER A C 1
ATOM 2641 O O . SER A 1 369 ? -11.120 -14.467 -29.273 1.00 61.23 1843 SER A O 1
ATOM 2644 N N . ASP A 1 370 ? -10.508 -12.927 -30.798 1.00 56.41 1844 ASP A N 1
ATOM 2645 C CA . ASP A 1 370 ? -11.298 -13.511 -31.871 1.00 62.03 1844 ASP A CA 1
ATOM 2646 C C . ASP A 1 370 ? -10.461 -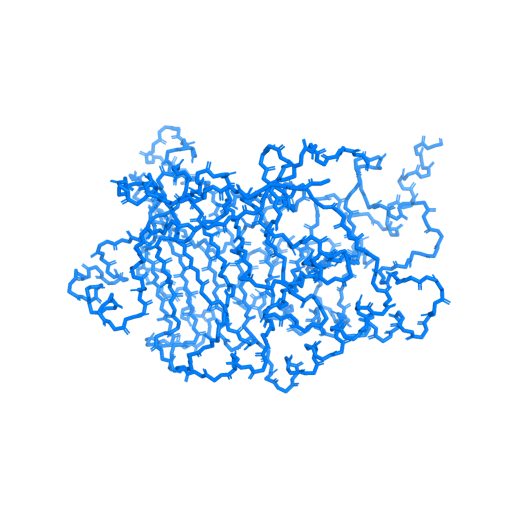13.590 -33.142 1.00 59.70 1844 ASP A C 1
ATOM 2647 O O . ASP A 1 370 ? -9.529 -12.804 -33.333 1.00 53.53 1844 ASP A O 1
ATOM 2652 N N . GLU A 1 371 ? -10.796 -14.548 -34.000 1.00 61.23 1845 GLU A N 1
ATOM 2653 C CA . GLU A 1 371 ? -10.115 -14.723 -35.278 1.00 59.97 1845 GLU A CA 1
ATOM 2654 C C . GLU A 1 371 ? -10.732 -13.813 -36.342 1.00 57.99 1845 GLU A C 1
ATOM 2655 O O . GLU A 1 371 ? -11.949 -13.828 -36.565 1.00 59.43 1845 GLU A O 1
ATOM 2661 N N . VAL A 1 372 ? -9.884 -13.018 -36.989 1.00 54.38 1846 VAL A N 1
ATOM 2662 C CA . VAL A 1 372 ? -10.318 -12.015 -37.959 1.00 60.88 1846 VAL A CA 1
ATOM 2663 C C . VAL A 1 372 ? -9.600 -12.263 -39.278 1.00 64.78 1846 VAL A C 1
ATOM 2664 O O . VAL A 1 372 ? -8.559 -12.924 -39.307 1.00 58.95 1846 VAL A O 1
ATOM 2668 N N . TRP A 1 373 ? -10.150 -11.741 -40.370 1.00 69.26 1847 TRP A N 1
ATOM 2669 C CA . TRP A 1 373 ? -9.423 -11.728 -41.632 1.00 72.36 1847 TRP A CA 1
ATOM 2670 C C . TRP A 1 373 ? -8.570 -10.479 -41.779 1.00 70.74 1847 TRP A C 1
ATOM 2671 O O . TRP A 1 373 ? -9.063 -9.354 -41.682 1.00 76.57 1847 TRP A O 1
ATOM 2682 N N . SER A 1 374 ? -7.278 -10.697 -41.988 1.00 65.38 1848 SER A N 1
ATOM 2683 C CA . SER A 1 374 ? -6.364 -9.617 -42.317 1.00 61.02 1848 SER A CA 1
ATOM 2684 C C . SER A 1 374 ? -5.841 -9.833 -43.723 1.00 62.08 1848 SER A C 1
ATOM 2685 O O . SER A 1 374 ? -5.563 -10.965 -44.128 1.00 64.21 1848 SER A O 1
ATOM 2688 N N . ASP A 1 375 ? -5.717 -8.745 -44.473 1.00 58.23 1849 ASP A N 1
ATOM 2689 C CA . ASP A 1 375 ? -5.229 -8.823 -45.840 1.00 56.20 1849 ASP A CA 1
ATOM 2690 C C . ASP A 1 375 ? -4.463 -7.561 -46.197 1.00 49.56 1849 ASP A C 1
ATOM 2691 O O . ASP A 1 375 ? -4.500 -6.564 -45.467 1.00 50.64 1849 ASP A O 1
ATOM 2696 N N . SER A 1 376 ? -3.763 -7.602 -47.321 1.00 44.04 1850 SER A N 1
ATOM 2697 C CA . SER A 1 376 ? -2.967 -6.456 -47.742 1.00 44.41 1850 SER A CA 1
ATOM 2698 C C . SER A 1 376 ? -3.372 -6.049 -49.150 1.00 38.12 1850 SER A C 1
ATOM 2699 O O . SER A 1 376 ? -2.645 -5.328 -49.830 1.00 43.56 1850 SER A O 1
ATOM 2702 N N . GLU A 1 377 ? -4.537 -6.518 -49.582 1.00 40.87 1851 GLU A N 1
ATOM 2703 C CA . GLU A 1 377 ? -4.969 -6.317 -50.960 1.00 53.48 1851 GLU A CA 1
ATOM 2704 C C . GLU A 1 377 ? -4.984 -4.848 -51.376 1.00 49.21 1851 GLU A C 1
ATOM 2705 O O . GLU A 1 377 ? -4.586 -4.503 -52.495 1.00 43.89 1851 GLU A O 1
ATOM 2711 N N . GLN A 1 378 ? -5.443 -3.979 -50.484 1.00 45.50 1852 GLN A N 1
ATOM 2712 C CA . GLN A 1 378 ? -5.584 -2.581 -50.869 1.00 48.83 1852 GLN A CA 1
ATOM 2713 C C . GLN A 1 378 ? -4.228 -1.914 -51.041 1.00 40.09 1852 GLN A C 1
ATOM 2714 O O . GLN A 1 378 ? -4.067 -1.022 -51.879 1.00 44.51 1852 GLN A O 1
ATOM 2720 N N . SER A 1 379 ? -3.245 -2.361 -50.268 1.00 38.48 1853 SER A N 1
ATOM 2721 C CA . SER A 1 379 ? -1.907 -1.792 -50.375 1.00 36.86 1853 SER A CA 1
ATOM 2722 C C . SER A 1 379 ? -1.240 -2.167 -51.690 1.00 40.53 1853 SER A C 1
ATOM 2723 O O . SER A 1 379 ? -0.462 -1.392 -52.245 1.00 39.73 1853 SER A O 1
ATOM 2726 N N . PHE A 1 380 ? -1.549 -3.356 -52.195 1.00 46.03 1854 PHE A N 1
ATOM 2727 C CA . PHE A 1 380 ? -0.932 -3.823 -53.431 1.00 41.69 1854 PHE A CA 1
ATOM 2728 C C . PHE A 1 380 ? -1.602 -3.309 -54.699 1.00 46.07 1854 PHE A C 1
ATOM 2729 O O . PHE A 1 380 ? -0.980 -3.286 -55.763 1.00 49.41 1854 PHE A O 1
ATOM 2737 N N . LEU A 1 381 ? -2.856 -2.880 -54.588 1.00 46.73 1855 LEU A N 1
ATOM 2738 C CA . LEU A 1 381 ? -3.568 -2.319 -55.736 1.00 51.35 1855 LEU A CA 1
ATOM 2739 C C . LEU A 1 381 ? -3.073 -0.918 -56.129 1.00 52.38 1855 LEU A C 1
ATOM 2740 O O . LEU A 1 381 ? -3.200 -0.507 -57.285 1.00 54.58 1855 LEU A O 1
ATOM 2745 N N . ASP A 1 382 ? -2.498 -0.195 -55.173 1.00 46.18 1856 ASP A N 1
ATOM 2746 C CA . ASP A 1 382 ? -2.023 1.166 -55.429 1.00 47.38 1856 ASP A CA 1
ATOM 2747 C C . ASP A 1 382 ? -0.500 1.170 -55.550 1.00 39.43 1856 ASP A C 1
ATOM 2748 O O . ASP A 1 382 ? 0.201 0.908 -54.578 1.00 38.74 1856 ASP A O 1
ATOM 2753 N N . PRO A 1 383 ? 0.013 1.462 -56.757 1.00 40.32 1857 PRO A N 1
ATOM 2754 C CA . PRO A 1 383 ? 1.457 1.409 -57.019 1.00 38.29 1857 PRO A CA 1
ATOM 2755 C C . PRO A 1 383 ? 2.212 2.409 -56.145 1.00 36.60 1857 PRO A C 1
ATOM 2756 O O . PRO A 1 383 ? 3.384 2.196 -55.833 1.00 38.68 1857 PRO A O 1
ATOM 2760 N N . ASP A 1 384 ? 1.524 3.474 -55.740 1.00 40.81 1858 ASP A N 1
ATOM 2761 C CA . ASP A 1 384 ? 2.139 4.516 -54.923 1.00 41.60 1858 ASP A CA 1
ATOM 2762 C C . ASP A 1 384 ? 2.015 4.301 -53.413 1.00 42.32 1858 ASP A C 1
ATOM 2763 O O . ASP A 1 384 ? 2.515 5.104 -52.632 1.00 43.64 1858 ASP A O 1
ATOM 2768 N N . ILE A 1 385 ? 1.351 3.233 -52.983 1.00 36.61 1859 ILE A N 1
ATOM 2769 C CA . ILE A 1 385 ? 1.406 2.902 -51.563 1.00 35.40 1859 ILE A CA 1
ATOM 2770 C C . ILE A 1 385 ? 2.747 2.226 -51.309 1.00 36.92 1859 ILE A C 1
ATOM 2771 O O . ILE A 1 385 ? 3.148 1.330 -52.056 1.00 33.29 1859 ILE A O 1
ATOM 2776 N N . GLY A 1 386 ? 3.445 2.667 -50.266 1.00 31.72 1860 GLY A N 1
ATOM 2777 C CA . GLY A 1 386 ? 4.813 2.255 -50.045 1.00 28.59 1860 GLY A CA 1
ATOM 2778 C C . GLY A 1 386 ? 4.978 1.007 -49.201 1.00 27.38 1860 GLY A C 1
ATOM 2779 O O . GLY A 1 386 ? 4.000 0.358 -48.809 1.00 30.58 1860 GLY A O 1
ATOM 2780 N N . GLY A 1 387 ? 6.231 0.661 -48.938 1.00 27.33 1861 GLY A N 1
ATOM 2781 C CA . GLY A 1 387 ? 6.545 -0.556 -48.215 1.00 26.47 1861 GLY A CA 1
ATOM 2782 C C . GLY A 1 387 ? 7.837 -1.171 -48.701 1.00 29.77 1861 GLY A C 1
ATOM 2783 O O . GLY A 1 387 ? 7.895 -2.357 -49.066 1.00 29.47 1861 GLY A O 1
ATOM 2784 N N . VAL A 1 388 ? 8.893 -0.370 -48.713 1.00 25.71 1862 VAL A N 1
ATOM 2785 C CA . VAL A 1 388 ? 10.217 -0.898 -49.045 1.00 23.05 1862 VAL A CA 1
ATOM 2786 C C . VAL A 1 388 ? 10.857 -1.528 -47.820 1.00 26.08 1862 VAL A C 1
ATOM 2787 O O . VAL A 1 388 ? 11.081 -0.863 -46.815 1.00 29.38 1862 VAL A O 1
ATOM 2791 N N . ALA A 1 389 ? 11.183 -2.809 -47.919 1.00 27.25 1863 ALA A N 1
ATOM 2792 C CA . ALA A 1 389 ? 11.806 -3.498 -46.806 1.00 22.51 1863 ALA A CA 1
ATOM 2793 C C . ALA A 1 389 ? 13.237 -3.870 -47.157 1.00 28.21 1863 ALA A C 1
ATOM 2794 O O . ALA A 1 389 ? 13.575 -3.992 -48.344 1.00 28.03 1863 ALA A O 1
ATOM 2796 N N . VAL A 1 390 ? 14.066 -4.054 -46.128 1.00 27.92 1864 VAL A N 1
ATOM 2797 C CA . VAL A 1 390 ? 15.356 -4.708 -46.287 1.00 26.71 1864 VAL A CA 1
ATOM 2798 C C . VAL A 1 390 ? 15.318 -5.954 -45.401 1.00 30.23 1864 VAL A C 1
ATOM 2799 O O . VAL A 1 390 ? 14.580 -5.993 -44.406 1.00 25.07 1864 VAL A O 1
ATOM 2803 N N . ALA A 1 391 ? 16.086 -6.981 -45.755 1.00 28.63 1865 ALA A N 1
ATOM 2804 C CA . ALA A 1 391 ? 16.179 -8.168 -44.912 1.00 24.87 1865 ALA A CA 1
ATOM 2805 C C . ALA A 1 391 ? 17.561 -8.207 -44.279 1.00 26.71 1865 ALA A C 1
ATOM 2806 O O . ALA A 1 391 ? 18.489 -8.723 -44.891 1.00 27.20 1865 ALA A O 1
ATOM 2808 N N . PRO A 1 392 ? 17.704 -7.657 -43.054 1.00 25.08 1866 PRO A N 1
ATOM 2809 C CA . PRO A 1 392 ? 19.035 -7.618 -42.427 1.00 25.11 1866 PRO A CA 1
ATOM 2810 C C . PRO A 1 392 ? 19.478 -9.027 -42.073 1.00 29.77 1866 PRO A C 1
ATOM 2811 O O . PRO A 1 392 ? 18.648 -9.847 -41.698 1.00 29.30 1866 PRO A O 1
ATOM 2815 N N . THR A 1 393 ? 20.770 -9.293 -42.209 1.00 24.42 1867 THR A N 1
ATOM 2816 C CA . THR A 1 393 ? 21.318 -10.610 -41.963 1.00 26.47 1867 THR A CA 1
ATOM 2817 C C . THR A 1 393 ? 21.966 -10.671 -40.590 1.00 26.07 1867 THR A C 1
ATOM 2818 O O . THR A 1 393 ? 22.150 -9.652 -39.935 1.00 24.57 1867 THR A O 1
ATOM 2822 N N . HIS A 1 394 ? 22.298 -11.885 -40.165 1.00 27.09 1868 HIS A N 1
ATOM 2823 C CA . HIS A 1 394 ? 23.002 -12.131 -38.910 1.00 28.74 1868 HIS A CA 1
ATOM 2824 C C . HIS A 1 394 ? 24.329 -11.373 -38.882 1.00 28.57 1868 HIS A C 1
ATOM 2825 O O . HIS A 1 394 ? 25.177 -11.570 -39.747 1.00 28.02 1868 HIS A O 1
ATOM 2832 N N . GLY A 1 395 ? 24.507 -10.497 -37.897 1.00 26.94 1869 GLY A N 1
ATOM 2833 C CA . GLY A 1 395 ? 25.770 -9.781 -37.750 1.00 28.64 1869 GLY A CA 1
ATOM 2834 C C . GLY A 1 395 ? 25.783 -8.444 -38.475 1.00 28.68 1869 GLY A C 1
ATOM 2835 O O . GLY A 1 395 ? 26.780 -7.708 -38.407 1.00 30.90 1869 GLY A O 1
ATOM 2836 N N . SER A 1 396 ? 24.704 -8.125 -39.186 1.00 23.79 1870 SER A N 1
ATOM 2837 C CA . SER A 1 396 ? 24.673 -6.866 -39.959 1.00 26.73 1870 SER A CA 1
ATOM 2838 C C . SER A 1 396 ? 24.388 -5.633 -39.093 1.00 27.41 1870 SER A C 1
ATOM 2839 O O . SER A 1 396 ? 23.868 -5.749 -37.986 1.00 26.71 1870 SER A O 1
ATOM 2842 N N . ILE A 1 397 ? 24.722 -4.449 -39.607 1.00 26.40 1871 ILE A N 1
ATOM 2843 C CA . ILE A 1 397 ? 24.458 -3.193 -38.906 1.00 23.45 1871 ILE A CA 1
ATOM 2844 C C . ILE A 1 397 ? 23.745 -2.242 -39.867 1.00 22.60 1871 ILE A C 1
ATOM 2845 O O . ILE A 1 397 ? 24.218 -1.991 -40.984 1.00 25.34 1871 ILE A O 1
ATOM 2850 N N . LEU A 1 398 ? 22.598 -1.744 -39.423 1.00 23.16 1872 LEU A N 1
ATOM 2851 C CA . LEU A 1 398 ? 21.742 -0.868 -40.216 1.00 26.61 1872 LEU A CA 1
ATOM 2852 C C . LEU A 1 398 ? 21.785 0.519 -39.599 1.00 26.14 1872 LEU A C 1
ATOM 2853 O O . LEU A 1 398 ? 21.628 0.647 -38.382 1.00 27.70 1872 LEU A O 1
ATOM 2858 N N . ILE A 1 399 ? 21.971 1.557 -40.417 1.00 23.03 1873 ILE A N 1
ATOM 2859 C CA . ILE A 1 399 ? 22.009 2.924 -39.898 1.00 23.08 1873 ILE A CA 1
ATOM 2860 C C . ILE A 1 399 ? 20.888 3.702 -40.570 1.00 24.76 1873 ILE A C 1
ATOM 2861 O O . ILE A 1 399 ? 20.788 3.712 -41.810 1.00 28.13 1873 ILE A O 1
ATOM 2866 N N . GLU A 1 400 ? 20.026 4.338 -39.776 1.00 23.19 1874 GLU A N 1
ATOM 2867 C CA . GLU A 1 400 ? 18.969 5.174 -40.358 1.00 24.31 1874 GLU A CA 1
ATOM 2868 C C . GLU A 1 400 ? 18.556 6.287 -39.403 1.00 28.15 1874 GLU A C 1
ATOM 2869 O O . GLU A 1 400 ? 18.720 6.161 -38.187 1.00 30.43 1874 GLU A O 1
ATOM 2875 N N . CYS A 1 401 ? 17.998 7.362 -39.943 1.00 26.40 1875 CYS A N 1
ATOM 2876 C CA . CYS A 1 401 ? 17.484 8.421 -39.076 1.00 28.53 1875 CYS A CA 1
ATOM 2877 C C . CYS A 1 401 ? 16.065 8.061 -38.632 1.00 25.87 1875 CYS A C 1
ATOM 2878 O O . CYS A 1 401 ? 15.083 8.509 -39.235 1.00 27.88 1875 CYS A O 1
ATOM 2881 N N . ALA A 1 402 ? 15.974 7.264 -37.569 1.00 31.14 1876 ALA A N 1
ATOM 2882 C CA . ALA A 1 402 ? 14.703 6.753 -37.046 1.00 25.33 1876 ALA A CA 1
ATOM 2883 C C . ALA A 1 402 ? 13.816 7.851 -36.479 1.00 31.44 1876 ALA A C 1
ATOM 2884 O O . ALA A 1 402 ? 12.593 7.681 -36.361 1.00 26.07 1876 ALA A O 1
ATOM 2886 N N . LYS A 1 403 ? 14.433 8.967 -36.104 1.00 27.17 1877 LYS A N 1
ATOM 2887 C CA . LYS A 1 403 ? 13.676 10.121 -35.624 1.00 26.21 1877 LYS A CA 1
ATOM 2888 C C . LYS A 1 403 ? 12.802 10.707 -36.725 1.00 29.08 1877 LYS A C 1
ATOM 2889 O O . LYS A 1 403 ? 11.683 11.146 -36.456 1.00 27.69 1877 LYS A O 1
ATOM 2895 N N . ARG A 1 404 ? 13.306 10.712 -37.963 1.00 25.86 1878 ARG A N 1
ATOM 2896 C CA . ARG A 1 404 ? 12.607 11.374 -39.061 1.00 29.78 1878 ARG A CA 1
ATOM 2897 C C . ARG A 1 404 ? 11.863 10.429 -40.013 1.00 32.36 1878 ARG A C 1
ATOM 2898 O O . ARG A 1 404 ? 10.826 10.805 -40.560 1.00 28.80 1878 ARG A O 1
ATOM 2906 N N . GLU A 1 405 ? 12.406 9.242 -40.247 1.00 25.69 1879 GLU A N 1
ATOM 2907 C CA . GLU A 1 405 ? 11.803 8.323 -41.222 1.00 30.05 1879 GLU A CA 1
ATOM 2908 C C . GLU A 1 405 ? 10.836 7.358 -40.563 1.00 27.18 1879 GLU A C 1
ATOM 2909 O O . GLU A 1 405 ? 11.171 6.738 -39.557 1.00 26.54 1879 GLU A O 1
ATOM 2915 N N . LEU A 1 406 ? 9.631 7.234 -41.127 1.00 28.30 1880 LEU A N 1
ATOM 2916 C CA . LEU A 1 406 ? 8.677 6.243 -40.620 1.00 26.24 1880 LEU A CA 1
ATOM 2917 C C . LEU A 1 406 ? 9.233 4.858 -40.905 1.00 27.45 1880 LEU A C 1
ATOM 2918 O O . LEU A 1 406 ? 9.692 4.579 -42.020 1.00 26.17 1880 LEU A O 1
ATOM 2923 N N . HIS A 1 407 ? 9.225 3.988 -39.903 1.00 21.93 1881 HIS A N 1
ATOM 2924 C CA . HIS A 1 407 ? 9.798 2.649 -40.096 1.00 20.89 1881 HIS A CA 1
ATOM 2925 C C . HIS A 1 407 ? 9.076 1.628 -39.228 1.00 25.08 1881 HIS A C 1
ATOM 2926 O O . HIS A 1 407 ? 8.332 2.006 -38.318 1.00 27.35 1881 HIS A O 1
ATOM 2933 N N . ALA A 1 408 ? 9.299 0.338 -39.506 1.00 24.14 1882 ALA A N 1
ATOM 2934 C CA . ALA A 1 408 ? 8.512 -0.725 -38.888 1.00 22.51 1882 ALA A CA 1
ATOM 2935 C C . ALA A 1 408 ? 9.259 -2.031 -39.059 1.00 25.56 1882 ALA A C 1
ATOM 2936 O O . ALA A 1 408 ? 10.194 -2.109 -39.863 1.00 24.17 1882 ALA A O 1
ATOM 2938 N N . THR A 1 409 ? 8.843 -3.053 -38.313 1.00 23.33 1883 THR A N 1
ATOM 2939 C CA . THR A 1 409 ? 9.350 -4.403 -38.535 1.00 19.87 1883 THR A CA 1
ATOM 2940 C C . THR A 1 409 ? 8.155 -5.325 -38.703 1.00 27.80 1883 THR A C 1
ATOM 2941 O O . THR A 1 409 ? 7.085 -5.076 -38.131 1.00 30.83 1883 THR A O 1
ATOM 2945 N N . THR A 1 410 ? 8.314 -6.382 -39.491 1.00 27.03 1884 THR A N 1
ATOM 2946 C CA . THR A 1 410 ? 7.166 -7.234 -39.782 1.00 25.84 1884 THR A CA 1
ATOM 2947 C C . THR A 1 410 ? 6.899 -8.232 -38.652 1.00 31.36 1884 THR A C 1
ATOM 2948 O O . THR A 1 410 ? 7.816 -8.612 -37.926 1.00 30.36 1884 THR A O 1
ATOM 2952 N N . PRO A 1 411 ? 5.637 -8.650 -38.492 1.00 30.60 1885 PRO A N 1
ATOM 2953 C CA . PRO A 1 411 ? 5.354 -9.590 -37.406 1.00 31.47 1885 PRO A CA 1
ATOM 2954 C C . PRO A 1 411 ? 5.798 -10.988 -37.787 1.00 34.31 1885 PRO A C 1
ATOM 2955 O O . PRO A 1 411 ? 5.752 -11.335 -38.970 1.00 33.90 1885 PRO A O 1
ATOM 2959 N N . LEU A 1 412 ? 6.223 -11.778 -36.805 1.00 36.58 1886 LEU A N 1
ATOM 2960 C CA . LEU A 1 412 ? 6.615 -13.163 -37.068 1.00 31.74 1886 LEU A CA 1
ATOM 2961 C C . LEU A 1 412 ? 5.397 -14.071 -37.165 1.00 33.23 1886 LEU A C 1
ATOM 2962 O O . LEU A 1 412 ? 4.337 -13.763 -36.614 1.00 36.58 1886 LEU A O 1
ATOM 2967 N N . LYS A 1 413 ? 5.553 -15.210 -37.839 1.00 37.97 1887 LYS A N 1
ATOM 2968 C CA . LYS A 1 413 ? 4.456 -16.173 -37.944 1.00 41.85 1887 LYS A CA 1
ATOM 2969 C C . LYS A 1 413 ? 4.131 -16.769 -36.578 1.00 41.96 1887 LYS A C 1
ATOM 2970 O O . LYS A 1 413 ? 2.963 -16.904 -36.209 1.00 42.58 1887 LYS A O 1
ATOM 2976 N N . ASN A 1 414 ? 5.178 -17.100 -35.827 1.00 39.85 1888 ASN A N 1
ATOM 2977 C CA . ASN A 1 414 ? 5.032 -17.679 -34.500 1.00 39.21 1888 ASN A CA 1
ATOM 2978 C C . ASN A 1 414 ? 6.078 -17.088 -33.569 1.00 37.02 1888 ASN A C 1
ATOM 2979 O O . ASN A 1 414 ? 7.118 -17.711 -33.321 1.00 41.83 1888 ASN A O 1
ATOM 2984 N N . PRO A 1 415 ? 5.814 -15.876 -33.050 1.00 33.64 1889 PRO A N 1
ATOM 2985 C CA . PRO A 1 415 ? 6.831 -15.193 -32.242 1.00 32.76 1889 PRO A CA 1
ATOM 2986 C C . PRO A 1 415 ? 7.171 -16.015 -31.014 1.00 31.44 1889 PRO A C 1
ATOM 2987 O O . PRO A 1 415 ? 6.271 -16.573 -30.394 1.00 33.87 1889 PRO A O 1
ATOM 2991 N N . ASN A 1 416 ? 8.455 -16.085 -30.667 1.00 31.11 1890 ASN A N 1
ATOM 2992 C CA . ASN A 1 416 ? 8.882 -16.819 -29.490 1.00 32.57 1890 ASN A CA 1
ATOM 2993 C C . ASN A 1 416 ? 10.162 -16.196 -28.964 1.00 36.51 1890 ASN A C 1
ATOM 2994 O O . ASN A 1 416 ? 11.252 -16.471 -29.478 1.00 37.02 1890 ASN A O 1
ATOM 2999 N N . ARG A 1 417 ? 10.050 -15.348 -27.946 1.00 29.66 1891 ARG A N 1
ATOM 3000 C CA . ARG A 1 417 ? 11.244 -14.650 -27.490 1.00 32.34 1891 ARG A CA 1
ATOM 3001 C C . ARG A 1 417 ? 12.229 -15.580 -26.779 1.00 35.32 1891 ARG A C 1
ATOM 3002 O O . ARG A 1 417 ? 13.369 -15.195 -26.525 1.00 37.00 1891 ARG A O 1
ATOM 3010 N N . ASN A 1 418 ? 11.794 -16.802 -26.479 1.00 34.18 1892 ASN A N 1
ATOM 3011 C CA . ASN A 1 418 ? 12.681 -17.807 -25.878 1.00 35.32 1892 ASN A CA 1
ATOM 3012 C C . ASN A 1 418 ? 13.625 -18.454 -26.905 1.00 39.57 1892 ASN A C 1
ATOM 3013 O O . ASN A 1 418 ? 14.592 -19.136 -26.539 1.00 37.84 1892 ASN A O 1
ATOM 3018 N N . HIS A 1 419 ? 13.324 -18.242 -28.187 1.00 36.31 1893 HIS A N 1
ATOM 3019 C CA . HIS A 1 419 ? 14.118 -18.780 -29.301 1.00 33.32 1893 HIS A CA 1
ATOM 3020 C C . HIS A 1 419 ? 13.753 -17.948 -30.519 1.00 32.88 1893 HIS A C 1
ATOM 3021 O O . HIS A 1 419 ? 13.122 -18.437 -31.466 1.00 30.69 1893 HIS A O 1
ATOM 3028 N N . PRO A 1 420 ? 14.130 -16.670 -30.489 1.00 30.97 1894 PRO A N 1
ATOM 3029 C CA . PRO A 1 420 ? 13.597 -15.694 -31.440 1.00 31.78 1894 PRO A CA 1
ATOM 3030 C C . PRO A 1 420 ? 14.125 -15.869 -32.854 1.00 28.73 1894 PRO A C 1
ATOM 3031 O O . PRO A 1 420 ? 15.275 -16.266 -33.068 1.00 30.12 1894 PRO A O 1
ATOM 3035 N N . THR A 1 421 ? 13.260 -15.592 -33.817 1.00 28.33 1895 THR A N 1
ATOM 3036 C CA . THR A 1 421 ? 13.668 -15.535 -35.213 1.00 28.09 1895 THR A CA 1
ATOM 3037 C C . THR A 1 421 ? 14.682 -14.416 -35.454 1.00 26.50 1895 THR A C 1
ATOM 3038 O O . THR A 1 421 ? 15.665 -14.605 -36.176 1.00 27.78 1895 THR A O 1
ATOM 3042 N N . ARG A 1 422 ? 14.446 -13.247 -34.854 1.00 23.50 1896 ARG A N 1
ATOM 3043 C CA . ARG A 1 422 ? 15.375 -12.139 -34.957 1.00 25.32 1896 ARG A CA 1
ATOM 3044 C C . ARG A 1 422 ? 15.464 -11.396 -33.634 1.00 24.24 1896 ARG A C 1
ATOM 3045 O O . ARG A 1 422 ? 14.443 -11.168 -32.968 1.00 29.11 1896 ARG A O 1
ATOM 3053 N N . ILE A 1 423 ? 16.687 -11.038 -33.259 1.00 24.14 1897 ILE A N 1
ATOM 3054 C CA . ILE A 1 423 ? 16.918 -10.073 -32.195 1.00 21.15 1897 ILE A CA 1
ATOM 3055 C C . ILE A 1 423 ? 17.522 -8.827 -32.833 1.00 25.42 1897 ILE A C 1
ATOM 3056 O O . ILE A 1 423 ? 18.501 -8.922 -33.579 1.00 28.19 1897 ILE A O 1
ATOM 3061 N N . SER A 1 424 ? 16.966 -7.657 -32.548 1.00 22.19 1898 SER A N 1
ATOM 3062 C CA . SER A 1 424 ? 17.636 -6.431 -32.977 1.00 26.14 1898 SER A CA 1
ATOM 3063 C C . SER A 1 424 ? 18.157 -5.703 -31.741 1.00 30.64 1898 SER A C 1
ATOM 3064 O O . SER A 1 424 ? 17.488 -5.653 -30.701 1.00 27.43 1898 SER A O 1
ATOM 3067 N N . LEU A 1 425 ? 19.376 -5.188 -31.844 1.00 24.62 1899 LEU A N 1
ATOM 3068 C CA . LEU A 1 425 ? 19.949 -4.384 -30.782 1.00 23.37 1899 LEU A CA 1
ATOM 3069 C C . LEU A 1 425 ? 20.013 -2.980 -31.365 1.00 22.54 1899 LEU A C 1
ATOM 3070 O O . LEU A 1 425 ? 20.732 -2.751 -32.337 1.00 26.30 1899 LEU A O 1
ATOM 3075 N N . VAL A 1 426 ? 19.226 -2.070 -30.795 1.00 23.87 1900 VAL A N 1
ATOM 3076 C CA . VAL A 1 426 ? 18.984 -0.749 -31.376 1.00 23.11 1900 VAL A CA 1
ATOM 3077 C C . VAL A 1 426 ? 19.701 0.295 -30.521 1.00 28.16 1900 VAL A C 1
ATOM 3078 O O . VAL A 1 426 ? 19.356 0.466 -29.356 1.00 27.25 1900 VAL A O 1
ATOM 3082 N N . PHE A 1 427 ? 20.690 0.983 -31.094 1.00 26.39 1901 PHE A N 1
ATOM 3083 C CA . PHE A 1 427 ? 21.518 1.937 -30.347 1.00 24.74 1901 PHE A CA 1
ATOM 3084 C C . PHE A 1 427 ? 21.194 3.382 -30.720 1.00 26.72 1901 PHE A C 1
ATOM 3085 O O . PHE A 1 427 ? 21.176 3.735 -31.905 1.00 26.04 1901 PHE A O 1
ATOM 3093 N N . TYR A 1 428 ? 20.980 4.231 -29.717 1.00 24.45 1902 TYR A N 1
ATOM 3094 C CA . TYR A 1 428 ? 20.508 5.598 -29.990 1.00 24.50 1902 TYR A CA 1
ATOM 3095 C C . TYR A 1 428 ? 20.953 6.561 -28.906 1.00 26.85 1902 TYR A C 1
ATOM 3096 O O . TYR A 1 428 ? 21.469 6.147 -27.867 1.00 26.76 1902 TYR A O 1
ATOM 3105 N N . GLN A 1 429 ? 20.756 7.855 -29.145 1.00 24.83 1903 GLN A N 1
ATOM 3106 C CA . GLN A 1 429 ? 20.896 8.832 -28.068 1.00 24.97 1903 GLN A CA 1
ATOM 3107 C C . GLN A 1 429 ? 19.685 9.747 -28.078 1.00 27.66 1903 GLN A C 1
ATOM 3108 O O . GLN A 1 429 ? 19.328 10.290 -29.115 1.00 31.42 1903 GLN A O 1
ATOM 3114 N N . HIS A 1 430 ? 19.051 9.923 -26.924 1.00 28.29 1904 HIS A N 1
ATOM 3115 C CA . HIS A 1 430 ? 17.893 10.803 -26.860 1.00 31.03 1904 HIS A CA 1
ATOM 3116 C C . HIS A 1 430 ? 18.305 12.269 -26.817 1.00 32.24 1904 HIS A C 1
ATOM 3117 O O . HIS A 1 430 ? 19.478 12.593 -26.603 1.00 29.94 1904 HIS A O 1
ATOM 3124 N N . LYS A 1 431 ? 17.332 13.152 -27.038 1.00 34.17 1905 LYS A N 1
ATOM 3125 C CA . LYS A 1 431 ? 17.553 14.578 -26.904 1.00 31.62 1905 LYS A CA 1
ATOM 3126 C C . LYS A 1 431 ? 17.829 14.912 -25.450 1.00 37.43 1905 LYS A C 1
ATOM 3127 O O . LYS A 1 431 ? 17.452 14.147 -24.558 1.00 33.47 1905 LYS A O 1
ATOM 3133 N N . SER A 1 432 ? 18.493 16.046 -25.228 1.00 36.26 1906 SER A N 1
ATOM 3134 C CA . SER A 1 432 ? 18.704 16.618 -23.895 1.00 37.56 1906 SER A CA 1
ATOM 3135 C C . SER A 1 432 ? 19.395 15.668 -22.908 1.00 36.47 1906 SER A C 1
ATOM 3136 O O . SER A 1 432 ? 19.045 15.638 -21.722 1.00 35.83 1906 SER A O 1
ATOM 3139 N N . MET A 1 433 ? 20.365 14.900 -23.394 1.00 33.18 1907 MET A N 1
ATOM 3140 C CA . MET A 1 433 ? 21.142 14.031 -22.506 1.00 32.83 1907 MET A CA 1
ATOM 3141 C C . MET A 1 433 ? 22.552 14.583 -22.331 1.00 34.41 1907 MET A C 1
ATOM 3142 O O . MET A 1 433 ? 23.528 13.838 -22.385 1.00 35.40 1907 MET A O 1
ATOM 3147 N N . ASN A 1 434 ? 22.651 15.897 -22.137 1.00 36.10 1908 ASN A N 1
ATOM 3148 C CA . ASN A 1 434 ? 23.950 16.566 -22.116 1.00 37.93 1908 ASN A CA 1
ATOM 3149 C C . ASN A 1 434 ? 24.367 17.141 -20.766 1.00 39.26 1908 ASN A C 1
ATOM 3150 O O . ASN A 1 434 ? 25.228 18.020 -20.705 1.00 41.03 1908 ASN A O 1
ATOM 3155 N N . GLU A 1 435 ? 23.776 16.644 -19.683 1.00 39.08 1909 GLU A N 1
ATOM 3156 C CA . GLU A 1 435 ? 24.153 17.100 -18.341 1.00 43.82 1909 GLU A CA 1
ATOM 3157 C C . GLU A 1 435 ? 24.909 16.023 -17.566 1.00 43.81 1909 GLU A C 1
ATOM 3158 O O . GLU A 1 435 ? 24.627 14.838 -17.725 1.00 38.56 1909 GLU A O 1
ATOM 3164 N N . PRO A 1 436 ? 25.880 16.439 -16.730 1.00 46.17 1910 PRO A N 1
ATOM 3165 C CA . PRO A 1 436 ? 26.689 15.514 -15.926 1.00 48.39 1910 PRO A CA 1
ATOM 3166 C C . PRO A 1 436 ? 25.839 14.760 -14.933 1.00 43.88 1910 PRO A C 1
ATOM 3167 O O . PRO A 1 436 ? 24.856 15.322 -14.451 1.00 45.68 1910 PRO A O 1
ATOM 3171 N N . LYS A 1 437 ? 26.231 13.526 -14.624 1.00 45.09 1911 LYS A N 1
ATOM 3172 C CA . LYS A 1 437 ? 25.609 12.736 -13.562 1.00 46.19 1911 LYS A CA 1
ATOM 3173 C C . LYS A 1 437 ? 24.104 12.614 -13.733 1.00 40.59 1911 LYS A C 1
ATOM 3174 O O . LYS A 1 437 ? 23.348 12.783 -12.777 1.00 40.34 1911 LYS A O 1
ATOM 3180 N N . HIS A 1 438 ? 23.690 12.317 -14.963 1.00 37.65 1912 HIS A N 1
ATOM 3181 C CA . HIS A 1 438 ? 22.290 12.113 -15.302 1.00 40.15 1912 HIS A CA 1
ATOM 3182 C C . HIS A 1 438 ? 21.423 13.333 -14.982 1.00 40.80 1912 HIS A C 1
ATOM 3183 O O . HIS A 1 438 ? 20.216 13.208 -14.795 1.00 42.20 1912 HIS A O 1
ATOM 3190 N N . GLY A 1 439 ? 22.039 14.511 -14.911 1.00 41.43 1913 GLY A N 1
ATOM 3191 C CA . GLY A 1 439 ? 21.291 15.736 -14.672 1.00 41.56 1913 GLY A CA 1
ATOM 3192 C C . GLY A 1 439 ? 20.929 15.932 -13.215 1.00 46.69 1913 GLY A C 1
ATOM 3193 O O . GLY A 1 439 ? 20.005 16.683 -12.892 1.00 46.86 1913 GLY A O 1
ATOM 3194 N N . LEU A 1 440 ? 21.658 15.252 -12.333 1.00 46.91 1914 LEU A N 1
ATOM 3195 C CA . LEU A 1 440 ? 21.429 15.352 -10.890 1.00 55.88 1914 LEU A CA 1
ATOM 3196 C C . LEU A 1 440 ? 21.487 16.791 -10.362 1.00 57.17 1914 LEU A C 1
ATOM 3197 O O . LEU A 1 440 ? 20.580 17.243 -9.659 1.00 52.96 1914 LEU A O 1
ATOM 3202 N N . ALA A 1 441 ? 22.550 17.511 -10.704 1.00 57.05 1915 ALA A N 1
ATOM 3203 C CA . ALA A 1 441 ? 22.736 18.867 -10.189 1.00 62.16 1915 ALA A CA 1
ATOM 3204 C C . ALA A 1 441 ? 21.645 19.802 -10.695 1.00 61.86 1915 ALA A C 1
ATOM 3205 O O . ALA A 1 441 ? 21.101 20.608 -9.937 1.00 61.33 1915 ALA A O 1
ATOM 3207 N N . LEU A 1 442 ? 21.324 19.691 -11.979 1.00 57.52 1916 LEU A N 1
ATOM 3208 C CA . LEU A 1 442 ? 20.307 20.552 -12.574 1.00 57.38 1916 LEU A CA 1
ATOM 3209 C C . LEU A 1 442 ? 18.942 20.324 -11.925 1.00 65.47 1916 LEU A C 1
ATOM 3210 O O . LEU A 1 442 ? 18.224 21.282 -11.625 1.00 71.12 1916 LEU A O 1
ATOM 3215 N N . TRP A 1 443 ? 18.592 19.058 -11.695 1.00 64.81 1917 TRP A N 1
ATOM 3216 C CA . TRP A 1 443 ? 17.317 18.743 -11.056 1.00 65.66 1917 TRP A CA 1
ATOM 3217 C C . TRP A 1 443 ? 17.271 19.176 -9.587 1.00 69.55 1917 TRP A C 1
ATOM 3218 O O . TRP A 1 443 ? 16.236 19.646 -9.108 1.00 73.91 1917 TRP A O 1
ATOM 3229 N N . GLU A 1 444 ? 18.384 19.017 -8.873 1.00 65.34 1918 GLU A N 1
ATOM 3230 C CA . GLU A 1 444 ? 18.466 19.484 -7.491 1.00 69.64 1918 GLU A CA 1
ATOM 3231 C C . GLU A 1 444 ? 18.186 20.985 -7.400 1.00 73.10 1918 GLU A C 1
ATOM 3232 O O . GLU A 1 444 ? 17.445 21.439 -6.525 1.00 77.87 1918 GLU A O 1
ATOM 3238 N N . ALA A 1 445 ? 18.779 21.744 -8.317 1.00 71.20 1919 ALA A N 1
ATOM 3239 C CA . ALA A 1 445 ? 18.557 23.184 -8.403 1.00 73.75 1919 ALA A CA 1
ATOM 3240 C C . ALA A 1 445 ? 17.072 23.527 -8.541 1.00 72.60 1919 ALA A C 1
ATOM 3241 O O . ALA A 1 445 ? 16.620 24.561 -8.053 1.00 71.44 1919 ALA A O 1
ATOM 3243 N N . LYS A 1 446 ? 16.317 22.651 -9.198 1.00 70.64 1920 LYS A N 1
ATOM 3244 C CA . LYS A 1 446 ? 14.888 22.870 -9.412 1.00 76.60 1920 LYS A CA 1
ATOM 3245 C C . LYS A 1 446 ? 14.038 22.680 -8.152 1.00 80.58 1920 LYS A C 1
ATOM 3246 O O . LYS A 1 446 ? 13.138 23.479 -7.878 1.00 85.29 1920 LYS A O 1
ATOM 3252 N N . MET A 1 447 ? 14.310 21.619 -7.397 1.00 80.43 1921 MET A N 1
ATOM 3253 C CA . MET A 1 447 ? 13.616 21.391 -6.130 1.00 86.11 1921 MET A CA 1
ATOM 3254 C C . MET A 1 447 ? 14.199 22.277 -5.033 1.00 85.89 1921 MET A C 1
ATOM 3255 O O . MET A 1 447 ? 14.022 23.495 -5.044 1.00 93.12 1921 MET A O 1
#

Sequence (413 aa):
SCRCVEQIIEKDEGPFYTHLGAGPNVAAIREIMEERFGQKGKAIRIERVIYTGKEGKSSQGCPIAKWVVRRSSSEEKLLCLVRERAGHTCEAAVIVILILVWEGIPLSLADKLYSELTETLRKYGTLTTNRRCALNEERTCACQGLDPETCGASFSFGCSWSMYYNGCKFARSKIPRKFKLLGDDPKEEEKLESHLQNLSTLMAPTYKKLAPDAYNNQIEYEHRAPECRLGLKEGRPFSGVTACLDFCAHAHRDLHNMQNGSTLVCTLTREDNREFGGKPEDEQLHVLPLYKVSDVDEFGSVEAQEEKKRSGAIQVLSSFRRKVRMLAEPVKTCGSDEVWSDSEQSFLDPDIGGVAVAPTHGSILIECAKRELHATTPLKNPNRNHPTRISLVFYQHKSMNEPKHGLALWEAKM

Organism: Homo sapiens (NCBI:txid9606)

GO terms:
  GO:0044029 positive regulation of gene expression via chromosomal CpG island demethylation (P, IDA)
  GO:0070579 DNA 5-methylcytosine dioxygenase activity (F, IDA)
  GO:0008198 ferrous iron binding (F, IDA)
  GO:0008270 zinc ion binding (F, IDA)
  GO:0006493 protein O-linked glycosylation (P, IDA)
  GO:0005634 nucleus (C, EXP)
  GO:0005694 chromosome (C, EXP)
  GO:0002521 leukocyte differentiation (P, IMP)
  GO:0070579 DNA 5-methylcytosine dioxygenase activity (F, IMP)
  GO:0045944 positive regulation of transcription by RNA polymerase II (P, IMP)
  GO:0030099 myeloid cell differentiation (P, IMP)
  GO:0006493 protein O-linked glycosylation (P, IMP)
  GO:0005515 protein binding (F, IPI)
  GO:0005654 nucleoplasm (C, TAS)
  GO:0005654 nucleoplasm (C, IDA)

InterPro domains:
  IPR024779 2OGFeDO JBP1/TET, oxygenase domain [PF12851] (1290-1905)
  IPR040175 Methylcytosine dioxygenase TET1/2/3 [PTHR23358] (1-2002)
  IPR046942 Methylcytosine dioxygenase TET1-3, oxygenase domain [SM01333] (1290-1905)

B-factor: mean 45.98, std 17.4, range [19.87, 122.93]

Nearest PDB structures (foldseek):
  5deu-assembly1_A  TM=1.002E+00  e=2.232E-102  Homo sapiens
  7ne3-assembly1_A  TM=9.977E-01  e=6.258E-95  Homo sapiens
  7ne6-assembly1_A  TM=9.963E-01  e=2.810E-94  Homo sapiens
  4nm6-assembly1_A  TM=1.000E+00  e=1.687E-90  Homo sapiens
  1dry-assembly1_A  TM=3.645E-01  e=3.983E-01  Streptomyces clavuligerus